Protein AF-A0A1W1CJY7-F1 (afdb_monomer)

Nearest PDB structures (foldseek):
  1q9u-assembly1_B  TM=8.488E-01  e=9.606E-05  Geobacillus stearothermophilus
  1j3m-assembly1_B  TM=7.196E-01  e=2.671E-03  Thermus thermophilus
  5ens-assembly1_A  TM=1.992E-01  e=1.619E-01  Escherichia coli K-12
  7xof-assembly1_B  TM=3.114E-01  e=5.835E+00  Oryza sativa Japonica Group
  3vgv-assembly8_O  TM=2.896E-01  e=3.850E+00  Halomonas sp. #593

Sequence (637 aa):
MKLYRFVLSFLLIVGYLQADVHSNEAKTELTGELYGSKGNQEARIDALIQKIGSIGFSTVAANKHIEVHYLNKFKEKNVEMISFFDIVNKKKMRPLLLKNPDFGAYAPFNFLVYKTLDTKEDNNTWYGHLAPDTMLNIIGEKDPATRDQFKAMVQGFDDLVVKEMKPTMTKKFVHSKPLPEHGLTKMVMKFDAPDDMEEFIEDFVMKHDGAFSKHDFIIAGFVDYKFEYSDMDLDFDKYDAYWVSLLCHFKFSNSIFNRGIPEAGMFAPCSIYFYIPKGKNELHVGYASVDNWINALNFKDQKTIDYMRAIDAEVIETFRELGFELEAQGAKVPEVMSLDEENKQLKAKVKALEAQIEAMKKGETTVETRPQAATVKAVPQKVFRGAKLQIGAKAPKKLSTYYAAKYQTVDALKAKLEANGFTVLAVTPILAGKTVVTITNEELQKTNTFLATLHVLVNEGNEIRVQNPSYFGAAYLQDKYKYGQFAKTLEALQAALGDMYEVKEQYELADLPKYQFMFGMPYLNDTITVAKGDNLAAKVTGEDAVKYVAYTLKLPNGDMIVGHKLRNRTNKFLLKVNAARDADILPYESMIKGKKAVMLDPKYYLALSLPLLSMSDFMKIASAPGEIEKDVKRAYK

InterPro domains:
  IPR035923 TT1751-like domain superfamily [G3DSA:3.30.310.70] (36-163)
  IPR035923 TT1751-like domain superfamily [G3DSA:3.30.310.70] (188-321)
  IPR035923 TT1751-like domain superfamily [SSF103247] (37-154)
  IPR035923 TT1751-like domain superfamily [SSF103247] (205-316)

Mean predicted aligned error: 16.8 Å

Organism: NCBI:txid652676

pLDDT: mean 87.5, std 17.43, range [24.98, 98.81]

Radius of gyration: 31.76 Å; Cα contacts (8 Å, |Δi|>4): 1090; chains: 1; bounding box: 59×73×132 Å

Structure (mmCIF, N/CA/C/O backbone):
data_AF-A0A1W1CJY7-F1
#
_entry.id   AF-A0A1W1CJY7-F1
#
loop_
_atom_site.group_PDB
_atom_site.id
_atom_site.type_symbol
_atom_site.label_atom_id
_atom_site.label_alt_id
_atom_site.label_comp_id
_atom_site.label_asym_id
_atom_site.label_entity_id
_atom_site.label_seq_id
_atom_site.pdbx_PDB_ins_code
_atom_site.Cartn_x
_atom_site.Cartn_y
_atom_site.Cartn_z
_atom_site.occupancy
_atom_site.B_iso_or_equiv
_atom_site.auth_seq_id
_atom_site.auth_comp_id
_atom_site.auth_asym_id
_atom_site.auth_atom_id
_atom_site.pdbx_PDB_model_num
ATOM 1 N N . MET A 1 1 ? 18.794 14.206 -91.520 1.00 49.38 1 MET A N 1
ATOM 2 C CA . MET A 1 1 ? 19.386 14.425 -90.176 1.00 49.38 1 MET A CA 1
ATOM 3 C C . MET A 1 1 ? 19.063 15.832 -89.671 1.00 49.38 1 MET A C 1
ATOM 5 O O . MET A 1 1 ? 19.863 16.722 -89.905 1.00 49.38 1 MET A O 1
ATOM 9 N N . LYS A 1 2 ? 17.899 16.066 -89.044 1.00 47.34 2 LYS A N 1
ATOM 10 C CA . LYS A 1 2 ? 17.624 17.285 -88.235 1.00 47.34 2 LYS A CA 1
ATOM 11 C C . LYS A 1 2 ? 16.275 17.288 -87.485 1.00 47.34 2 LYS A C 1
ATOM 13 O O . LYS A 1 2 ? 15.939 18.303 -86.900 1.00 47.34 2 LYS A O 1
ATOM 18 N N . LEU A 1 3 ? 15.541 16.167 -87.433 1.00 40.91 3 LEU A N 1
ATOM 19 C CA . LEU A 1 3 ? 14.279 16.074 -86.675 1.00 40.91 3 LEU A CA 1
ATOM 20 C C . LEU A 1 3 ? 14.327 15.113 -85.471 1.00 40.91 3 LEU A C 1
ATOM 22 O O . LEU A 1 3 ? 13.477 15.186 -84.596 1.00 40.91 3 LEU A O 1
ATOM 26 N N . TYR A 1 4 ? 15.360 14.268 -85.364 1.00 38.28 4 TYR A N 1
ATOM 27 C CA . TYR A 1 4 ? 15.495 13.299 -84.261 1.00 38.28 4 TYR A CA 1
ATOM 28 C C . TYR A 1 4 ? 16.186 13.863 -83.006 1.00 38.28 4 TYR A C 1
ATOM 30 O O . TYR A 1 4 ? 16.218 13.211 -81.969 1.00 38.28 4 TYR A O 1
ATOM 38 N N . ARG A 1 5 ? 16.749 15.079 -83.084 1.00 42.28 5 ARG A N 1
ATOM 39 C CA . ARG A 1 5 ? 17.489 15.709 -81.973 1.00 42.28 5 ARG A CA 1
ATOM 40 C C . ARG A 1 5 ? 16.665 16.678 -81.121 1.00 42.28 5 ARG A C 1
ATOM 42 O O . ARG A 1 5 ? 17.106 16.995 -80.030 1.00 42.28 5 ARG A O 1
ATOM 49 N N . PHE A 1 6 ? 15.480 17.098 -81.568 1.00 40.97 6 PHE A N 1
ATOM 50 C CA . PHE A 1 6 ? 14.599 17.961 -80.763 1.00 40.97 6 PHE A CA 1
ATOM 51 C C . PHE A 1 6 ? 13.574 17.174 -79.933 1.00 40.97 6 PHE A C 1
ATOM 53 O O . PHE A 1 6 ? 13.155 17.639 -78.880 1.00 40.97 6 PHE A O 1
ATOM 60 N N . VAL A 1 7 ? 13.233 15.948 -80.347 1.00 43.09 7 VAL A N 1
ATOM 61 C CA . VAL A 1 7 ? 12.276 15.100 -79.614 1.00 43.09 7 VAL A CA 1
ATOM 62 C C . VAL A 1 7 ? 12.914 14.460 -78.370 1.00 43.09 7 VAL A C 1
ATOM 64 O O . VAL A 1 7 ? 12.235 14.282 -77.364 1.00 43.09 7 VAL A O 1
ATOM 67 N N . LEU A 1 8 ? 14.232 14.213 -78.367 1.00 38.47 8 LEU A N 1
ATOM 68 C CA . LEU A 1 8 ? 14.922 13.672 -77.185 1.00 38.47 8 LEU A CA 1
ATOM 69 C C . LEU A 1 8 ? 15.176 14.706 -76.073 1.00 38.47 8 LEU A C 1
ATOM 71 O O . LEU A 1 8 ? 15.286 14.318 -74.916 1.00 38.47 8 LEU A O 1
ATOM 75 N N . SER A 1 9 ? 15.242 16.005 -76.383 1.00 40.50 9 SER A N 1
ATOM 76 C CA . SER A 1 9 ? 15.480 17.040 -75.362 1.00 40.50 9 SER A CA 1
ATOM 77 C C . SER A 1 9 ? 14.200 17.528 -74.677 1.00 40.50 9 SER A C 1
ATOM 79 O O . SER A 1 9 ? 14.280 18.037 -73.564 1.00 40.50 9 SER A O 1
ATOM 81 N N . PHE A 1 10 ? 13.021 17.325 -75.278 1.00 37.78 10 PHE A N 1
ATOM 82 C CA . PHE A 1 10 ? 11.742 17.657 -74.632 1.00 37.78 10 PHE A CA 1
ATOM 83 C C . PHE A 1 10 ? 11.215 16.524 -73.733 1.00 37.78 10 PHE A C 1
ATOM 85 O O . PHE A 1 10 ? 10.593 16.791 -72.708 1.00 37.78 10 PHE A O 1
ATOM 92 N N . LEU A 1 11 ? 11.551 15.263 -74.036 1.00 36.09 11 LEU A N 1
ATOM 93 C CA . LEU A 1 11 ? 11.242 14.111 -73.172 1.00 36.09 11 LEU A CA 1
ATOM 94 C C . LEU A 1 11 ? 12.128 14.019 -71.915 1.00 36.09 11 LEU A C 1
ATOM 96 O O . LEU A 1 11 ? 11.765 13.328 -70.970 1.00 36.09 11 LEU A O 1
ATOM 100 N N . LEU A 1 12 ? 13.249 14.747 -71.868 1.00 38.28 12 LEU A N 1
ATOM 101 C CA . LEU A 1 12 ? 14.152 14.794 -70.709 1.00 38.28 12 LEU A CA 1
ATOM 102 C C . LEU A 1 12 ? 13.872 15.951 -69.733 1.00 38.28 12 LEU A C 1
ATOM 104 O O . LEU A 1 12 ? 14.400 15.933 -68.627 1.00 38.28 12 LEU A O 1
ATOM 108 N N . ILE A 1 13 ? 13.027 16.924 -70.096 1.00 39.22 13 ILE A N 1
ATOM 109 C CA . ILE A 1 13 ? 12.671 18.055 -69.212 1.00 39.22 13 ILE A CA 1
ATOM 110 C C . ILE A 1 13 ? 11.242 17.924 -68.656 1.00 39.22 13 ILE A C 1
ATOM 112 O O . ILE A 1 13 ? 10.967 18.403 -67.560 1.00 39.22 13 ILE A O 1
ATOM 116 N N . VAL A 1 14 ? 10.347 17.186 -69.323 1.00 37.12 14 VAL A N 1
ATOM 117 C CA . VAL A 1 14 ? 9.000 16.889 -68.785 1.00 37.12 14 VAL A CA 1
ATOM 118 C C . VAL A 1 14 ? 8.995 15.650 -67.867 1.00 37.12 14 VAL A C 1
ATOM 120 O O . VAL A 1 14 ? 8.057 15.444 -67.104 1.00 37.12 14 VAL A O 1
ATOM 123 N N . GLY A 1 15 ? 10.082 14.871 -67.841 1.00 34.88 15 GLY A N 1
ATOM 124 C CA . GLY A 1 15 ? 10.270 13.748 -66.909 1.00 34.88 15 GLY A CA 1
ATOM 125 C C . GLY A 1 15 ? 10.630 14.137 -65.466 1.00 34.88 15 GLY A C 1
ATOM 126 O O . GLY A 1 15 ? 10.796 13.251 -64.638 1.00 34.88 15 GLY A O 1
ATOM 127 N N . TYR A 1 16 ? 10.748 15.434 -65.153 1.00 36.94 16 TYR A N 1
ATOM 128 C CA . TYR A 1 16 ? 11.107 15.931 -63.814 1.00 36.94 16 TYR A CA 1
ATOM 129 C C . TYR A 1 16 ? 9.943 16.559 -63.026 1.00 36.94 16 TYR A C 1
ATOM 131 O O . TYR A 1 16 ? 10.172 17.088 -61.943 1.00 36.94 16 TYR A O 1
ATOM 139 N N . LEU A 1 17 ? 8.699 16.499 -63.526 1.00 38.25 17 LEU A N 1
ATOM 140 C CA . LEU A 1 17 ? 7.540 17.120 -62.855 1.00 38.25 17 LEU A CA 1
ATOM 141 C C . LEU A 1 17 ? 6.356 16.190 -62.554 1.00 38.25 17 LEU A C 1
ATOM 143 O O . LEU A 1 17 ? 5.397 16.632 -61.935 1.00 38.25 17 LEU A O 1
ATOM 147 N N . GLN A 1 18 ? 6.426 14.905 -62.904 1.00 40.53 18 GLN A N 1
ATOM 148 C CA . GLN A 1 18 ? 5.483 13.888 -62.421 1.00 40.53 18 GLN A CA 1
ATOM 149 C C . GLN A 1 18 ? 6.217 12.577 -62.160 1.00 40.53 18 GLN A C 1
ATOM 151 O O . GLN A 1 18 ? 6.036 11.566 -62.830 1.00 40.53 18 GLN A O 1
ATOM 156 N N . ALA A 1 19 ? 7.081 12.630 -61.159 1.00 33.88 19 ALA A N 1
ATOM 157 C CA . ALA A 1 19 ? 7.512 11.462 -60.426 1.00 33.88 19 ALA A CA 1
ATOM 158 C C . ALA A 1 19 ? 7.195 11.745 -58.954 1.00 33.88 19 ALA A C 1
ATOM 160 O O . ALA A 1 19 ? 8.095 11.855 -58.128 1.00 33.88 19 ALA A O 1
ATOM 161 N N . ASP A 1 20 ? 5.898 11.845 -58.634 1.00 39.03 20 ASP A N 1
ATOM 162 C CA . ASP A 1 20 ? 5.406 11.328 -57.355 1.00 39.03 20 ASP A CA 1
ATOM 163 C C . ASP A 1 20 ? 5.663 9.818 -57.386 1.00 39.03 20 ASP A C 1
ATOM 165 O O . ASP A 1 20 ? 4.789 8.979 -57.606 1.00 39.03 20 ASP A O 1
ATOM 169 N N . VAL A 1 21 ? 6.936 9.464 -57.230 1.00 35.25 21 VAL A N 1
ATOM 170 C CA . VAL A 1 21 ? 7.300 8.193 -56.648 1.00 35.25 21 VAL A CA 1
ATOM 171 C C . VAL A 1 21 ? 6.758 8.316 -55.236 1.00 35.25 21 VAL A C 1
ATOM 173 O O . VAL A 1 21 ? 7.386 8.917 -54.369 1.00 35.25 21 VAL A O 1
ATOM 176 N N . HIS A 1 22 ? 5.558 7.779 -55.018 1.00 37.03 22 HIS A N 1
ATOM 177 C CA . HIS A 1 22 ? 5.217 7.205 -53.731 1.00 37.03 22 HIS A CA 1
ATOM 178 C C . HIS A 1 22 ? 6.316 6.190 -53.420 1.00 37.03 22 HIS A C 1
ATOM 180 O O . HIS A 1 22 ? 6.218 5.004 -53.742 1.00 37.03 22 HIS A O 1
ATOM 186 N N . SER A 1 23 ? 7.409 6.675 -52.836 1.00 36.41 23 SER A N 1
ATOM 187 C CA . SER A 1 23 ? 8.291 5.844 -52.062 1.00 36.41 23 SER A CA 1
ATOM 188 C C . SER A 1 23 ? 7.419 5.344 -50.920 1.00 36.41 23 SER A C 1
ATOM 190 O O . SER A 1 23 ? 7.185 6.025 -49.927 1.00 36.41 23 SER A O 1
ATOM 192 N N . ASN A 1 24 ? 6.916 4.122 -51.072 1.00 40.31 24 ASN A N 1
ATOM 193 C CA . ASN A 1 24 ? 6.509 3.267 -49.961 1.00 40.31 24 ASN A CA 1
ATOM 194 C C . ASN A 1 24 ? 7.753 2.905 -49.115 1.00 40.31 24 ASN A C 1
ATOM 196 O O . ASN A 1 24 ? 7.971 1.749 -48.760 1.00 40.31 24 ASN A O 1
ATOM 200 N N . GLU A 1 25 ? 8.610 3.883 -48.810 1.00 43.66 25 GLU A N 1
ATOM 201 C CA . GLU A 1 25 ? 9.538 3.767 -47.703 1.00 43.66 25 GLU A CA 1
ATOM 202 C C . GLU A 1 25 ? 8.669 3.818 -46.455 1.00 43.66 25 GLU A C 1
ATOM 204 O O . GLU A 1 25 ? 8.037 4.832 -46.158 1.00 43.66 25 GLU A O 1
ATOM 209 N N . ALA A 1 26 ? 8.560 2.679 -45.771 1.00 56.50 26 ALA A N 1
ATOM 210 C CA . ALA A 1 26 ? 7.853 2.593 -44.507 1.00 56.50 26 ALA A CA 1
ATOM 211 C C . ALA A 1 26 ? 8.380 3.701 -43.582 1.00 56.50 26 ALA A C 1
ATOM 213 O O . ALA A 1 26 ? 9.549 3.680 -43.180 1.00 56.50 26 ALA A O 1
ATOM 214 N N . LYS A 1 27 ? 7.532 4.699 -43.306 1.00 75.75 27 LYS A N 1
ATOM 215 C CA . LYS A 1 27 ? 7.882 5.850 -42.476 1.00 75.75 27 LYS A CA 1
ATOM 216 C C . LYS A 1 27 ? 8.377 5.319 -41.134 1.00 75.75 27 LYS A C 1
ATOM 218 O O . LYS A 1 27 ? 7.643 4.660 -40.408 1.00 75.75 27 LYS A O 1
ATOM 223 N N . THR A 1 28 ? 9.654 5.547 -40.862 1.00 86.88 28 THR A N 1
ATOM 224 C CA . THR A 1 28 ? 10.318 5.045 -39.662 1.00 86.88 28 THR A CA 1
ATOM 225 C C . THR A 1 28 ? 10.057 6.024 -38.518 1.00 86.88 28 THR A C 1
ATOM 227 O O . THR A 1 28 ? 10.376 7.207 -38.640 1.00 86.88 28 THR A O 1
ATOM 230 N N . GLU A 1 29 ? 9.461 5.551 -37.424 1.00 92.50 29 GLU A N 1
ATOM 231 C CA . GLU A 1 29 ? 9.066 6.358 -36.263 1.00 92.50 29 GLU A CA 1
ATOM 232 C C . GLU A 1 29 ? 9.941 6.055 -35.037 1.00 92.50 29 GLU A C 1
ATOM 234 O O . GLU A 1 29 ? 10.458 4.948 -34.881 1.00 92.50 29 GLU A O 1
ATOM 239 N N . LEU A 1 30 ? 10.148 7.051 -34.166 1.00 96.00 30 LEU A N 1
ATOM 240 C CA . LEU A 1 30 ? 11.000 6.925 -32.978 1.00 96.00 30 LEU A CA 1
ATOM 241 C C . LEU A 1 30 ? 10.243 6.245 -31.833 1.00 96.00 30 LEU A C 1
ATOM 243 O O . LEU A 1 30 ? 9.326 6.830 -31.263 1.00 96.00 30 LEU A O 1
ATOM 247 N N . THR A 1 31 ? 10.696 5.058 -31.437 1.00 96.94 31 THR A N 1
ATOM 248 C CA . THR A 1 31 ? 10.210 4.321 -30.261 1.00 96.94 31 THR A CA 1
ATOM 249 C C . THR A 1 31 ? 10.712 4.940 -28.963 1.00 96.94 31 THR A C 1
ATOM 251 O O . THR A 1 31 ? 9.945 5.155 -28.027 1.00 96.94 31 THR A O 1
ATOM 254 N N . GLY A 1 32 ? 12.008 5.234 -28.895 1.00 97.06 32 GLY A N 1
ATOM 255 C CA . GLY A 1 32 ? 12.659 5.739 -27.692 1.00 97.06 32 GLY A CA 1
ATOM 256 C C . GLY A 1 32 ? 14.116 6.092 -27.934 1.00 97.06 32 GLY A C 1
ATOM 257 O O . GLY A 1 32 ? 14.717 5.692 -28.936 1.00 97.06 32 GLY A O 1
ATOM 258 N N . GLU A 1 33 ? 14.675 6.861 -27.010 1.00 95.88 33 GLU A N 1
ATOM 259 C CA . GLU A 1 33 ? 16.055 7.322 -27.061 1.00 95.88 33 GLU A CA 1
ATOM 260 C C . GLU A 1 33 ? 16.714 7.075 -25.706 1.00 95.88 33 GLU A C 1
ATOM 262 O O . GLU A 1 33 ? 16.201 7.473 -24.662 1.00 95.88 33 GLU A O 1
ATOM 267 N N . LEU A 1 34 ? 17.853 6.386 -25.734 1.00 98.00 34 LEU A N 1
ATOM 268 C CA . LEU A 1 34 ? 18.670 6.139 -24.557 1.00 98.00 34 LEU A CA 1
ATOM 269 C C . LEU A 1 34 ? 19.979 6.900 -24.677 1.00 98.00 34 LEU A C 1
ATOM 271 O O . LEU A 1 34 ? 20.710 6.770 -25.660 1.00 98.00 34 LEU A O 1
ATOM 275 N N . TYR A 1 35 ? 20.309 7.638 -23.635 1.00 98.38 35 TYR A N 1
ATOM 276 C CA . TYR A 1 35 ? 21.607 8.249 -23.453 1.00 98.38 35 TYR A CA 1
ATOM 277 C C . TYR A 1 35 ? 22.609 7.239 -22.898 1.00 98.38 35 TYR A C 1
ATOM 279 O O . TYR A 1 35 ? 22.256 6.320 -22.161 1.00 98.38 35 TYR A O 1
ATOM 287 N N . GLY A 1 36 ? 23.876 7.412 -23.261 1.00 97.62 36 GLY A N 1
ATOM 288 C CA . GLY A 1 36 ? 24.968 6.530 -22.873 1.00 97.62 36 GLY A CA 1
ATOM 289 C C . GLY A 1 36 ? 26.106 7.283 -22.202 1.00 97.62 36 GLY A C 1
ATOM 290 O O . GLY A 1 36 ? 26.476 8.403 -22.573 1.00 97.62 36 GLY A O 1
ATOM 291 N N . SER A 1 37 ? 26.691 6.659 -21.186 1.00 97.69 37 SER A N 1
ATOM 292 C CA . SER A 1 37 ? 27.884 7.161 -20.506 1.00 97.69 37 SER A CA 1
ATOM 293 C C . SER A 1 37 ? 28.807 6.011 -20.126 1.00 97.69 37 SER A C 1
ATOM 295 O O . SER A 1 37 ? 28.357 4.981 -19.627 1.00 97.69 37 SER A O 1
ATOM 297 N N . LYS A 1 38 ? 30.108 6.195 -20.362 1.00 96.19 38 LYS A N 1
ATOM 298 C CA . LYS A 1 38 ? 31.121 5.151 -20.178 1.00 96.19 38 LYS A CA 1
ATOM 299 C C . LYS A 1 38 ? 31.218 4.681 -18.725 1.00 96.19 38 LYS A C 1
ATOM 301 O O . LYS A 1 38 ? 31.223 5.487 -17.801 1.00 96.19 38 LYS A O 1
ATOM 306 N N . GLY A 1 39 ? 31.394 3.380 -18.534 1.00 95.31 39 GLY A N 1
ATOM 307 C CA . GLY A 1 39 ? 31.518 2.717 -17.241 1.00 95.31 39 GLY A CA 1
ATOM 308 C C . GLY A 1 39 ? 30.185 2.563 -16.512 1.00 95.31 39 GLY A C 1
ATOM 309 O O . GLY A 1 39 ? 29.114 2.767 -17.084 1.00 95.31 39 GLY A O 1
ATOM 310 N N . ASN A 1 40 ? 30.267 2.187 -15.237 1.00 95.19 40 ASN A N 1
ATOM 311 C CA . ASN A 1 40 ? 29.124 2.180 -14.330 1.00 95.19 40 ASN A CA 1
ATOM 312 C C . ASN A 1 40 ? 28.853 3.618 -13.843 1.00 95.19 40 ASN A C 1
ATOM 314 O O . ASN A 1 40 ? 29.747 4.277 -13.310 1.00 95.19 40 ASN A O 1
ATOM 318 N N . GLN A 1 41 ? 27.631 4.106 -14.062 1.00 97.12 41 GLN A N 1
ATOM 319 C CA . GLN A 1 41 ? 27.199 5.468 -13.731 1.00 97.12 41 GLN A CA 1
ATOM 320 C C . GLN A 1 41 ? 26.117 5.511 -12.643 1.00 97.12 41 GLN A C 1
ATOM 322 O O . GLN A 1 41 ? 25.496 6.553 -12.441 1.00 97.12 41 GLN A O 1
ATOM 327 N N . GLU A 1 42 ? 25.900 4.410 -11.924 1.00 94.56 42 GLU A N 1
ATOM 328 C CA . GLU A 1 42 ? 24.838 4.255 -10.925 1.00 94.56 42 GLU A CA 1
ATOM 329 C C . GLU A 1 42 ? 24.836 5.380 -9.881 1.00 94.56 42 GLU A C 1
ATOM 331 O O . GLU A 1 42 ? 23.818 6.030 -9.677 1.00 94.56 42 GLU A O 1
ATOM 336 N N . ALA A 1 43 ? 25.992 5.712 -9.298 1.00 95.56 43 ALA A N 1
ATOM 337 C CA . ALA A 1 43 ? 26.083 6.783 -8.302 1.00 95.56 43 ALA A CA 1
ATOM 338 C C . ALA A 1 43 ? 25.639 8.158 -8.846 1.00 95.56 43 ALA A C 1
ATOM 340 O O . ALA A 1 43 ? 25.091 8.980 -8.111 1.00 95.56 43 ALA A O 1
ATOM 341 N N . ARG A 1 44 ? 25.861 8.423 -10.141 1.00 97.19 44 ARG A N 1
ATOM 342 C CA . ARG A 1 44 ? 25.418 9.667 -10.789 1.00 97.19 44 ARG A CA 1
ATOM 343 C C . ARG A 1 44 ? 23.934 9.634 -11.128 1.00 97.19 44 ARG A C 1
ATOM 345 O O . ARG A 1 44 ? 23.273 10.653 -10.958 1.00 97.19 44 ARG A O 1
ATOM 352 N N . ILE A 1 45 ? 23.415 8.477 -11.537 1.00 98.00 45 ILE A N 1
ATOM 353 C CA . ILE A 1 45 ? 21.974 8.252 -11.697 1.00 98.00 45 ILE A CA 1
ATOM 354 C C . ILE A 1 45 ? 21.257 8.482 -10.365 1.00 98.00 45 ILE A C 1
ATOM 356 O O . ILE A 1 45 ? 20.282 9.220 -10.319 1.00 98.00 45 ILE A O 1
ATOM 360 N N . ASP A 1 46 ? 21.773 7.944 -9.264 1.00 93.06 46 ASP A N 1
ATOM 361 C CA . ASP A 1 46 ? 21.194 8.139 -7.936 1.00 93.06 46 ASP A CA 1
ATOM 362 C C . ASP A 1 46 ? 21.157 9.615 -7.532 1.00 93.06 46 ASP A C 1
ATOM 364 O O . ASP A 1 46 ? 20.134 10.106 -7.048 1.00 93.06 46 ASP A O 1
ATOM 368 N N . ALA A 1 47 ? 22.241 10.348 -7.798 1.00 95.12 47 ALA A N 1
ATOM 369 C CA . ALA A 1 47 ? 22.289 11.788 -7.578 1.00 95.12 47 ALA A CA 1
ATOM 370 C C . ALA A 1 47 ? 21.303 12.558 -8.479 1.00 95.12 47 ALA A C 1
ATOM 372 O O . ALA A 1 47 ? 20.690 13.522 -8.022 1.00 95.12 47 ALA A O 1
ATOM 373 N N . LEU A 1 48 ? 21.123 12.146 -9.739 1.00 97.81 48 LEU A N 1
ATOM 374 C CA . LEU A 1 48 ? 20.114 12.704 -10.644 1.00 97.81 48 LEU A CA 1
ATOM 375 C C . LEU A 1 48 ? 18.700 12.473 -10.090 1.00 97.81 48 LEU A C 1
ATOM 377 O O . LEU A 1 48 ? 17.936 13.430 -9.978 1.00 97.81 48 LEU A O 1
ATOM 381 N N . ILE A 1 49 ? 18.365 11.238 -9.702 1.00 95.75 49 ILE A N 1
ATOM 382 C CA . ILE A 1 49 ? 17.039 10.879 -9.178 1.00 95.75 49 ILE A CA 1
ATOM 383 C C . ILE A 1 49 ? 16.718 11.669 -7.904 1.00 95.75 49 ILE A C 1
ATOM 385 O O . ILE A 1 49 ? 15.604 12.160 -7.752 1.00 95.75 49 ILE A O 1
ATOM 389 N N . GLN A 1 50 ? 17.698 11.909 -7.030 1.00 91.94 50 GLN A N 1
ATOM 390 C CA . GLN A 1 50 ? 17.518 12.777 -5.858 1.00 91.94 50 GLN A CA 1
ATOM 391 C C . GLN A 1 50 ? 17.217 14.246 -6.215 1.00 91.94 50 GLN A C 1
ATOM 393 O O . GLN A 1 50 ? 16.607 14.960 -5.418 1.00 91.94 50 GLN A O 1
ATOM 398 N N . LYS A 1 51 ? 17.617 14.719 -7.403 1.00 96.00 51 LYS A N 1
ATOM 399 C CA . LYS A 1 51 ? 17.429 16.110 -7.849 1.00 96.00 51 LYS A CA 1
ATOM 400 C C . LYS A 1 51 ? 16.122 16.362 -8.593 1.00 96.00 51 LYS A C 1
ATOM 402 O O . LYS A 1 51 ? 15.764 17.530 -8.749 1.00 96.00 51 LYS A O 1
ATOM 407 N N . ILE A 1 52 ? 15.390 15.336 -9.033 1.00 96.38 52 ILE A N 1
ATOM 408 C CA . ILE A 1 52 ? 14.189 15.523 -9.874 1.00 96.38 52 ILE A CA 1
ATOM 409 C C . ILE A 1 52 ? 13.091 16.338 -9.165 1.00 96.38 52 ILE A C 1
ATOM 411 O O . ILE A 1 52 ? 12.328 17.055 -9.813 1.00 96.38 52 ILE A O 1
ATOM 415 N N . GLY A 1 53 ? 13.076 16.327 -7.826 1.00 93.56 53 GLY A N 1
ATOM 416 C CA . GLY A 1 53 ? 12.200 17.175 -7.011 1.00 93.56 53 GLY A CA 1
ATOM 417 C C . GLY A 1 53 ? 12.356 18.672 -7.293 1.00 93.56 53 GLY A C 1
ATOM 418 O O . GLY A 1 53 ? 11.375 19.411 -7.250 1.00 93.56 53 GLY A O 1
ATOM 419 N N . SER A 1 54 ? 13.560 19.120 -7.671 1.00 94.44 54 SER A N 1
ATOM 420 C CA . SER A 1 54 ? 13.837 20.528 -8.001 1.00 94.44 54 SER A CA 1
ATOM 421 C C . SER A 1 54 ? 13.091 21.031 -9.242 1.00 94.44 54 SER A C 1
ATOM 423 O O . SER A 1 54 ? 12.857 22.230 -9.369 1.00 94.44 54 SER A O 1
ATOM 425 N N . ILE A 1 55 ? 12.672 20.121 -10.126 1.00 97.19 55 ILE A N 1
ATOM 426 C CA . ILE A 1 55 ? 11.875 20.419 -11.325 1.00 97.19 55 ILE A CA 1
ATOM 427 C C . ILE A 1 55 ? 10.416 19.946 -11.184 1.00 97.19 55 ILE A C 1
ATOM 429 O O . ILE A 1 55 ? 9.667 19.888 -12.161 1.00 97.19 55 ILE A O 1
ATOM 433 N N . GLY A 1 56 ? 9.994 19.610 -9.959 1.00 92.88 56 GLY A N 1
ATOM 434 C CA . GLY A 1 56 ? 8.626 19.207 -9.629 1.00 92.88 56 GLY A CA 1
ATOM 435 C C . GLY A 1 56 ? 8.271 17.760 -9.979 1.00 92.88 56 GLY A C 1
ATOM 436 O O . GLY A 1 56 ? 7.094 17.404 -9.928 1.00 92.88 56 GLY A O 1
ATOM 437 N N . PHE A 1 57 ? 9.254 16.936 -10.345 1.00 97.50 57 PHE A N 1
ATOM 438 C CA . PHE A 1 57 ? 9.071 15.496 -10.499 1.00 97.50 57 PHE A CA 1
ATOM 439 C C . PHE A 1 57 ? 9.204 14.780 -9.152 1.00 97.50 57 PHE A C 1
ATOM 441 O O . PHE A 1 57 ? 9.901 15.232 -8.248 1.00 97.50 57 PHE A O 1
ATOM 448 N N . SER A 1 58 ? 8.556 13.630 -9.033 1.00 90.25 58 SER A N 1
ATOM 449 C CA . SER A 1 58 ? 8.657 12.726 -7.890 1.00 90.25 58 SER A CA 1
ATOM 450 C C . SER A 1 58 ? 8.772 11.289 -8.375 1.00 90.25 58 SER A C 1
ATOM 452 O O . SER A 1 58 ? 8.201 10.945 -9.411 1.00 90.25 58 SER A O 1
ATOM 454 N N . THR A 1 59 ? 9.472 10.459 -7.610 1.00 90.44 59 THR A N 1
ATOM 455 C CA . THR A 1 59 ? 9.563 9.019 -7.852 1.00 90.44 59 THR A CA 1
ATOM 456 C C . THR A 1 59 ? 8.391 8.309 -7.181 1.00 90.44 59 THR A C 1
ATOM 458 O O . THR A 1 59 ? 8.214 8.431 -5.971 1.00 90.44 59 THR A O 1
ATOM 461 N N . VAL A 1 60 ? 7.603 7.570 -7.961 1.00 85.12 60 VAL A N 1
ATOM 462 C CA . VAL A 1 60 ? 6.542 6.675 -7.473 1.00 85.12 60 VAL A CA 1
ATOM 463 C C . VAL A 1 60 ? 7.150 5.365 -6.980 1.00 85.12 60 VAL A C 1
ATOM 465 O O . VAL A 1 60 ? 6.813 4.899 -5.894 1.00 85.12 60 VAL A O 1
ATOM 468 N N . ALA A 1 61 ? 8.090 4.799 -7.740 1.00 84.88 61 ALA A N 1
ATOM 469 C CA . ALA A 1 61 ? 8.855 3.628 -7.337 1.00 84.88 61 ALA A CA 1
ATOM 470 C C . ALA A 1 61 ? 10.276 3.654 -7.920 1.00 84.88 61 ALA A C 1
ATOM 472 O O . ALA A 1 61 ? 10.524 4.194 -8.996 1.00 84.88 61 ALA A O 1
ATOM 473 N N . ALA A 1 62 ? 11.225 3.097 -7.165 1.00 90.31 62 ALA A N 1
ATOM 474 C CA . ALA A 1 62 ? 12.624 2.956 -7.559 1.00 90.31 62 ALA A CA 1
ATOM 475 C C . ALA A 1 62 ? 13.034 1.490 -7.399 1.00 90.31 62 ALA A C 1
ATOM 477 O O . ALA A 1 62 ? 13.431 1.048 -6.320 1.00 90.31 62 ALA A O 1
ATOM 478 N N . ASN A 1 63 ? 12.916 0.740 -8.486 1.00 89.50 63 ASN A N 1
ATOM 479 C CA . ASN A 1 63 ? 13.137 -0.696 -8.545 1.00 89.50 63 ASN A CA 1
ATOM 480 C C . ASN A 1 63 ? 14.544 -0.954 -9.099 1.00 89.50 63 ASN A C 1
ATOM 482 O O . ASN A 1 63 ? 14.737 -1.076 -10.308 1.00 89.50 63 ASN A O 1
ATOM 486 N N . LYS A 1 64 ? 15.545 -0.973 -8.212 1.00 93.19 64 LYS A N 1
ATOM 487 C CA . LYS A 1 64 ? 16.964 -1.104 -8.580 1.00 93.19 64 LYS A CA 1
ATOM 488 C C . LYS A 1 64 ? 17.448 -2.550 -8.565 1.00 93.19 64 LYS A C 1
ATOM 490 O O . LYS A 1 64 ? 16.955 -3.358 -7.781 1.00 93.19 64 LYS A O 1
ATOM 495 N N . HIS A 1 65 ? 18.477 -2.832 -9.360 1.00 92.94 65 HIS A N 1
ATOM 496 C CA . HIS A 1 65 ? 19.192 -4.110 -9.365 1.00 92.94 65 HIS A CA 1
ATOM 497 C C . HIS A 1 65 ? 18.296 -5.334 -9.603 1.00 92.94 65 HIS A C 1
ATOM 499 O O . HIS A 1 65 ? 18.391 -6.354 -8.911 1.00 92.94 65 HIS A O 1
ATOM 505 N N . ILE A 1 66 ? 17.401 -5.261 -10.590 1.00 93.19 66 ILE A N 1
ATOM 506 C CA . ILE A 1 66 ? 16.467 -6.363 -10.864 1.00 93.19 66 ILE A CA 1
ATOM 507 C C . ILE A 1 66 ? 17.206 -7.620 -11.345 1.00 93.19 66 ILE A C 1
ATOM 509 O O . ILE A 1 66 ? 16.754 -8.740 -11.106 1.00 93.19 66 ILE A O 1
ATOM 513 N N . GLU A 1 67 ? 18.415 -7.478 -11.886 1.00 93.88 67 GLU A N 1
ATOM 514 C CA . GLU A 1 67 ? 19.299 -8.604 -12.184 1.00 93.88 67 GLU A CA 1
ATOM 515 C C . GLU A 1 67 ? 19.663 -9.446 -10.959 1.00 93.88 67 GLU A C 1
ATOM 517 O O . GLU A 1 67 ? 19.860 -10.656 -11.081 1.00 93.88 67 GLU A O 1
ATOM 522 N N . VAL A 1 68 ? 19.705 -8.851 -9.763 1.00 92.38 68 VAL A N 1
ATOM 523 C CA . VAL A 1 68 ? 19.924 -9.597 -8.517 1.00 92.38 68 VAL A CA 1
ATOM 524 C C . VAL A 1 68 ? 18.726 -10.500 -8.233 1.00 92.38 68 VAL A C 1
ATOM 526 O O . VAL A 1 68 ? 18.898 -11.646 -7.811 1.00 92.38 68 VAL A O 1
ATOM 529 N N . HIS A 1 69 ? 17.507 -10.038 -8.521 1.00 88.94 69 HIS A N 1
ATOM 530 C CA . HIS A 1 69 ? 16.314 -10.877 -8.426 1.00 88.94 69 HIS A CA 1
ATOM 531 C C . HIS A 1 69 ? 16.334 -12.012 -9.453 1.00 88.94 69 HIS A C 1
ATOM 533 O O . HIS A 1 69 ? 16.008 -13.147 -9.091 1.00 88.94 69 HIS A O 1
ATOM 539 N N . TYR A 1 70 ? 16.774 -11.754 -10.689 1.00 93.94 70 TYR A N 1
ATOM 540 C CA . TYR A 1 70 ? 16.928 -12.807 -11.698 1.00 93.94 70 TYR A CA 1
ATOM 541 C C . TYR A 1 70 ? 17.931 -13.874 -11.260 1.00 93.94 70 TYR A C 1
ATOM 543 O O . TYR A 1 70 ? 17.626 -15.069 -11.302 1.00 93.94 70 TYR A O 1
ATOM 551 N N . LEU A 1 71 ? 19.084 -13.452 -10.736 1.00 92.94 71 LEU A N 1
ATOM 552 C CA . LEU A 1 71 ? 20.102 -14.362 -10.226 1.00 92.94 71 LEU A CA 1
ATOM 553 C C . LEU A 1 71 ? 19.576 -15.180 -9.044 1.00 92.94 71 LEU A C 1
ATOM 555 O O . LEU A 1 71 ? 19.789 -16.389 -8.974 1.00 92.94 71 LEU A O 1
ATOM 559 N N . ASN A 1 72 ? 18.857 -14.552 -8.118 1.00 91.81 72 ASN A N 1
ATOM 560 C CA . ASN A 1 72 ? 18.357 -15.239 -6.934 1.00 91.81 72 ASN A CA 1
ATOM 561 C C . ASN A 1 72 ? 17.249 -16.248 -7.269 1.00 91.81 72 ASN A C 1
ATOM 563 O O . ASN A 1 72 ? 17.309 -17.379 -6.773 1.00 91.81 72 ASN A O 1
ATOM 567 N N . LYS A 1 73 ? 16.282 -15.870 -8.119 1.00 90.94 73 LYS A N 1
ATOM 568 C CA . LYS A 1 73 ? 15.093 -16.679 -8.440 1.00 90.94 73 LYS A CA 1
ATOM 569 C C . LYS A 1 73 ? 15.333 -17.679 -9.575 1.00 90.94 73 LYS A C 1
ATOM 571 O O . LYS A 1 73 ? 14.950 -18.836 -9.437 1.00 90.94 73 LYS A O 1
ATOM 576 N N . PHE A 1 74 ? 15.981 -17.260 -10.662 1.00 94.00 74 PHE A N 1
ATOM 577 C CA . PHE A 1 74 ? 16.149 -18.061 -11.886 1.00 94.00 74 PHE A CA 1
ATOM 578 C C . PHE A 1 74 ? 17.574 -18.576 -12.100 1.00 94.00 74 PHE A C 1
ATOM 580 O O . PHE A 1 74 ? 17.791 -19.376 -13.001 1.00 94.00 74 PHE A O 1
ATOM 587 N N . LYS A 1 75 ? 18.535 -18.159 -11.262 1.00 95.75 75 LYS A N 1
ATOM 588 C CA . LYS A 1 75 ? 19.968 -18.490 -11.404 1.00 95.75 75 LYS A CA 1
ATOM 589 C C . LYS A 1 75 ? 20.576 -17.971 -12.708 1.00 95.75 75 LYS A C 1
ATOM 591 O O . LYS A 1 75 ? 21.539 -18.532 -13.217 1.00 95.75 75 LYS A O 1
ATOM 596 N N . GLU A 1 76 ? 20.038 -16.862 -13.206 1.00 93.44 76 GLU A N 1
ATOM 597 C CA . GLU A 1 76 ? 20.459 -16.231 -14.451 1.00 93.44 76 GLU A CA 1
ATOM 598 C C . GLU A 1 76 ? 20.913 -14.800 -14.200 1.00 93.44 76 GLU A C 1
ATOM 600 O O . GLU A 1 76 ? 20.203 -14.010 -13.581 1.00 93.44 76 GLU A O 1
ATOM 605 N N . LYS A 1 77 ? 22.074 -14.446 -14.745 1.00 90.19 77 LYS A N 1
ATOM 606 C CA . LYS A 1 77 ? 22.576 -13.077 -14.779 1.00 90.19 77 LYS A CA 1
ATOM 607 C C . LYS A 1 77 ? 23.168 -12.855 -16.161 1.00 90.19 77 LYS A C 1
ATOM 609 O O . LYS A 1 77 ? 24.274 -13.316 -16.412 1.00 90.19 77 LYS A O 1
ATOM 614 N N . ASN A 1 78 ? 22.407 -12.194 -17.028 1.00 92.25 78 ASN A N 1
ATOM 615 C CA . ASN A 1 78 ? 22.767 -11.891 -18.415 1.00 92.25 78 ASN A CA 1
ATOM 616 C C . ASN A 1 78 ? 22.851 -10.369 -18.679 1.00 92.25 78 ASN A C 1
ATOM 618 O O . ASN A 1 78 ? 23.376 -9.940 -19.704 1.00 92.25 78 ASN A O 1
ATOM 622 N N . VAL A 1 79 ? 22.430 -9.548 -17.712 1.00 93.06 79 VAL A N 1
ATOM 623 C CA . VAL A 1 79 ? 22.700 -8.104 -17.642 1.00 93.06 79 VAL A CA 1
ATOM 624 C C . VAL A 1 79 ? 23.509 -7.778 -16.381 1.00 93.06 79 VAL A C 1
ATOM 626 O O . VAL A 1 79 ? 23.407 -8.468 -15.363 1.00 93.06 79 VAL A O 1
ATOM 629 N N . GLU A 1 80 ? 24.378 -6.768 -16.460 1.00 94.19 80 GLU A N 1
ATOM 630 C CA . GLU A 1 80 ? 25.232 -6.359 -15.336 1.00 94.19 80 GLU A CA 1
ATOM 631 C C . GLU A 1 80 ? 24.422 -5.615 -14.282 1.00 94.19 80 GLU A C 1
ATOM 633 O O . GLU A 1 80 ? 24.601 -5.861 -13.090 1.00 94.19 80 GLU A O 1
ATOM 638 N N . MET A 1 81 ? 23.539 -4.734 -14.752 1.00 95.31 81 MET A N 1
ATOM 639 C CA . MET A 1 81 ? 22.657 -3.897 -13.955 1.00 95.31 81 MET A CA 1
ATOM 640 C C . MET A 1 81 ? 21.407 -3.581 -14.772 1.00 95.31 81 MET A C 1
ATOM 642 O O . MET A 1 81 ? 21.519 -3.252 -15.954 1.00 95.31 81 MET A O 1
ATOM 646 N N . ILE A 1 82 ? 20.235 -3.632 -14.150 1.00 96.56 82 ILE A N 1
ATOM 647 C CA . ILE A 1 82 ? 19.000 -3.078 -14.698 1.00 96.56 82 ILE A CA 1
ATOM 648 C C . ILE A 1 82 ? 18.121 -2.526 -13.571 1.00 96.56 82 ILE A C 1
ATOM 650 O O . ILE A 1 82 ? 17.842 -3.201 -12.578 1.00 96.56 82 ILE A O 1
ATOM 654 N N . SER A 1 83 ? 17.695 -1.280 -13.734 1.00 95.94 83 SER A N 1
ATOM 655 C CA . SER A 1 83 ? 16.941 -0.513 -12.748 1.00 95.94 83 SER A CA 1
ATOM 656 C C . SER A 1 83 ? 15.835 0.282 -13.436 1.00 95.94 83 SER A C 1
ATOM 658 O O . SER A 1 83 ? 16.012 0.780 -14.549 1.00 95.94 83 SER A O 1
ATOM 660 N N . PHE A 1 84 ? 14.706 0.412 -12.749 1.00 96.06 84 PHE A N 1
ATOM 661 C CA . PHE A 1 84 ? 13.516 1.120 -13.209 1.00 96.06 84 PHE A CA 1
ATOM 662 C C . PHE A 1 84 ? 13.196 2.241 -12.224 1.00 96.06 84 PHE A C 1
ATOM 664 O O . PHE A 1 84 ? 13.163 2.020 -11.008 1.00 96.06 84 PHE A O 1
ATOM 671 N N . PHE A 1 85 ? 12.994 3.445 -12.746 1.00 96.12 85 PHE A N 1
ATOM 672 C CA . PHE A 1 85 ? 12.654 4.622 -11.959 1.00 96.12 85 PHE A CA 1
ATOM 673 C C . PHE A 1 85 ? 11.355 5.204 -12.492 1.00 96.12 85 PHE A C 1
ATOM 675 O O . PHE A 1 85 ? 11.338 5.913 -13.496 1.00 96.12 85 PHE A O 1
ATOM 682 N N . ASP A 1 86 ? 10.268 4.916 -11.791 1.00 95.75 86 ASP A N 1
ATOM 683 C CA . ASP A 1 86 ? 8.929 5.313 -12.193 1.00 95.75 86 ASP A CA 1
ATOM 684 C C . ASP A 1 86 ? 8.680 6.732 -11.685 1.00 95.75 86 ASP A C 1
ATOM 686 O O . ASP A 1 86 ? 8.583 6.965 -10.476 1.00 95.75 86 ASP A O 1
ATOM 690 N N . ILE A 1 87 ? 8.641 7.703 -12.596 1.00 96.75 87 ILE A N 1
ATOM 691 C CA . ILE A 1 87 ? 8.646 9.130 -12.260 1.00 96.75 87 ILE A CA 1
ATOM 692 C C . ILE A 1 87 ? 7.447 9.868 -12.852 1.00 96.75 87 ILE A C 1
ATOM 694 O O . ILE A 1 87 ? 6.918 9.529 -13.909 1.00 96.75 87 ILE A O 1
ATOM 698 N N . VAL A 1 88 ? 7.015 10.921 -12.159 1.00 97.62 88 VAL A N 1
ATOM 699 C CA . VAL A 1 88 ? 5.930 11.790 -12.626 1.00 97.62 88 VAL A CA 1
ATOM 700 C C . VAL A 1 88 ? 6.052 13.199 -12.058 1.00 97.62 88 VAL A C 1
ATOM 702 O O . VAL A 1 88 ? 6.461 13.386 -10.912 1.00 97.62 88 VAL A O 1
ATOM 705 N N . ASN A 1 89 ? 5.640 14.203 -12.834 1.00 98.38 89 ASN A N 1
ATOM 706 C CA . ASN A 1 89 ? 5.361 15.544 -12.327 1.00 98.38 89 ASN A CA 1
ATOM 707 C C . ASN A 1 89 ? 3.860 15.683 -12.053 1.00 98.38 89 ASN A C 1
ATOM 709 O O . ASN A 1 89 ? 3.081 16.002 -12.952 1.00 98.38 89 ASN A O 1
ATOM 713 N N . LYS A 1 90 ? 3.448 15.445 -10.802 1.00 96.56 90 LYS A N 1
ATOM 714 C CA . LYS A 1 90 ? 2.029 15.392 -10.410 1.00 96.56 90 LYS A CA 1
ATOM 715 C C . LYS A 1 90 ? 1.269 16.661 -10.821 1.00 96.56 90 LYS A C 1
ATOM 717 O O . LYS A 1 90 ? 0.195 16.559 -11.412 1.00 96.56 90 LYS A O 1
ATOM 722 N N . LYS A 1 91 ? 1.841 17.855 -10.597 1.00 96.81 91 LYS A N 1
ATOM 723 C CA . LYS A 1 91 ? 1.199 19.147 -10.930 1.00 96.81 91 LYS A CA 1
ATOM 724 C C . LYS A 1 91 ? 0.954 19.309 -12.429 1.00 96.81 91 LYS A C 1
ATOM 726 O O . LYS A 1 91 ? -0.149 19.678 -12.821 1.00 96.81 91 LYS A O 1
ATOM 731 N N . LYS A 1 92 ? 1.969 19.037 -13.258 1.00 98.31 92 LYS A N 1
ATOM 732 C CA . LYS A 1 92 ? 1.857 19.142 -14.723 1.00 98.31 92 LYS A CA 1
ATOM 733 C C . LYS A 1 92 ? 0.978 18.041 -15.321 1.00 98.31 92 LYS A C 1
ATOM 735 O O . LYS A 1 92 ? 0.334 18.278 -16.336 1.00 98.31 92 LYS A O 1
ATOM 740 N N . MET A 1 93 ? 0.907 16.882 -14.668 1.00 98.31 93 MET A N 1
ATOM 741 C CA . MET A 1 93 ? 0.075 15.758 -15.094 1.00 98.31 93 MET A CA 1
ATOM 742 C C . MET A 1 93 ? -1.422 15.981 -14.830 1.00 98.31 93 MET A C 1
ATOM 744 O O . MET A 1 93 ? -2.262 15.550 -15.614 1.00 98.31 93 MET A O 1
ATOM 748 N N . ARG A 1 94 ? -1.779 16.715 -13.769 1.00 98.31 94 ARG A N 1
ATOM 749 C CA . ARG A 1 94 ? -3.177 16.953 -13.368 1.00 98.31 94 ARG A CA 1
ATOM 750 C C . ARG A 1 94 ? -4.096 17.425 -14.507 1.00 98.31 94 ARG A C 1
ATOM 752 O O . ARG A 1 94 ? -5.135 16.797 -14.709 1.00 98.31 94 ARG A O 1
ATOM 759 N N . PRO A 1 95 ? -3.783 18.511 -15.248 1.00 98.00 95 PRO A N 1
ATOM 760 C CA . PRO A 1 95 ? -4.651 18.971 -16.333 1.00 98.00 95 PRO A CA 1
ATOM 761 C C . PRO A 1 95 ? -4.771 17.960 -17.482 1.00 98.00 95 PRO A C 1
ATOM 763 O O . PRO A 1 95 ? -5.802 17.944 -18.153 1.00 98.00 95 PRO A O 1
ATOM 766 N N . LEU A 1 96 ? -3.760 17.110 -17.691 1.00 98.50 96 LEU A N 1
ATOM 767 C CA . LEU A 1 96 ? -3.788 16.053 -18.702 1.00 98.50 96 LEU A CA 1
ATOM 768 C C . LEU A 1 96 ? -4.766 14.949 -18.298 1.00 98.50 96 LEU A C 1
ATOM 770 O O . LEU A 1 96 ? -5.684 14.658 -19.058 1.00 98.50 96 LEU A O 1
ATOM 774 N N . LEU A 1 97 ? -4.661 14.442 -17.064 1.00 98.31 97 LEU A N 1
ATOM 775 C CA . LEU A 1 97 ? -5.571 13.421 -16.528 1.00 98.31 97 LEU A CA 1
ATOM 776 C C . LEU A 1 97 ? -7.028 13.903 -16.464 1.00 98.31 97 LEU A C 1
ATOM 778 O O . LEU A 1 97 ? -7.957 13.133 -16.699 1.00 98.31 97 LEU A O 1
ATOM 782 N N . LEU A 1 98 ? -7.262 15.189 -16.175 1.00 97.75 98 LEU A N 1
ATOM 783 C CA . LEU A 1 98 ? -8.610 15.771 -16.209 1.00 97.75 98 LEU A CA 1
ATOM 784 C C . LEU A 1 98 ? -9.194 15.827 -17.627 1.00 97.75 98 LEU A C 1
ATOM 786 O O . LEU A 1 98 ? -10.411 15.730 -17.787 1.00 97.75 98 LEU A O 1
ATOM 790 N N . LYS A 1 99 ? -8.365 15.971 -18.663 1.00 97.12 99 LYS A N 1
ATOM 791 C CA . LYS A 1 99 ? -8.829 15.945 -20.056 1.00 97.12 99 LYS A CA 1
ATOM 792 C C . LYS A 1 99 ? -9.027 14.514 -20.543 1.00 97.12 99 LYS A C 1
ATOM 794 O O . LYS A 1 99 ? -10.121 14.187 -21.000 1.00 97.12 99 LYS A O 1
ATOM 799 N N . ASN A 1 100 ? -8.021 13.671 -20.360 1.00 97.44 100 ASN A N 1
ATOM 800 C CA . ASN A 1 100 ? -7.989 12.303 -20.842 1.00 97.44 100 ASN A CA 1
ATOM 801 C C . ASN A 1 100 ? -7.442 11.371 -19.736 1.00 97.44 100 ASN A C 1
ATOM 803 O O . ASN A 1 100 ? -6.279 11.517 -19.355 1.00 97.44 100 ASN A O 1
ATOM 807 N N . PRO A 1 101 ? -8.247 10.434 -19.194 1.00 97.75 101 PRO A N 1
ATOM 808 C CA . PRO A 1 101 ? -7.768 9.498 -18.177 1.00 97.75 101 PRO A CA 1
ATOM 809 C C . PRO A 1 101 ? -6.672 8.573 -18.718 1.00 97.75 101 PRO A C 1
ATOM 811 O O . PRO A 1 101 ? -5.831 8.109 -17.967 1.00 97.75 101 PRO A O 1
ATOM 814 N N . ASP A 1 102 ? -6.591 8.354 -20.027 1.00 97.69 102 ASP A N 1
ATOM 815 C CA . ASP A 1 102 ? -5.662 7.377 -20.591 1.00 97.69 102 ASP A CA 1
ATOM 816 C C . ASP A 1 102 ? -4.179 7.810 -20.450 1.00 97.69 102 ASP A C 1
ATOM 818 O O . ASP A 1 102 ? -3.275 6.979 -20.537 1.00 97.69 102 ASP A O 1
ATOM 822 N N . PHE A 1 103 ? -3.904 9.074 -20.079 1.00 98.38 103 PHE A N 1
ATOM 823 C CA . PHE A 1 103 ? -2.578 9.510 -19.604 1.00 98.38 103 PHE A CA 1
ATOM 824 C C . PHE A 1 103 ? -2.055 8.701 -18.404 1.00 98.38 103 PHE A C 1
ATOM 826 O O . PHE A 1 103 ? -0.842 8.646 -18.196 1.00 98.38 103 PHE A O 1
ATOM 833 N N . GLY A 1 104 ? -2.934 8.029 -17.652 1.00 97.81 104 GLY A N 1
ATOM 834 C CA . GLY A 1 104 ? -2.569 7.083 -16.598 1.00 97.81 104 GLY A CA 1
ATOM 835 C C . GLY A 1 104 ? -1.626 5.966 -17.047 1.00 97.81 104 GLY A C 1
ATOM 836 O O . GLY A 1 104 ? -0.804 5.525 -16.248 1.00 97.81 104 GLY A O 1
ATOM 837 N N . ALA A 1 105 ? -1.669 5.568 -18.324 1.00 97.44 105 ALA A N 1
ATOM 838 C CA . ALA A 1 105 ? -0.771 4.555 -18.883 1.00 97.44 105 ALA A CA 1
ATOM 839 C C . ALA A 1 105 ? 0.717 4.963 -18.834 1.00 97.44 105 ALA A C 1
ATOM 841 O O . ALA A 1 105 ? 1.588 4.100 -18.876 1.00 97.44 105 ALA A O 1
ATOM 842 N N . TYR A 1 106 ? 1.016 6.263 -18.706 1.00 97.38 106 TYR A N 1
ATOM 843 C CA . TYR A 1 106 ? 2.378 6.805 -18.595 1.00 97.38 106 TYR A CA 1
ATOM 844 C C . TYR A 1 106 ? 2.508 7.832 -17.460 1.00 97.38 106 TYR A C 1
ATOM 846 O O . TYR A 1 106 ? 3.337 8.745 -17.505 1.00 97.38 106 TYR A O 1
ATOM 854 N N . ALA A 1 107 ? 1.685 7.685 -16.420 1.00 95.31 107 ALA A N 1
ATOM 855 C CA . ALA A 1 107 ? 1.719 8.509 -15.222 1.00 95.31 107 ALA A CA 1
ATOM 856 C C . ALA A 1 107 ? 1.727 7.606 -13.972 1.00 95.31 107 ALA A C 1
ATOM 858 O O . ALA A 1 107 ? 0.684 7.424 -13.348 1.00 95.31 107 ALA A O 1
ATOM 859 N N . PRO A 1 108 ? 2.884 7.082 -13.533 1.00 96.88 108 PRO A N 1
ATOM 860 C CA . PRO A 1 108 ? 4.235 7.445 -13.963 1.00 96.88 108 PRO A CA 1
ATOM 861 C C . PRO A 1 108 ? 4.677 6.776 -15.270 1.00 96.88 108 PRO A C 1
ATOM 863 O O . PRO A 1 108 ? 4.123 5.757 -15.683 1.00 96.88 108 PRO A O 1
ATOM 866 N N . PHE A 1 109 ? 5.713 7.343 -15.890 1.00 96.69 109 PHE A N 1
ATOM 867 C CA . PHE A 1 109 ? 6.492 6.681 -16.938 1.00 96.69 109 PHE A CA 1
ATOM 868 C C . PHE A 1 109 ? 7.841 6.229 -16.367 1.00 96.69 109 PHE A C 1
ATOM 870 O O . PHE A 1 109 ? 8.321 6.795 -15.380 1.00 96.69 109 PHE A O 1
ATOM 877 N N . ASN A 1 110 ? 8.465 5.221 -16.977 1.00 96.56 110 ASN A N 1
ATOM 878 C CA . ASN A 1 110 ? 9.774 4.744 -16.536 1.00 96.56 110 ASN A CA 1
ATOM 879 C C . ASN A 1 110 ? 10.911 5.563 -17.117 1.00 96.56 110 ASN A C 1
ATOM 881 O O . ASN A 1 110 ? 10.952 5.835 -18.315 1.00 96.56 110 ASN A O 1
ATOM 885 N N . PHE A 1 111 ? 11.908 5.794 -16.280 1.00 97.94 111 PHE A N 1
ATOM 886 C CA . PHE A 1 111 ? 13.274 6.044 -16.687 1.00 97.94 111 PHE A CA 1
ATOM 887 C C . PHE A 1 111 ? 14.101 4.765 -16.481 1.00 97.94 111 PHE A C 1
ATOM 889 O O . PHE A 1 111 ? 14.479 4.412 -15.362 1.00 97.94 111 PHE A O 1
ATOM 896 N N . LEU A 1 112 ? 14.354 4.052 -17.580 1.00 98.38 112 LEU A N 1
ATOM 897 C CA . LEU A 1 112 ? 15.144 2.824 -17.609 1.00 98.38 112 LEU A CA 1
ATOM 898 C C . LEU A 1 112 ? 16.617 3.157 -17.402 1.00 98.38 112 LEU A C 1
ATOM 900 O O . LEU A 1 112 ? 17.125 4.097 -18.007 1.00 98.38 112 LEU A O 1
ATOM 904 N N . VAL A 1 113 ? 17.321 2.326 -16.637 1.00 98.38 113 VAL A N 1
ATOM 905 C CA . VAL A 1 113 ? 18.782 2.333 -16.556 1.00 98.38 113 VAL A CA 1
ATOM 906 C C . VAL A 1 113 ? 19.287 0.904 -16.676 1.00 98.38 113 VAL A C 1
ATOM 908 O O . VAL A 1 113 ? 18.867 0.045 -15.906 1.00 98.38 113 VAL A O 1
ATOM 911 N N . TYR A 1 114 ? 20.203 0.628 -17.602 1.00 97.44 114 TYR A N 1
ATOM 912 C CA . TYR A 1 114 ? 20.818 -0.693 -17.707 1.00 97.44 114 TYR A CA 1
ATOM 913 C C . TYR A 1 114 ? 22.283 -0.659 -18.134 1.00 97.44 114 TYR A C 1
ATOM 915 O O . TYR A 1 114 ? 22.791 0.314 -18.694 1.00 97.44 114 TYR A O 1
ATOM 923 N N . LYS A 1 115 ? 22.962 -1.774 -17.880 1.00 95.75 115 LYS A N 1
ATOM 924 C CA . LYS A 1 115 ? 24.312 -2.068 -18.346 1.00 95.75 115 LYS A CA 1
ATOM 925 C C . LYS A 1 115 ? 24.407 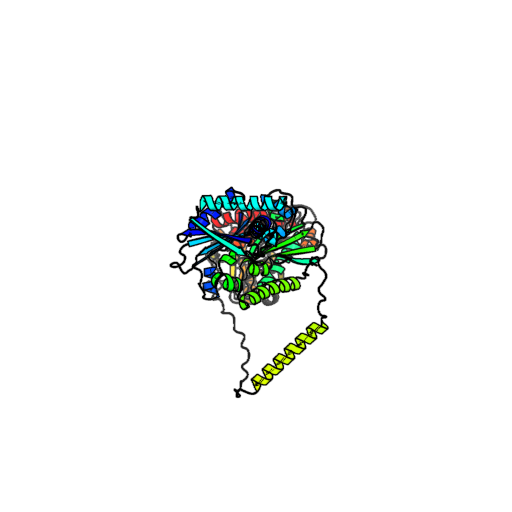-3.537 -18.748 1.00 95.75 115 LYS A C 1
ATOM 927 O O . LYS A 1 115 ? 23.955 -4.422 -18.021 1.00 95.75 115 LYS A O 1
ATOM 932 N N . THR A 1 116 ? 24.970 -3.798 -19.921 1.00 93.00 116 THR A N 1
ATOM 933 C CA . THR A 1 116 ? 25.197 -5.151 -20.449 1.00 93.00 116 THR A CA 1
ATOM 934 C C . THR A 1 116 ? 26.387 -5.816 -19.761 1.00 93.00 116 THR A C 1
ATOM 936 O O . THR A 1 116 ? 27.315 -5.128 -19.346 1.00 93.00 116 THR A O 1
ATOM 939 N N . LEU A 1 117 ? 26.392 -7.152 -19.667 1.00 89.19 117 LEU A N 1
ATOM 940 C CA . LEU A 1 117 ? 27.524 -7.892 -19.085 1.00 89.19 117 LEU A CA 1
ATOM 941 C C . LEU A 1 117 ? 28.783 -7.882 -19.945 1.00 89.19 117 LEU A C 1
ATOM 943 O O . LEU A 1 117 ? 29.888 -7.961 -19.405 1.00 89.19 117 LEU A O 1
ATOM 947 N N . ASP A 1 118 ? 28.630 -7.834 -21.269 1.00 86.44 118 ASP A N 1
ATOM 948 C CA . ASP A 1 118 ? 29.775 -7.803 -22.169 1.00 86.44 118 ASP A CA 1
ATOM 949 C C . ASP A 1 118 ? 30.400 -6.407 -22.181 1.00 86.44 118 ASP A C 1
ATOM 951 O O . ASP A 1 118 ? 30.121 -5.561 -23.027 1.00 86.44 118 ASP A O 1
ATOM 955 N N . THR A 1 119 ? 31.256 -6.166 -21.195 1.00 81.88 119 THR A N 1
ATOM 956 C CA . THR A 1 119 ? 31.993 -4.908 -21.050 1.00 81.88 119 THR A CA 1
ATOM 957 C C . THR A 1 119 ? 33.107 -4.740 -22.084 1.00 81.88 119 THR A C 1
ATOM 959 O O . THR A 1 119 ? 33.709 -3.668 -22.137 1.00 81.88 119 THR A O 1
ATOM 962 N N . LYS A 1 120 ? 33.408 -5.757 -22.905 1.00 85.06 120 LYS A N 1
ATOM 963 C CA . LYS A 1 120 ? 34.334 -5.601 -24.035 1.00 85.06 120 LYS A CA 1
ATOM 964 C C . LYS A 1 120 ? 33.612 -5.003 -25.238 1.00 85.06 120 LYS A C 1
ATOM 966 O O . LYS A 1 120 ? 34.159 -4.093 -25.852 1.00 85.06 120 LYS A O 1
ATOM 971 N N . GLU A 1 121 ? 32.396 -5.471 -25.513 1.00 88.69 121 GLU A N 1
ATOM 972 C CA . GLU A 1 121 ? 31.539 -4.953 -26.587 1.00 88.69 121 GLU A CA 1
ATOM 973 C C . GLU A 1 121 ? 30.889 -3.610 -26.214 1.00 88.69 121 GLU A C 1
ATOM 975 O O . GLU A 1 121 ? 30.920 -2.655 -26.990 1.00 88.69 121 GLU A O 1
ATOM 980 N N . ASP A 1 122 ? 30.337 -3.495 -25.002 1.00 91.94 122 ASP A N 1
ATOM 981 C CA . ASP A 1 122 ? 29.645 -2.289 -24.546 1.00 91.94 122 ASP A CA 1
ATOM 982 C C . ASP A 1 122 ? 29.896 -2.019 -23.055 1.00 91.94 122 ASP A C 1
ATOM 984 O O . ASP A 1 122 ? 29.220 -2.516 -22.151 1.00 91.94 122 ASP A O 1
ATOM 988 N N . ASN A 1 123 ? 30.886 -1.165 -22.778 1.00 94.62 123 ASN A N 1
ATOM 989 C CA . ASN A 1 123 ? 31.168 -0.697 -21.425 1.00 94.62 123 ASN A CA 1
ATOM 990 C C . ASN A 1 123 ? 30.428 0.601 -21.073 1.00 94.62 123 ASN A C 1
ATOM 992 O O . ASN A 1 123 ? 31.023 1.479 -20.453 1.00 94.62 123 ASN A O 1
ATOM 996 N N . ASN A 1 124 ? 29.161 0.764 -21.441 1.00 96.19 124 ASN A N 1
ATOM 997 C CA . ASN A 1 124 ? 28.391 1.962 -21.096 1.00 96.19 124 ASN A CA 1
ATOM 998 C C . ASN A 1 124 ? 27.217 1.633 -20.170 1.00 96.19 124 ASN A C 1
ATOM 1000 O O . ASN A 1 124 ? 26.689 0.525 -20.181 1.00 96.19 124 ASN A O 1
ATOM 1004 N N . THR A 1 125 ? 26.829 2.601 -19.344 1.00 97.94 125 THR A N 1
ATOM 1005 C CA . THR A 1 125 ? 25.506 2.636 -18.713 1.00 97.94 125 THR A CA 1
ATOM 1006 C C . THR A 1 125 ? 24.569 3.367 -19.668 1.00 97.94 125 THR A C 1
ATOM 1008 O O . THR A 1 125 ? 24.865 4.500 -20.058 1.00 97.94 125 THR A O 1
ATOM 1011 N N . TRP A 1 126 ? 23.461 2.724 -20.024 1.00 98.19 126 TRP A N 1
ATOM 1012 C CA . TRP A 1 126 ? 22.400 3.264 -20.871 1.00 98.19 126 TRP A CA 1
ATOM 1013 C C . TRP A 1 126 ? 21.211 3.681 -20.022 1.00 98.19 126 TRP A C 1
ATOM 1015 O O . TRP A 1 126 ? 20.843 2.962 -19.095 1.00 98.19 126 TRP A O 1
ATOM 1025 N N . TYR A 1 127 ? 20.624 4.837 -20.318 1.00 98.50 127 TYR A N 1
ATOM 1026 C CA . TYR A 1 127 ? 19.499 5.362 -19.556 1.00 98.50 127 TYR A CA 1
ATOM 1027 C C . TYR A 1 127 ? 18.591 6.272 -20.381 1.00 98.50 127 TYR A C 1
ATOM 1029 O O . TYR A 1 127 ? 19.067 7.016 -21.235 1.00 98.50 127 TYR A O 1
ATOM 1037 N N . GLY A 1 128 ? 17.286 6.224 -20.134 1.00 98.12 128 GLY A N 1
ATOM 1038 C CA . GLY A 1 128 ? 16.297 6.984 -20.902 1.00 98.12 128 GLY A CA 1
ATOM 1039 C C . GLY A 1 128 ? 14.901 6.379 -20.814 1.00 98.12 128 GLY A C 1
ATOM 1040 O O . GLY A 1 128 ? 14.619 5.573 -19.929 1.00 98.12 128 GLY A O 1
ATOM 1041 N N . HIS A 1 129 ? 14.019 6.779 -21.722 1.00 97.88 129 HIS A N 1
ATOM 1042 C CA . HIS A 1 129 ? 12.612 6.380 -21.719 1.00 97.88 129 HIS A CA 1
ATOM 1043 C C . HIS A 1 129 ? 12.037 6.318 -23.140 1.00 97.88 129 HIS A C 1
ATOM 1045 O O . HIS A 1 129 ? 12.701 6.677 -24.117 1.00 97.88 129 HIS A O 1
ATOM 1051 N N . LEU A 1 130 ? 10.782 5.867 -23.267 1.00 97.75 130 LEU A N 1
ATOM 1052 C CA . LEU A 1 130 ? 10.060 5.924 -24.543 1.00 97.75 130 LEU A CA 1
ATOM 1053 C C . LEU A 1 130 ? 9.968 7.355 -25.065 1.00 97.75 130 LEU A C 1
ATOM 1055 O O . LEU A 1 130 ? 9.871 8.310 -24.299 1.00 97.75 130 LEU A O 1
ATOM 1059 N N . ALA A 1 131 ? 9.933 7.515 -26.381 1.00 98.00 131 ALA A N 1
ATOM 1060 C CA . ALA A 1 131 ? 9.704 8.823 -26.966 1.00 98.00 131 ALA A CA 1
ATOM 1061 C C . ALA A 1 131 ? 8.317 9.345 -26.536 1.00 98.00 131 ALA A C 1
ATOM 1063 O O . ALA A 1 131 ? 7.343 8.587 -26.617 1.00 98.00 131 ALA A O 1
ATOM 1064 N N . PRO A 1 132 ? 8.178 10.629 -26.147 1.00 97.94 132 PRO A N 1
ATOM 1065 C CA . PRO A 1 132 ? 6.883 11.198 -25.773 1.00 97.94 132 PRO A CA 1
ATOM 1066 C C . PRO A 1 132 ? 5.819 11.033 -26.862 1.00 97.94 132 PRO A C 1
ATOM 1068 O O . PRO A 1 132 ? 4.659 10.776 -26.559 1.00 97.94 132 PRO A O 1
ATOM 1071 N N . ASP A 1 133 ? 6.208 11.128 -28.138 1.00 97.38 133 ASP A N 1
ATOM 1072 C CA . ASP A 1 133 ? 5.302 10.866 -29.259 1.00 97.38 133 ASP A CA 1
ATOM 1073 C C . ASP A 1 133 ? 4.825 9.411 -29.308 1.00 97.38 133 ASP A C 1
ATOM 1075 O O . ASP A 1 133 ? 3.644 9.186 -29.555 1.00 97.38 133 ASP A O 1
ATOM 1079 N N . THR A 1 134 ? 5.688 8.435 -29.008 1.00 97.38 134 THR A N 1
ATOM 1080 C CA . THR A 1 134 ? 5.280 7.024 -28.912 1.00 97.38 134 THR A CA 1
ATOM 1081 C C . THR A 1 134 ? 4.279 6.829 -27.774 1.00 97.38 134 THR A C 1
ATOM 1083 O O . THR A 1 134 ? 3.225 6.245 -28.001 1.00 97.38 134 THR A O 1
ATOM 1086 N N . MET A 1 135 ? 4.537 7.386 -26.584 1.00 97.75 135 MET A N 1
ATOM 1087 C CA . MET A 1 135 ? 3.593 7.325 -25.455 1.00 97.75 135 MET A CA 1
ATOM 1088 C C . MET A 1 135 ? 2.217 7.914 -25.823 1.00 97.75 135 MET A C 1
ATOM 1090 O O . MET A 1 135 ? 1.181 7.290 -25.600 1.00 97.75 135 MET A O 1
ATOM 1094 N N . LEU A 1 136 ? 2.204 9.100 -26.441 1.00 97.81 136 LEU A N 1
ATOM 1095 C CA . LEU A 1 136 ? 0.977 9.783 -26.866 1.00 97.81 136 LEU A CA 1
ATOM 1096 C C . LEU A 1 136 ? 0.228 9.023 -27.968 1.00 97.81 136 LEU A C 1
ATOM 1098 O O . LEU A 1 136 ? -1.001 9.021 -27.983 1.00 97.81 136 LEU A O 1
ATOM 1102 N N . ASN A 1 137 ? 0.953 8.385 -28.889 1.00 96.38 137 ASN A N 1
ATOM 1103 C CA . ASN A 1 137 ? 0.359 7.585 -29.957 1.00 96.38 137 ASN A CA 1
ATOM 1104 C C . ASN A 1 137 ? -0.255 6.287 -29.412 1.00 96.38 137 ASN A C 1
ATOM 1106 O O . ASN A 1 137 ? -1.335 5.916 -29.859 1.00 96.38 137 ASN A O 1
ATOM 1110 N N . ILE A 1 138 ? 0.368 5.652 -28.412 1.00 96.38 138 ILE A N 1
ATOM 1111 C CA . ILE A 1 138 ? -0.182 4.470 -27.726 1.00 96.38 138 ILE A CA 1
ATOM 1112 C C . ILE A 1 138 ? -1.470 4.822 -26.971 1.00 96.38 138 ILE A C 1
ATOM 1114 O O . ILE A 1 138 ? -2.451 4.088 -27.063 1.00 96.38 138 ILE A O 1
ATOM 1118 N N . ILE A 1 139 ? -1.496 5.970 -26.283 1.00 95.75 139 ILE A N 1
ATOM 1119 C CA . ILE A 1 139 ? -2.712 6.501 -25.641 1.00 95.75 139 ILE A CA 1
ATOM 1120 C C . ILE A 1 139 ? -3.790 6.879 -26.677 1.00 95.75 139 ILE A C 1
ATOM 1122 O O . ILE A 1 139 ? -4.975 6.937 -26.358 1.00 95.75 139 ILE A O 1
ATOM 1126 N N . GLY A 1 140 ? -3.400 7.154 -27.924 1.00 95.44 140 GLY A N 1
ATOM 1127 C CA . GLY A 1 140 ? -4.303 7.656 -28.956 1.00 95.44 140 GLY A CA 1
ATOM 1128 C C . GLY A 1 140 ? -4.687 9.128 -28.765 1.00 95.44 140 GLY A C 1
ATOM 1129 O O . GLY A 1 140 ? -5.742 9.550 -29.238 1.00 95.44 140 GLY A O 1
ATOM 1130 N N . GLU A 1 141 ? -3.849 9.919 -28.086 1.00 96.56 141 GLU A N 1
ATOM 1131 C CA . GLU A 1 141 ? -4.106 11.340 -27.835 1.00 96.56 141 GLU A CA 1
ATOM 1132 C C . GLU A 1 141 ? -3.949 12.169 -29.118 1.00 96.56 141 GLU A C 1
ATOM 1134 O O . GLU A 1 141 ? -2.892 12.169 -29.759 1.00 96.56 141 GLU A O 1
ATOM 1139 N N . LYS A 1 142 ? -4.998 12.915 -29.474 1.00 94.94 142 LYS A N 1
ATOM 1140 C CA . LYS A 1 142 ? -5.079 13.697 -30.716 1.00 94.94 142 LYS A CA 1
ATOM 1141 C C . LYS A 1 142 ? -5.098 15.204 -30.477 1.00 94.94 142 LYS A C 1
ATOM 1143 O O . LYS A 1 142 ? -4.791 15.936 -31.414 1.00 94.94 142 LYS A O 1
ATOM 1148 N N . ASP A 1 143 ? -5.444 15.672 -29.274 1.00 97.19 143 ASP A N 1
ATOM 1149 C CA . ASP A 1 143 ? -5.501 17.103 -28.960 1.00 97.19 143 ASP A CA 1
ATOM 1150 C C . ASP A 1 143 ? -4.085 17.707 -28.969 1.00 97.19 143 ASP A C 1
ATOM 1152 O O . ASP A 1 143 ? -3.251 17.339 -28.138 1.00 97.19 143 ASP A O 1
ATOM 1156 N N . PRO A 1 144 ? -3.766 18.650 -29.879 1.00 97.50 144 PRO A N 1
ATOM 1157 C CA . PRO A 1 144 ? -2.414 19.198 -29.973 1.00 97.50 144 PRO A CA 1
ATOM 1158 C C . PRO A 1 144 ? -1.947 19.854 -28.669 1.00 97.50 144 PRO A C 1
ATOM 1160 O O . PRO A 1 144 ? -0.786 19.722 -28.291 1.00 97.50 144 PRO A O 1
ATOM 1163 N N . ALA A 1 145 ? -2.860 20.500 -27.934 1.00 97.75 145 ALA A N 1
ATOM 1164 C CA . ALA A 1 145 ? -2.515 21.195 -26.702 1.00 97.75 145 ALA A CA 1
ATOM 1165 C C . ALA A 1 145 ? -2.107 20.231 -25.573 1.00 97.75 145 ALA A C 1
ATOM 1167 O O . ALA A 1 145 ? -1.138 20.513 -24.866 1.00 97.75 145 ALA A O 1
ATOM 1168 N N . THR A 1 146 ? -2.799 19.098 -25.384 1.00 97.94 146 THR A N 1
ATOM 1169 C CA . THR A 1 146 ? -2.360 18.081 -24.404 1.00 97.94 146 THR A CA 1
ATOM 1170 C C . THR A 1 146 ? -1.069 17.401 -24.827 1.00 97.94 146 THR A C 1
ATOM 1172 O O . THR A 1 146 ? -0.203 17.184 -23.977 1.00 97.94 146 THR A O 1
ATOM 1175 N N . ARG A 1 147 ? -0.896 17.120 -26.126 1.00 98.56 147 ARG A N 1
ATOM 1176 C CA . ARG A 1 147 ? 0.354 16.561 -26.658 1.00 98.56 147 ARG A CA 1
ATOM 1177 C C . ARG A 1 147 ? 1.538 17.474 -26.347 1.00 98.56 147 ARG A C 1
ATOM 1179 O O . ARG A 1 147 ? 2.533 17.005 -25.799 1.00 98.56 147 ARG A O 1
ATOM 1186 N N . ASP A 1 148 ? 1.418 18.770 -26.623 1.00 98.56 148 ASP A N 1
ATOM 1187 C CA . ASP A 1 148 ? 2.476 19.749 -26.356 1.00 98.56 148 ASP A CA 1
ATOM 1188 C C . ASP A 1 148 ? 2.768 19.886 -24.857 1.00 98.56 148 ASP A C 1
ATOM 1190 O O . ASP A 1 148 ? 3.929 19.925 -24.446 1.00 98.56 148 ASP A O 1
ATOM 1194 N N . GLN A 1 149 ? 1.731 19.893 -24.015 1.00 98.50 149 GLN A N 1
ATOM 1195 C CA . GLN A 1 149 ? 1.884 19.936 -22.558 1.00 98.50 149 GLN A CA 1
ATOM 1196 C C . GLN A 1 149 ? 2.617 18.707 -22.006 1.00 98.50 149 GLN A C 1
ATOM 1198 O O . GLN A 1 149 ? 3.521 18.855 -21.178 1.00 98.50 149 GLN A O 1
ATOM 1203 N N . PHE A 1 150 ? 2.260 17.505 -22.465 1.00 98.69 150 PHE A N 1
ATOM 1204 C CA . PHE A 1 150 ? 2.929 16.269 -22.061 1.00 98.69 150 PHE A CA 1
ATOM 1205 C C . PHE A 1 150 ? 4.390 16.256 -22.519 1.00 98.69 150 PHE A C 1
ATOM 1207 O O . PHE A 1 150 ? 5.287 16.020 -21.709 1.00 98.69 150 PHE A O 1
ATOM 1214 N N . LYS A 1 151 ? 4.652 16.612 -23.783 1.00 98.69 151 LYS A N 1
ATOM 1215 C CA . LYS A 1 151 ? 6.015 16.728 -24.322 1.00 98.69 151 LYS A CA 1
ATOM 1216 C C . LYS A 1 151 ? 6.858 17.721 -23.533 1.00 98.69 151 LYS A C 1
ATOM 1218 O O . LYS A 1 151 ? 7.968 17.390 -23.143 1.00 98.69 151 LYS A O 1
ATOM 1223 N N . ALA A 1 152 ? 6.326 18.903 -23.230 1.00 98.62 152 ALA A N 1
ATOM 1224 C CA . ALA A 1 152 ? 7.031 19.910 -22.440 1.00 98.62 152 ALA A CA 1
ATOM 1225 C C . ALA A 1 152 ? 7.294 19.459 -20.991 1.00 98.62 152 ALA A C 1
ATOM 1227 O O . ALA A 1 152 ? 8.281 19.866 -20.375 1.00 98.62 152 ALA A O 1
ATOM 1228 N N . MET A 1 153 ? 6.415 18.632 -20.414 1.00 98.44 153 MET A N 1
ATOM 1229 C CA . MET A 1 153 ? 6.652 18.025 -19.105 1.00 98.44 153 MET A CA 1
ATOM 1230 C C . MET A 1 153 ? 7.842 17.064 -19.158 1.00 98.44 153 MET A C 1
ATOM 1232 O O . MET A 1 153 ? 8.735 17.198 -18.322 1.00 98.44 153 MET A O 1
ATOM 1236 N N . VAL A 1 154 ? 7.859 16.142 -20.126 1.00 98.44 154 VAL A N 1
ATOM 1237 C CA . VAL A 1 154 ? 8.937 15.154 -20.291 1.00 98.44 154 VAL A CA 1
ATOM 1238 C C . VAL A 1 154 ? 10.259 15.831 -20.670 1.00 98.44 154 VAL A C 1
ATOM 1240 O O . VAL A 1 154 ? 11.269 15.570 -20.025 1.00 98.44 154 VAL A O 1
ATOM 1243 N N . GLN A 1 155 ? 10.234 16.814 -21.575 1.00 98.44 155 GLN A N 1
ATOM 1244 C CA . GLN A 1 155 ? 11.415 17.596 -21.962 1.00 98.44 155 GLN A CA 1
ATOM 1245 C C . GLN A 1 155 ? 12.101 18.253 -20.756 1.00 98.44 155 GLN A C 1
ATOM 1247 O O . GLN A 1 155 ? 13.322 18.295 -20.679 1.00 98.44 155 GLN A O 1
ATOM 1252 N N . GLY A 1 156 ? 11.331 18.731 -19.771 1.00 98.12 156 GLY A N 1
ATOM 1253 C CA . GLY A 1 156 ? 11.911 19.300 -18.552 1.00 98.12 156 GLY A CA 1
ATOM 1254 C C . GLY A 1 156 ? 12.715 18.288 -17.725 1.00 98.12 156 GLY A C 1
ATOM 1255 O O . GLY A 1 156 ? 13.651 18.681 -17.029 1.00 98.12 156 GLY A O 1
ATOM 1256 N N . PHE A 1 157 ? 12.367 16.999 -17.792 1.00 98.50 157 PHE A N 1
ATOM 1257 C CA . PHE A 1 157 ? 13.171 15.923 -17.216 1.00 98.50 157 PHE A CA 1
ATOM 1258 C C . PHE A 1 157 ? 14.390 15.612 -18.094 1.00 98.50 157 PHE A C 1
ATOM 1260 O O . PHE A 1 157 ? 15.497 15.548 -17.559 1.00 98.50 157 PHE A O 1
ATOM 1267 N N . ASP A 1 158 ? 14.226 15.526 -19.416 1.00 98.44 158 ASP A N 1
ATOM 1268 C CA . ASP A 1 158 ? 15.333 15.310 -20.362 1.00 98.44 158 ASP A CA 1
ATOM 1269 C C . ASP A 1 158 ? 16.434 16.372 -20.235 1.00 98.44 158 ASP A C 1
ATOM 1271 O O . ASP A 1 158 ? 17.621 16.045 -20.154 1.00 98.44 158 ASP A O 1
ATOM 1275 N N . ASP A 1 159 ? 16.055 17.645 -20.115 1.00 98.56 159 ASP A N 1
ATOM 1276 C CA . ASP A 1 159 ? 16.988 18.757 -19.916 1.00 98.56 159 ASP A CA 1
ATOM 1277 C C . ASP A 1 159 ? 17.821 18.575 -18.635 1.00 98.56 159 ASP A C 1
ATOM 1279 O O . ASP A 1 159 ? 19.025 18.859 -18.609 1.00 98.56 159 ASP A O 1
ATOM 1283 N N . LEU A 1 160 ? 17.200 18.068 -17.562 1.00 98.38 160 LEU A N 1
ATOM 1284 C CA . LEU A 1 160 ? 17.892 17.754 -16.314 1.00 98.38 160 LEU A CA 1
ATOM 1285 C C . LEU A 1 160 ? 18.839 16.561 -16.492 1.00 98.38 160 LEU A C 1
ATOM 1287 O O . LEU A 1 160 ? 19.982 16.631 -16.032 1.00 98.38 160 LEU A O 1
ATOM 1291 N N . VAL A 1 161 ? 18.403 15.499 -17.178 1.00 98.38 161 VAL A N 1
ATOM 1292 C CA . VAL A 1 161 ? 19.238 14.328 -17.489 1.00 98.38 161 VAL A CA 1
ATOM 1293 C C . VAL A 1 161 ? 20.484 14.766 -18.258 1.00 98.38 161 VAL A C 1
ATOM 1295 O O . VAL A 1 161 ? 21.599 14.468 -17.829 1.00 98.38 161 VAL A O 1
ATOM 1298 N N . VAL A 1 162 ? 20.334 15.531 -19.342 1.00 98.19 162 VAL A N 1
ATOM 1299 C CA . VAL A 1 162 ? 21.460 16.013 -20.157 1.00 98.19 162 VAL A CA 1
ATOM 1300 C C . VAL A 1 162 ? 22.403 16.892 -19.335 1.00 98.19 162 VAL A C 1
ATOM 1302 O O . VAL A 1 162 ? 23.624 16.714 -19.390 1.00 98.19 162 VAL A O 1
ATOM 1305 N N . LYS A 1 163 ? 21.860 17.803 -18.522 1.00 97.88 163 LYS A N 1
ATOM 1306 C CA . LYS A 1 163 ? 22.645 18.706 -17.670 1.00 97.88 163 LYS A CA 1
ATOM 1307 C C . LYS A 1 163 ? 23.480 17.962 -16.624 1.00 97.88 163 LYS A C 1
ATOM 1309 O O . LYS A 1 163 ? 24.660 18.276 -16.443 1.00 97.88 163 LYS A O 1
ATOM 1314 N N . GLU A 1 164 ? 22.873 17.018 -15.909 1.00 97.50 164 GLU A N 1
ATOM 1315 C CA . GLU A 1 164 ? 23.493 16.330 -14.769 1.00 97.50 164 GLU A CA 1
ATOM 1316 C C . GLU A 1 164 ? 24.366 15.150 -15.214 1.00 97.50 164 GLU A C 1
ATOM 1318 O O . GLU A 1 164 ? 25.472 14.939 -14.696 1.00 97.50 164 GLU A O 1
ATOM 1323 N N . MET A 1 165 ? 23.909 14.398 -16.217 1.00 97.62 165 MET A N 1
ATOM 1324 C CA . MET A 1 165 ? 24.599 13.204 -16.697 1.00 97.62 165 MET A CA 1
ATOM 1325 C C . MET A 1 165 ? 25.637 13.502 -17.776 1.00 97.62 165 MET A C 1
ATOM 1327 O O . MET A 1 165 ? 26.634 12.779 -17.849 1.00 97.62 165 MET A O 1
ATOM 1331 N N . LYS A 1 166 ? 25.492 14.598 -18.533 1.00 96.88 166 LYS A N 1
ATOM 1332 C CA . LYS A 1 166 ? 26.406 14.986 -19.624 1.00 96.88 166 LYS A CA 1
ATOM 1333 C C . LYS A 1 166 ? 26.739 13.790 -20.532 1.00 96.88 166 LYS A C 1
ATOM 1335 O O . LYS A 1 166 ? 27.909 13.401 -20.613 1.00 96.88 166 LYS A O 1
ATOM 1340 N N . PRO A 1 167 ? 25.719 13.150 -21.132 1.00 96.88 167 PRO A N 1
ATOM 1341 C CA . PRO A 1 167 ? 25.918 11.940 -21.912 1.00 96.88 167 PRO A CA 1
ATOM 1342 C C . PRO A 1 167 ? 26.862 12.177 -23.086 1.00 96.88 167 PRO A C 1
ATOM 1344 O O . PRO A 1 167 ? 26.875 13.246 -23.692 1.00 96.88 167 PRO A O 1
ATOM 1347 N N . THR A 1 168 ? 27.645 11.156 -23.418 1.00 94.44 168 THR A N 1
ATOM 1348 C CA . THR A 1 168 ? 28.599 11.191 -24.538 1.00 94.44 168 THR A CA 1
ATOM 1349 C C . THR A 1 168 ? 28.117 10.379 -25.733 1.00 94.44 168 THR A C 1
ATOM 1351 O O . THR A 1 168 ? 28.764 10.379 -26.776 1.00 94.44 168 THR A O 1
ATOM 1354 N N . MET A 1 169 ? 27.026 9.629 -25.568 1.00 96.00 169 MET A N 1
ATOM 1355 C CA . MET A 1 169 ? 26.490 8.700 -26.556 1.00 96.00 169 MET A CA 1
ATOM 1356 C C . MET A 1 169 ? 24.965 8.702 -26.514 1.00 96.00 169 MET A C 1
ATOM 1358 O O . MET A 1 169 ? 24.365 9.041 -25.494 1.00 96.00 169 MET A O 1
ATOM 1362 N N . THR A 1 170 ? 24.372 8.229 -27.605 1.00 96.81 170 THR A N 1
ATOM 1363 C CA . THR A 1 170 ? 22.932 8.042 -27.759 1.00 96.81 170 THR A CA 1
ATOM 1364 C C . THR A 1 170 ? 22.667 6.759 -28.548 1.00 96.81 170 THR A C 1
ATOM 1366 O O . THR A 1 170 ? 23.368 6.477 -29.519 1.00 96.81 170 THR A O 1
ATOM 1369 N N . LYS A 1 171 ? 21.628 6.011 -28.169 1.00 95.69 171 LYS A N 1
ATOM 1370 C CA . LYS A 1 171 ? 21.013 4.930 -28.947 1.00 95.69 171 LYS A CA 1
ATOM 1371 C C . LYS A 1 171 ? 19.558 5.293 -29.232 1.00 95.69 171 LYS A C 1
ATOM 1373 O O . LYS A 1 171 ? 18.792 5.544 -28.306 1.00 95.69 171 LYS A O 1
ATOM 1378 N N . LYS A 1 172 ? 19.184 5.314 -30.512 1.00 96.31 172 LYS A N 1
ATOM 1379 C CA . LYS A 1 172 ? 17.804 5.547 -30.954 1.00 96.31 172 LYS A CA 1
ATOM 1380 C C . LYS A 1 172 ? 17.180 4.233 -31.387 1.00 96.31 172 LYS A C 1
ATOM 1382 O O . LYS A 1 172 ? 17.774 3.501 -32.176 1.00 96.31 172 LYS A O 1
ATOM 1387 N N . PHE A 1 173 ? 15.980 3.974 -30.894 1.00 95.81 173 PHE A N 1
ATOM 1388 C CA . PHE A 1 173 ? 15.175 2.821 -31.264 1.00 95.81 173 PHE A CA 1
ATOM 1389 C C . PHE A 1 173 ? 14.040 3.302 -32.146 1.00 95.81 173 PHE A C 1
ATOM 1391 O O . PHE A 1 173 ? 13.334 4.245 -31.789 1.00 95.81 173 PHE A O 1
ATOM 1398 N N . VAL A 1 174 ? 13.891 2.676 -33.306 1.00 95.25 174 VAL A N 1
ATOM 1399 C CA . VAL A 1 174 ? 12.903 3.068 -34.306 1.00 95.25 174 VAL A CA 1
ATOM 1400 C C . VAL A 1 174 ? 12.114 1.863 -34.791 1.00 95.25 174 VAL A C 1
ATOM 1402 O O . VAL A 1 174 ? 12.621 0.738 -34.804 1.00 95.25 174 VAL A O 1
ATOM 1405 N N . HIS A 1 175 ? 10.887 2.104 -35.230 1.00 91.00 175 HIS A N 1
ATOM 1406 C CA . HIS A 1 175 ? 10.027 1.089 -35.816 1.00 91.00 175 HIS A CA 1
ATOM 1407 C C . HIS A 1 175 ? 9.480 1.530 -37.164 1.00 91.00 175 HIS A C 1
ATOM 1409 O O . HIS A 1 175 ? 9.227 2.707 -37.404 1.00 91.00 175 HIS A O 1
ATOM 1415 N N . SER A 1 176 ? 9.307 0.553 -38.048 1.00 87.19 176 SER A N 1
ATOM 1416 C CA . SER A 1 176 ? 8.644 0.727 -39.342 1.00 87.19 176 SER A CA 1
ATOM 1417 C C . SER A 1 176 ? 7.267 0.065 -39.377 1.00 87.19 176 SER A C 1
ATOM 1419 O O . SER A 1 176 ? 6.427 0.434 -40.195 1.00 87.19 176 SER A O 1
ATOM 1421 N N . LYS A 1 177 ? 7.018 -0.909 -38.491 1.00 88.88 177 LYS A N 1
ATOM 1422 C CA . LYS A 1 177 ? 5.698 -1.513 -38.312 1.00 88.88 177 LYS A CA 1
ATOM 1423 C C . LYS A 1 177 ? 4.833 -0.570 -37.472 1.00 88.88 177 LYS A C 1
ATOM 1425 O O . LYS A 1 177 ? 5.273 -0.221 -36.380 1.00 88.88 177 LYS A O 1
ATOM 1430 N N . PRO A 1 178 ? 3.625 -0.193 -37.922 1.00 90.06 178 PRO A N 1
ATOM 1431 C CA . PRO A 1 178 ? 2.776 0.713 -37.159 1.00 90.06 178 PRO A CA 1
ATOM 1432 C C . PRO A 1 178 ? 2.456 0.138 -35.775 1.00 90.06 178 PRO A C 1
ATOM 1434 O O . PRO A 1 178 ? 2.326 -1.081 -35.603 1.00 90.06 178 PRO A O 1
ATOM 1437 N N . LEU A 1 179 ? 2.304 1.024 -34.793 1.00 92.81 179 LEU A N 1
ATOM 1438 C CA . LEU A 1 179 ? 1.709 0.668 -33.508 1.00 92.81 179 LEU A CA 1
ATOM 1439 C C . LEU A 1 179 ? 0.297 0.079 -33.724 1.00 92.81 179 LEU A C 1
ATOM 1441 O O . LEU A 1 179 ? -0.336 0.367 -34.745 1.00 92.81 179 LEU A O 1
ATOM 1445 N N . PRO A 1 180 ? -0.195 -0.771 -32.807 1.00 90.69 180 PRO A N 1
ATOM 1446 C CA . PRO A 1 180 ? -1.568 -1.268 -32.844 1.00 90.69 180 PRO A CA 1
ATOM 1447 C C . PRO A 1 180 ? -2.589 -0.134 -32.988 1.00 90.69 180 PRO A C 1
ATOM 1449 O O . PRO A 1 180 ? -2.421 0.934 -32.403 1.00 90.69 180 PRO A O 1
ATOM 1452 N N . GLU A 1 181 ? -3.673 -0.383 -33.728 1.00 85.19 181 GLU A N 1
ATOM 1453 C CA . GLU A 1 181 ? -4.778 0.579 -33.881 1.00 85.19 181 GLU A CA 1
ATOM 1454 C C . GLU A 1 181 ? -5.382 0.975 -32.522 1.00 85.19 181 GLU A C 1
ATOM 1456 O O . GLU A 1 181 ? -5.746 2.131 -32.300 1.00 85.19 181 GLU A O 1
ATOM 1461 N N . HIS A 1 182 ? -5.413 0.022 -31.589 1.00 87.25 182 HIS A N 1
ATOM 1462 C CA . HIS A 1 182 ? -5.763 0.231 -30.192 1.00 87.25 182 HIS A CA 1
ATOM 1463 C C . HIS A 1 182 ? -4.542 -0.065 -29.320 1.00 87.25 182 HIS A C 1
ATOM 1465 O O . HIS A 1 182 ? -4.258 -1.214 -28.991 1.00 87.25 182 HIS A O 1
ATOM 1471 N N . GLY A 1 183 ? -3.796 0.984 -28.965 1.00 93.12 183 GLY A N 1
ATOM 1472 C CA . GLY A 1 183 ? -2.605 0.853 -28.123 1.00 93.12 183 GLY A CA 1
ATOM 1473 C C . GLY A 1 183 ? -2.917 0.476 -26.670 1.00 93.12 183 GLY A C 1
ATOM 1474 O O . GLY A 1 183 ? -2.046 -0.044 -25.973 1.00 93.12 183 GLY A O 1
ATOM 1475 N N . LEU A 1 184 ? -4.151 0.684 -26.206 1.00 96.19 184 LEU A N 1
ATOM 1476 C CA . LEU A 1 184 ? -4.570 0.364 -24.843 1.00 96.19 184 LEU A CA 1
ATOM 1477 C C . LEU A 1 184 ? -5.584 -0.780 -24.816 1.00 96.19 184 LEU A C 1
ATOM 1479 O O . LEU A 1 184 ? -6.562 -0.782 -25.569 1.00 96.19 184 LEU A O 1
ATOM 1483 N N . THR A 1 185 ? -5.396 -1.694 -23.871 1.00 96.38 185 THR A N 1
ATOM 1484 C CA . THR A 1 185 ? -6.447 -2.606 -23.422 1.00 96.38 185 THR A CA 1
ATOM 1485 C C . THR A 1 185 ? -7.250 -1.887 -22.348 1.00 96.38 185 THR A C 1
ATOM 1487 O O . THR A 1 185 ? -6.671 -1.389 -21.383 1.00 96.38 185 THR A O 1
ATOM 1490 N N . LYS A 1 186 ? -8.575 -1.810 -22.520 1.00 97.38 186 LYS A N 1
ATOM 1491 C CA . LYS A 1 186 ? -9.481 -1.116 -21.596 1.00 97.38 186 LYS A CA 1
ATOM 1492 C C . LYS A 1 186 ? -10.642 -2.006 -21.203 1.00 97.38 186 LYS A C 1
ATOM 1494 O O . LYS A 1 186 ? -11.215 -2.696 -22.050 1.00 97.38 186 LYS A O 1
ATOM 1499 N N . MET A 1 187 ? -10.967 -1.994 -19.921 1.00 98.00 187 MET A N 1
ATOM 1500 C CA . MET A 1 187 ? -12.020 -2.814 -19.344 1.00 98.00 187 MET A CA 1
ATOM 1501 C C . MET A 1 187 ? -12.809 -2.001 -18.320 1.00 98.00 187 MET A C 1
ATOM 1503 O O . MET A 1 187 ? -12.298 -1.043 -17.740 1.00 98.00 187 MET A O 1
ATOM 1507 N N . VAL A 1 188 ? -14.051 -2.397 -18.076 1.00 98.25 188 VAL A N 1
ATOM 1508 C CA . VAL A 1 188 ? -14.944 -1.741 -17.123 1.00 98.25 188 VAL A CA 1
ATOM 1509 C C . VAL A 1 188 ? -15.640 -2.774 -16.248 1.00 98.25 188 VAL A C 1
ATOM 1511 O O . VAL A 1 188 ? -16.054 -3.829 -16.720 1.00 98.25 188 VAL A O 1
ATOM 1514 N N . MET A 1 189 ? -15.771 -2.461 -14.966 1.00 96.69 189 MET A N 1
ATOM 1515 C CA . MET A 1 189 ? -16.557 -3.213 -13.997 1.00 96.69 189 MET A CA 1
ATOM 1516 C C . MET A 1 189 ? -17.651 -2.300 -13.450 1.00 96.69 189 MET A C 1
ATOM 1518 O O . MET A 1 189 ? -17.376 -1.198 -12.974 1.00 96.69 189 MET A O 1
ATOM 1522 N N . LYS A 1 190 ? -18.900 -2.762 -13.491 1.00 96.19 190 LYS A N 1
ATOM 1523 C CA . LYS A 1 190 ? -20.018 -2.078 -12.832 1.00 96.19 190 LYS A CA 1
ATOM 1524 C C . LYS A 1 190 ? -20.150 -2.571 -11.401 1.00 96.19 190 LYS A C 1
ATOM 1526 O O . LYS A 1 190 ? -19.960 -3.756 -11.138 1.00 96.19 190 LYS A O 1
ATOM 1531 N N . PHE A 1 191 ? -20.498 -1.671 -10.494 1.00 93.88 191 PHE A N 1
ATOM 1532 C CA . PHE A 1 191 ? -20.735 -1.998 -9.092 1.00 93.88 191 PHE A CA 1
ATOM 1533 C C . PHE A 1 191 ? -21.964 -1.250 -8.564 1.00 93.88 191 PHE A C 1
ATOM 1535 O O . PHE A 1 191 ? -22.415 -0.267 -9.153 1.00 93.88 191 PHE A O 1
ATOM 1542 N N . ASP A 1 192 ? -22.541 -1.737 -7.470 1.00 92.50 192 ASP A N 1
ATOM 1543 C CA . ASP A 1 192 ? -23.617 -1.026 -6.777 1.00 92.50 192 ASP A CA 1
ATOM 1544 C C . ASP A 1 192 ? -23.055 0.182 -6.026 1.00 92.50 192 ASP A C 1
ATOM 1546 O O . ASP A 1 192 ? -21.895 0.171 -5.624 1.00 92.50 192 ASP A O 1
ATOM 1550 N N . ALA A 1 193 ? -23.863 1.230 -5.835 1.00 89.69 193 ALA A N 1
ATOM 1551 C CA . ALA A 1 193 ? -23.420 2.430 -5.124 1.00 89.69 193 ALA A CA 1
ATOM 1552 C C . ALA A 1 193 ? -22.923 2.047 -3.717 1.00 89.69 193 ALA A C 1
ATOM 1554 O O . ALA A 1 193 ? -23.730 1.551 -2.929 1.00 89.69 193 ALA A O 1
ATOM 1555 N N . PRO A 1 194 ? -21.635 2.253 -3.392 1.00 85.25 194 PRO A N 1
ATOM 1556 C CA . PRO A 1 194 ? -21.128 1.917 -2.075 1.00 85.25 194 PRO A CA 1
ATOM 1557 C C . PRO A 1 194 ? -21.531 3.001 -1.074 1.00 85.25 194 PRO A C 1
ATOM 1559 O O . PRO A 1 194 ? -21.570 4.186 -1.413 1.00 85.25 194 PRO A O 1
ATOM 1562 N N . ASP A 1 195 ? -21.759 2.607 0.179 1.00 79.81 195 ASP A N 1
ATOM 1563 C CA . ASP A 1 195 ? -21.995 3.556 1.275 1.00 79.81 195 ASP A CA 1
ATOM 1564 C C . ASP A 1 195 ? -20.758 4.431 1.554 1.00 79.81 195 ASP A C 1
ATOM 1566 O O . ASP A 1 195 ? -20.873 5.570 2.010 1.00 79.81 195 ASP A O 1
ATOM 1570 N N . ASP A 1 196 ? -19.562 3.904 1.267 1.00 81.31 196 ASP A N 1
ATOM 1571 C CA . ASP A 1 196 ? -18.281 4.599 1.379 1.00 81.31 196 ASP A CA 1
ATOM 1572 C C . ASP A 1 196 ? -17.387 4.243 0.177 1.00 81.31 196 ASP A C 1
ATOM 1574 O O . ASP A 1 196 ? -16.925 3.111 0.017 1.00 81.31 196 ASP A O 1
ATOM 1578 N N . MET A 1 197 ? -17.162 5.225 -0.700 1.00 83.56 197 MET A N 1
ATOM 1579 C CA . MET A 1 197 ? -16.350 5.044 -1.904 1.00 83.56 197 MET A CA 1
ATOM 1580 C C . MET A 1 197 ? -14.877 4.766 -1.569 1.00 83.56 197 MET A C 1
ATOM 1582 O O . MET A 1 197 ? -14.238 3.992 -2.275 1.00 83.56 197 MET A O 1
ATOM 1586 N N . GLU A 1 198 ? -14.332 5.351 -0.493 1.00 76.00 198 GLU A N 1
ATOM 1587 C CA . GLU A 1 198 ? -12.942 5.089 -0.089 1.00 76.00 198 GLU A CA 1
ATOM 1588 C C . GLU A 1 198 ? -12.771 3.623 0.331 1.00 76.00 198 GLU A C 1
ATOM 1590 O O . GLU A 1 198 ? -11.809 2.975 -0.077 1.00 76.00 198 GLU A O 1
ATOM 1595 N N . GLU A 1 199 ? -13.728 3.079 1.088 1.00 74.31 199 GLU A N 1
ATOM 1596 C CA . GLU A 1 199 ? -13.720 1.674 1.519 1.00 74.31 199 GLU A CA 1
ATOM 1597 C C . GLU A 1 199 ? -13.845 0.712 0.333 1.00 74.31 199 GLU A C 1
ATOM 1599 O O . GLU A 1 199 ? -13.065 -0.235 0.228 1.00 74.31 199 GLU A O 1
ATOM 1604 N N . PHE A 1 200 ? -14.749 0.995 -0.611 1.00 86.44 200 PHE A N 1
ATOM 1605 C CA . PHE A 1 200 ? -14.866 0.214 -1.844 1.00 86.44 200 PHE A CA 1
ATOM 1606 C C . PHE A 1 200 ? -13.539 0.147 -2.614 1.00 86.44 200 PHE A C 1
ATOM 1608 O O . PHE A 1 200 ? -13.137 -0.932 -3.056 1.00 86.44 200 PHE A O 1
ATOM 1615 N N . ILE A 1 201 ? -12.839 1.280 -2.758 1.00 83.88 201 ILE A N 1
ATOM 1616 C CA . ILE A 1 201 ? -11.538 1.332 -3.441 1.00 83.88 201 ILE A CA 1
ATOM 1617 C C . ILE A 1 201 ? -10.494 0.527 -2.662 1.00 83.88 201 ILE A C 1
ATOM 1619 O O . ILE A 1 201 ? -9.742 -0.235 -3.267 1.00 83.88 201 ILE A O 1
ATOM 1623 N N . GLU A 1 202 ? -10.436 0.666 -1.334 1.00 74.12 202 GLU A N 1
ATOM 1624 C CA . GLU A 1 202 ? -9.491 -0.082 -0.497 1.00 74.12 202 GLU A CA 1
ATOM 1625 C C . GLU A 1 202 ? -9.706 -1.603 -0.619 1.00 74.12 202 GLU A C 1
ATOM 1627 O O . GLU A 1 202 ? -8.743 -2.350 -0.831 1.00 74.12 202 GLU A O 1
ATOM 1632 N N . ASP A 1 203 ? -10.957 -2.060 -0.562 1.00 78.38 203 ASP A N 1
ATOM 1633 C CA . ASP A 1 203 ? -11.331 -3.463 -0.748 1.00 78.38 203 ASP A CA 1
ATOM 1634 C C . ASP A 1 203 ? -11.012 -3.966 -2.154 1.00 78.38 203 ASP A C 1
ATOM 1636 O O . ASP A 1 203 ? -10.506 -5.082 -2.327 1.00 78.38 203 ASP A O 1
ATOM 1640 N N . PHE A 1 204 ? -11.286 -3.146 -3.168 1.00 88.62 204 PHE A N 1
ATOM 1641 C CA . PHE A 1 204 ? -10.951 -3.469 -4.543 1.00 88.62 204 PHE A CA 1
ATOM 1642 C C . PHE A 1 204 ? -9.440 -3.631 -4.722 1.00 88.62 204 PHE A C 1
ATOM 1644 O O . PHE A 1 204 ? -9.009 -4.639 -5.276 1.00 88.62 204 PHE A O 1
ATOM 1651 N N . VAL A 1 205 ? -8.629 -2.695 -4.218 1.00 83.50 205 VAL A N 1
ATOM 1652 C CA . VAL A 1 205 ? -7.162 -2.760 -4.320 1.00 83.50 205 VAL A CA 1
ATOM 1653 C C . VAL A 1 205 ? -6.629 -4.032 -3.655 1.00 83.50 205 VAL A C 1
ATOM 1655 O O . VAL A 1 205 ? -5.781 -4.709 -4.229 1.00 83.50 205 VAL A O 1
ATOM 1658 N N . MET A 1 206 ? -7.168 -4.435 -2.499 1.00 76.56 206 MET A N 1
ATOM 1659 C CA . MET A 1 206 ? -6.782 -5.705 -1.867 1.00 76.56 206 MET A CA 1
ATOM 1660 C C . MET A 1 206 ? -7.155 -6.931 -2.712 1.00 76.56 206 MET A C 1
ATOM 1662 O O . MET A 1 206 ? -6.347 -7.855 -2.844 1.00 76.56 206 MET A O 1
ATOM 1666 N N . LYS A 1 207 ? -8.366 -6.961 -3.286 1.00 83.00 207 LYS A N 1
ATOM 1667 C CA . LYS A 1 207 ? -8.813 -8.052 -4.172 1.00 83.00 207 LYS A CA 1
ATOM 1668 C C . LYS A 1 207 ? -7.964 -8.124 -5.437 1.00 83.00 207 LYS A C 1
ATOM 1670 O O . LYS A 1 207 ? -7.528 -9.211 -5.805 1.00 83.00 207 LYS A O 1
ATOM 1675 N N . HIS A 1 208 ? -7.698 -6.975 -6.050 1.00 89.19 208 HIS A N 1
ATOM 1676 C CA . HIS A 1 208 ? -6.816 -6.812 -7.196 1.00 89.19 208 HIS A CA 1
ATOM 1677 C C . HIS A 1 208 ? -5.421 -7.378 -6.902 1.00 89.19 208 HIS A C 1
ATOM 1679 O O . HIS A 1 208 ? -4.981 -8.307 -7.577 1.00 89.19 208 HIS A O 1
ATOM 1685 N N . ASP A 1 209 ? -4.759 -6.898 -5.847 1.00 80.38 209 ASP A N 1
ATOM 1686 C CA . ASP A 1 209 ? -3.404 -7.328 -5.492 1.00 80.38 209 ASP A CA 1
ATOM 1687 C C . ASP A 1 209 ? -3.359 -8.830 -5.180 1.00 80.38 209 ASP A C 1
ATOM 1689 O O . ASP A 1 209 ? -2.425 -9.532 -5.579 1.00 80.38 209 ASP A O 1
ATOM 1693 N N . GLY A 1 210 ? -4.391 -9.345 -4.504 1.00 76.00 210 GLY A N 1
ATOM 1694 C CA . GLY A 1 210 ? -4.539 -10.763 -4.197 1.00 76.00 210 GLY A CA 1
ATOM 1695 C C . GLY A 1 210 ? -4.749 -11.638 -5.435 1.00 76.00 210 GLY A C 1
ATOM 1696 O O . GLY A 1 210 ? -4.160 -12.715 -5.509 1.00 76.00 210 GLY A O 1
ATOM 1697 N N . ALA A 1 211 ? -5.556 -11.197 -6.404 1.00 88.62 211 ALA A N 1
ATOM 1698 C CA . ALA A 1 211 ? -5.786 -11.918 -7.655 1.00 88.62 211 ALA A CA 1
ATOM 1699 C C . ALA A 1 211 ? -4.501 -11.986 -8.487 1.00 88.62 211 ALA A C 1
ATOM 1701 O O . ALA A 1 211 ? -4.019 -13.076 -8.779 1.00 88.62 211 ALA A O 1
ATOM 1702 N N . PHE A 1 212 ? -3.858 -10.845 -8.740 1.00 88.50 212 PHE A N 1
ATOM 1703 C CA . PHE A 1 212 ? -2.608 -10.791 -9.501 1.00 88.50 212 PHE A CA 1
ATOM 1704 C C . PHE A 1 212 ? -1.463 -11.569 -8.832 1.00 88.50 212 PHE A C 1
ATOM 1706 O O . PHE A 1 212 ? -0.695 -12.246 -9.516 1.00 88.50 212 PHE A O 1
ATOM 1713 N N . SER A 1 213 ? -1.389 -11.573 -7.496 1.00 80.38 213 SER A N 1
ATOM 1714 C CA . SER A 1 213 ? -0.394 -12.373 -6.764 1.00 80.38 213 SER A CA 1
ATOM 1715 C C . SER A 1 213 ? -0.553 -13.884 -6.965 1.00 80.38 213 SER A C 1
ATOM 1717 O O . SER A 1 213 ? 0.447 -14.603 -6.954 1.00 80.38 213 SER A O 1
ATOM 1719 N N . LYS A 1 214 ? -1.782 -14.392 -7.161 1.00 83.31 214 LYS A N 1
ATOM 1720 C CA . LYS A 1 214 ? -2.015 -15.819 -7.474 1.00 83.31 214 LYS A CA 1
ATOM 1721 C C . LYS A 1 214 ? -1.453 -16.209 -8.843 1.00 83.31 214 LYS A C 1
ATOM 1723 O O . LYS A 1 214 ? -1.100 -17.369 -9.032 1.00 83.31 214 LYS A O 1
ATOM 1728 N N . HIS A 1 215 ? -1.327 -15.234 -9.739 1.00 87.06 215 HIS A N 1
ATOM 1729 C CA . HIS A 1 215 ? -0.789 -15.359 -11.092 1.00 87.06 215 HIS A CA 1
ATOM 1730 C C . HIS A 1 215 ? 0.680 -14.900 -11.190 1.00 87.06 215 HIS A C 1
ATOM 1732 O O . HIS A 1 215 ? 1.137 -14.470 -12.241 1.00 87.06 215 HIS A O 1
ATOM 1738 N N . ASP A 1 216 ? 1.446 -14.962 -10.089 1.00 85.88 216 ASP A N 1
ATOM 1739 C CA . ASP A 1 216 ? 2.881 -14.615 -10.035 1.00 85.88 216 ASP A CA 1
ATOM 1740 C C . ASP A 1 216 ? 3.237 -13.148 -10.382 1.00 85.88 216 ASP A C 1
ATOM 1742 O O . ASP A 1 216 ? 4.425 -12.799 -10.503 1.00 85.88 216 ASP A O 1
ATOM 1746 N N . PHE A 1 217 ? 2.241 -12.265 -10.478 1.00 88.69 217 PHE A N 1
ATOM 1747 C CA . PHE A 1 217 ? 2.456 -10.827 -10.577 1.00 88.69 217 PHE A CA 1
ATOM 1748 C C . PHE A 1 217 ? 2.665 -10.198 -9.196 1.00 88.69 217 PHE A C 1
ATOM 1750 O O . PHE A 1 217 ? 2.223 -10.702 -8.167 1.00 88.69 217 PHE A O 1
ATOM 1757 N N . ILE A 1 218 ? 3.342 -9.054 -9.171 1.00 82.81 218 ILE A N 1
ATOM 1758 C CA . ILE A 1 218 ? 3.505 -8.211 -7.988 1.00 82.81 218 ILE A CA 1
ATOM 1759 C C . ILE A 1 218 ? 3.196 -6.755 -8.331 1.00 82.81 218 ILE A C 1
ATOM 1761 O O . ILE A 1 218 ? 3.363 -6.326 -9.475 1.00 82.81 218 ILE A O 1
ATOM 1765 N N . ILE A 1 219 ? 2.826 -5.975 -7.318 1.00 84.75 219 ILE A N 1
ATOM 1766 C CA . ILE A 1 219 ? 2.701 -4.522 -7.434 1.00 84.75 219 ILE A CA 1
ATOM 1767 C C . ILE A 1 219 ? 4.037 -3.885 -7.048 1.00 84.75 219 ILE A C 1
ATOM 1769 O O . ILE A 1 219 ? 4.421 -3.861 -5.879 1.00 84.75 219 ILE A O 1
ATOM 1773 N N . ALA A 1 220 ? 4.771 -3.400 -8.048 1.00 80.38 220 ALA A N 1
ATOM 1774 C CA . ALA A 1 220 ? 6.106 -2.813 -7.907 1.00 80.38 220 ALA A CA 1
ATOM 1775 C C . ALA A 1 220 ? 6.081 -1.315 -7.545 1.00 80.38 220 ALA A C 1
ATOM 1777 O O . ALA A 1 220 ? 7.120 -0.722 -7.257 1.00 80.38 220 ALA A O 1
ATOM 1778 N N . GLY A 1 221 ? 4.899 -0.703 -7.555 1.00 81.38 221 GLY A N 1
ATOM 1779 C CA . GLY A 1 221 ? 4.671 0.697 -7.230 1.00 81.38 221 GLY A CA 1
ATOM 1780 C C . GLY A 1 221 ? 3.189 1.038 -7.297 1.00 81.38 221 GLY A C 1
ATOM 1781 O O . GLY A 1 221 ? 2.403 0.312 -7.904 1.00 81.38 221 GLY A O 1
ATOM 1782 N N . PHE A 1 222 ? 2.806 2.128 -6.642 1.00 88.69 222 PHE A N 1
ATOM 1783 C CA . PHE A 1 222 ? 1.414 2.545 -6.525 1.00 88.69 222 PHE A CA 1
ATOM 1784 C C . PHE A 1 222 ? 1.341 4.056 -6.307 1.00 88.69 222 PHE A C 1
ATOM 1786 O O . PHE A 1 222 ? 2.093 4.595 -5.491 1.00 88.69 222 PHE A O 1
ATOM 1793 N N . VAL A 1 223 ? 0.419 4.729 -6.992 1.00 86.25 223 VAL A N 1
ATOM 1794 C CA . VAL A 1 223 ? 0.101 6.142 -6.762 1.00 86.25 223 VAL A CA 1
ATOM 1795 C C . VAL A 1 223 ? -1.404 6.367 -6.854 1.00 86.25 223 VAL A C 1
ATOM 1797 O O . VAL A 1 223 ? -2.036 5.975 -7.828 1.00 86.25 223 VAL A O 1
ATOM 1800 N N . ASP A 1 224 ? -1.974 7.028 -5.850 1.00 91.75 224 ASP A N 1
ATOM 1801 C CA . ASP A 1 224 ? -3.375 7.456 -5.836 1.00 91.75 224 ASP A CA 1
ATOM 1802 C C . ASP A 1 224 ? -3.436 8.950 -6.160 1.00 91.75 224 ASP A C 1
ATOM 1804 O O . ASP A 1 224 ? -3.147 9.793 -5.316 1.00 91.75 224 ASP A O 1
ATOM 1808 N N . TYR A 1 225 ? -3.784 9.295 -7.398 1.00 94.56 225 TYR A N 1
ATOM 1809 C CA . TYR A 1 225 ? -3.825 10.689 -7.835 1.00 94.56 225 TYR A CA 1
ATOM 1810 C C . TYR A 1 225 ? -4.932 11.487 -7.157 1.00 94.56 225 TYR A C 1
ATOM 1812 O O . TYR A 1 225 ? -4.745 12.681 -6.926 1.00 94.56 225 TYR A O 1
ATOM 1820 N N . LYS A 1 226 ? -6.066 10.863 -6.819 1.00 90.19 226 LYS A N 1
ATOM 1821 C CA . LYS A 1 226 ? -7.142 11.560 -6.106 1.00 90.19 226 LYS A CA 1
ATOM 1822 C C . LYS A 1 226 ? -6.650 11.996 -4.727 1.00 90.19 226 LYS A C 1
ATOM 1824 O O . LYS A 1 226 ? -6.809 13.164 -4.368 1.00 90.19 226 LYS A O 1
ATOM 1829 N N . PHE A 1 227 ? -5.995 11.089 -4.006 1.00 83.38 227 PHE A N 1
ATOM 1830 C CA . PHE A 1 227 ? -5.379 11.386 -2.717 1.00 83.38 227 PHE A CA 1
ATOM 1831 C C . PHE A 1 227 ? -4.253 12.420 -2.842 1.00 83.38 227 PHE A C 1
ATOM 1833 O O . PHE A 1 227 ? -4.238 13.404 -2.109 1.00 83.38 227 PHE A O 1
ATOM 1840 N N . GLU A 1 228 ? -3.338 12.233 -3.792 1.00 83.25 228 GLU A N 1
ATOM 1841 C CA . GLU A 1 228 ? -2.183 13.116 -3.987 1.00 83.25 228 GLU A CA 1
ATOM 1842 C C . GLU A 1 228 ? -2.603 14.547 -4.330 1.00 83.25 228 GLU A C 1
ATOM 1844 O O . GLU A 1 228 ? -2.043 15.500 -3.800 1.00 83.25 228 GLU A O 1
ATOM 1849 N N . TYR A 1 229 ? -3.616 14.733 -5.180 1.00 91.75 229 TYR A N 1
ATOM 1850 C CA . TYR A 1 229 ? -4.122 16.072 -5.474 1.00 91.75 229 TYR A CA 1
ATOM 1851 C C . TYR A 1 229 ? -4.880 16.684 -4.301 1.00 91.75 229 TYR A C 1
ATOM 1853 O O . TYR A 1 229 ? -4.725 17.881 -4.064 1.00 91.75 229 TYR A O 1
ATOM 1861 N N . SER A 1 230 ? -5.600 15.879 -3.516 1.00 79.88 230 SER A N 1
ATOM 1862 C CA . SER A 1 230 ? -6.206 16.354 -2.272 1.00 79.88 230 SER A CA 1
ATOM 1863 C C . SER A 1 230 ? -5.161 16.822 -1.253 1.00 79.88 230 SER A C 1
ATOM 1865 O O . SER A 1 230 ? -5.376 17.854 -0.631 1.00 79.88 230 SER A O 1
ATOM 1867 N N . ASP A 1 231 ? -4.044 16.106 -1.081 1.00 75.56 231 ASP A N 1
ATOM 1868 C CA . ASP A 1 231 ? -2.948 16.495 -0.169 1.00 75.56 231 ASP A CA 1
ATOM 1869 C C . ASP A 1 231 ? -2.233 17.778 -0.629 1.00 75.56 231 ASP A C 1
ATOM 1871 O O . ASP A 1 231 ? -1.635 18.507 0.158 1.00 75.56 231 ASP A O 1
ATOM 1875 N N . MET A 1 232 ? -2.323 18.080 -1.926 1.00 82.31 232 MET A N 1
ATOM 1876 C CA . MET A 1 232 ? -1.756 19.276 -2.545 1.00 82.31 232 MET A CA 1
ATOM 1877 C C . MET A 1 232 ? -2.735 20.459 -2.625 1.00 82.31 232 MET A C 1
ATOM 1879 O O . MET A 1 232 ? -2.385 21.459 -3.258 1.00 82.31 232 MET A O 1
ATOM 1883 N N . ASP A 1 233 ? -3.936 20.347 -2.047 1.00 87.62 233 ASP A N 1
ATOM 1884 C CA . ASP A 1 233 ? -5.032 21.322 -2.165 1.00 87.62 233 ASP A CA 1
ATOM 1885 C C . ASP A 1 233 ? -5.399 21.641 -3.634 1.00 87.62 233 ASP A C 1
ATOM 1887 O O . ASP A 1 233 ? -5.638 22.788 -4.020 1.00 87.62 233 ASP A O 1
ATOM 1891 N N . LEU A 1 234 ? -5.403 20.618 -4.495 1.00 88.12 234 LEU A N 1
ATOM 1892 C CA . LEU A 1 234 ? -5.757 20.723 -5.909 1.00 88.12 234 LEU A CA 1
ATOM 1893 C C . LEU A 1 234 ? -7.011 19.902 -6.213 1.00 88.12 234 LEU A C 1
ATOM 1895 O O . LEU A 1 234 ? -7.012 18.683 -6.066 1.00 88.12 234 LEU A O 1
ATOM 1899 N N . ASP A 1 235 ? -8.048 20.544 -6.754 1.00 93.12 235 ASP A N 1
ATOM 1900 C CA . ASP A 1 235 ? -9.300 19.849 -7.082 1.00 93.12 235 ASP A CA 1
ATOM 1901 C C . ASP A 1 235 ? -9.069 18.700 -8.068 1.00 93.12 235 ASP A C 1
ATOM 1903 O O . ASP A 1 235 ? -8.296 18.822 -9.013 1.00 93.12 235 ASP A O 1
ATOM 1907 N N . PHE A 1 236 ? -9.770 17.586 -7.940 1.00 96.31 236 PHE A N 1
ATOM 1908 C CA . PHE A 1 236 ? -9.676 16.513 -8.937 1.00 96.31 236 PHE A CA 1
ATOM 1909 C C . PHE A 1 236 ? -11.036 15.861 -9.119 1.00 96.31 236 PHE A C 1
ATOM 1911 O O . PHE A 1 236 ? -11.222 14.654 -9.007 1.00 96.31 236 PHE A O 1
ATOM 1918 N N . ASP A 1 237 ? -12.025 16.722 -9.322 1.00 92.69 237 ASP A N 1
ATOM 1919 C CA . ASP A 1 237 ? -13.437 16.413 -9.123 1.0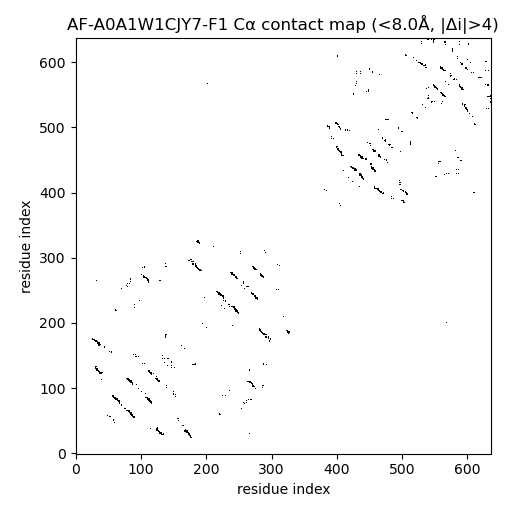0 92.69 237 ASP A CA 1
ATOM 1920 C C . ASP A 1 237 ? -14.092 15.666 -10.273 1.00 92.69 237 ASP A C 1
ATOM 1922 O O . ASP A 1 237 ? -15.226 15.232 -10.123 1.00 92.69 237 ASP A O 1
ATOM 1926 N N . LYS A 1 238 ? -13.406 15.497 -11.409 1.00 96.50 238 LYS A N 1
ATOM 1927 C CA . LYS A 1 238 ? -13.907 14.673 -12.518 1.00 96.50 238 LYS A CA 1
ATOM 1928 C C . LYS A 1 238 ? -14.001 13.191 -12.137 1.00 96.50 238 LYS A C 1
ATOM 1930 O O . LYS A 1 238 ? -14.755 12.454 -12.769 1.00 96.50 238 LYS A O 1
ATOM 1935 N N . TYR A 1 239 ? -13.259 12.778 -11.112 1.00 97.19 239 TYR A N 1
ATOM 1936 C CA . TYR A 1 239 ? -13.161 11.398 -10.673 1.00 97.19 239 TYR A CA 1
ATOM 1937 C C . TYR A 1 239 ? -13.488 11.287 -9.183 1.00 97.19 239 TYR A C 1
ATOM 1939 O O . TYR A 1 239 ? -13.009 12.095 -8.380 1.00 97.19 239 TYR A O 1
ATOM 1947 N N . ASP A 1 240 ? -14.267 10.273 -8.817 1.00 94.31 240 ASP A N 1
ATOM 1948 C CA . ASP A 1 240 ? -14.434 9.860 -7.420 1.00 94.31 240 ASP A CA 1
ATOM 1949 C C . ASP A 1 240 ? -13.196 9.094 -6.938 1.00 94.31 240 ASP A C 1
ATOM 1951 O O . ASP A 1 240 ? -12.815 9.204 -5.777 1.00 94.31 240 ASP A O 1
ATOM 1955 N N . ALA A 1 241 ? -12.500 8.420 -7.859 1.00 94.94 241 ALA A N 1
ATOM 1956 C CA . ALA A 1 241 ? -11.244 7.726 -7.608 1.00 94.94 241 ALA A CA 1
ATOM 1957 C C . ALA A 1 241 ? -10.336 7.766 -8.834 1.00 94.94 241 ALA A C 1
ATOM 1959 O O . ALA A 1 241 ? -10.821 7.704 -9.966 1.00 94.94 241 ALA A O 1
ATOM 1960 N N . TYR A 1 242 ? -9.024 7.824 -8.616 1.00 97.94 242 TYR A N 1
ATOM 1961 C CA . TYR A 1 242 ? -8.048 7.661 -9.686 1.00 97.94 242 TYR A CA 1
ATOM 1962 C C . TYR A 1 242 ? -6.714 7.187 -9.112 1.00 97.94 242 TYR A C 1
ATOM 1964 O O . TYR A 1 242 ? -6.060 7.937 -8.386 1.00 97.94 242 TYR A O 1
ATOM 1972 N N . TRP A 1 243 ? -6.258 5.996 -9.488 1.00 96.31 243 TRP A N 1
ATOM 1973 C CA . TRP A 1 243 ? -4.957 5.476 -9.065 1.00 96.31 243 TRP A CA 1
ATOM 1974 C C . TRP A 1 243 ? -4.264 4.702 -10.182 1.00 96.31 243 TRP A C 1
ATOM 1976 O O . TRP A 1 243 ? -4.871 4.336 -11.185 1.00 96.31 243 TRP A O 1
ATOM 1986 N N . VAL A 1 244 ? -2.964 4.479 -10.017 1.00 97.00 244 VAL A N 1
ATOM 1987 C CA . VAL A 1 244 ? -2.140 3.695 -10.935 1.00 97.00 244 VAL A CA 1
ATOM 1988 C C . VAL A 1 244 ? -1.324 2.691 -10.132 1.00 97.00 244 VAL A C 1
ATOM 1990 O O . VAL A 1 244 ? -0.616 3.065 -9.193 1.00 97.00 244 VAL A O 1
ATOM 1993 N N . SER A 1 245 ? -1.416 1.424 -10.524 1.00 92.50 245 SER A N 1
ATOM 1994 C CA . SER A 1 245 ? -0.631 0.311 -9.990 1.00 92.50 245 SER A CA 1
ATOM 1995 C C . SER A 1 245 ? 0.415 -0.113 -11.017 1.00 92.50 245 SER A C 1
ATOM 1997 O O . SER A 1 245 ? 0.121 -0.221 -12.205 1.00 92.50 245 SER A O 1
ATOM 1999 N N . LEU A 1 246 ? 1.644 -0.363 -10.571 1.00 90.25 246 LEU A N 1
ATOM 2000 C CA . LEU A 1 246 ? 2.745 -0.771 -11.444 1.00 90.25 246 LEU A CA 1
ATOM 2001 C C . LEU A 1 246 ? 2.886 -2.287 -11.390 1.00 90.25 246 LEU A C 1
ATOM 2003 O O . LEU A 1 246 ? 3.482 -2.828 -10.455 1.00 90.25 246 LEU A O 1
ATOM 2007 N N . LEU A 1 247 ? 2.308 -2.977 -12.368 1.00 90.50 247 LEU A N 1
ATOM 2008 C CA . LEU A 1 247 ? 2.300 -4.432 -12.394 1.00 90.50 247 LEU A CA 1
ATOM 2009 C C . LEU A 1 247 ? 3.655 -4.965 -12.882 1.00 90.50 247 LEU A C 1
ATOM 2011 O O . LEU A 1 247 ? 4.214 -4.487 -13.868 1.00 90.50 247 LEU A O 1
ATOM 2015 N N . CYS A 1 248 ? 4.209 -5.965 -12.201 1.00 89.19 248 CYS A N 1
ATOM 2016 C CA . CYS A 1 248 ? 5.459 -6.605 -12.605 1.00 89.19 248 CYS A CA 1
ATOM 2017 C C . CYS A 1 248 ? 5.349 -8.125 -12.506 1.00 89.19 248 CYS A C 1
ATOM 2019 O O . CYS A 1 248 ? 4.837 -8.661 -11.530 1.00 89.19 248 CYS A O 1
ATOM 2021 N N . HIS A 1 249 ? 5.892 -8.825 -13.502 1.00 92.94 249 HIS A N 1
ATOM 2022 C CA . HIS A 1 249 ? 5.972 -10.280 -13.526 1.00 92.94 249 HIS A CA 1
ATOM 2023 C C . HIS A 1 249 ? 7.432 -10.706 -13.711 1.00 92.94 249 HIS A C 1
ATOM 2025 O O . HIS A 1 249 ? 7.984 -10.631 -14.808 1.00 92.94 249 HIS A O 1
ATOM 2031 N N . PHE A 1 250 ? 8.089 -11.215 -12.661 1.00 88.19 250 PHE A N 1
ATOM 2032 C CA . PHE A 1 250 ? 9.539 -11.475 -12.704 1.00 88.19 250 PHE A CA 1
ATOM 2033 C C . PHE A 1 250 ? 9.971 -12.485 -13.774 1.00 88.19 250 PHE A C 1
ATOM 2035 O O . PHE A 1 250 ? 11.036 -12.321 -14.359 1.00 88.19 250 PHE A O 1
ATOM 2042 N N . LYS A 1 251 ? 9.168 -13.525 -14.045 1.00 91.81 251 LYS A N 1
ATOM 2043 C CA . LYS A 1 251 ? 9.466 -14.497 -15.117 1.00 91.81 251 LYS A CA 1
ATOM 2044 C C . LYS A 1 251 ? 9.446 -13.840 -16.499 1.00 91.81 251 LYS A C 1
ATOM 2046 O O . LYS A 1 251 ? 10.379 -14.042 -17.270 1.00 91.81 251 LYS A O 1
ATOM 2051 N N . PHE A 1 252 ? 8.420 -13.035 -16.784 1.00 92.81 252 PHE A N 1
ATOM 2052 C CA . PHE A 1 252 ? 8.330 -12.221 -17.993 1.00 92.81 252 PHE A CA 1
ATOM 2053 C C . PHE A 1 252 ? 9.502 -11.242 -18.100 1.00 92.81 252 PHE A C 1
ATOM 2055 O O . PHE A 1 252 ? 10.263 -11.293 -19.061 1.00 92.81 252 PHE A O 1
ATOM 2062 N N . SER A 1 253 ? 9.725 -10.455 -17.052 1.00 93.12 253 SER A N 1
ATOM 2063 C CA . SER A 1 253 ? 10.819 -9.488 -16.948 1.00 93.12 253 SER A CA 1
ATOM 2064 C C . SER A 1 253 ? 12.195 -10.128 -17.209 1.00 93.12 253 SER A C 1
ATOM 2066 O O . SER A 1 253 ? 12.959 -9.662 -18.054 1.00 93.12 253 SER A O 1
ATOM 2068 N N . ASN A 1 254 ? 12.473 -11.288 -16.598 1.00 93.56 254 ASN A N 1
ATOM 2069 C CA . ASN A 1 254 ? 13.682 -12.071 -16.863 1.00 93.56 254 ASN A CA 1
ATOM 2070 C C . ASN A 1 254 ? 13.757 -12.543 -18.326 1.00 93.56 254 ASN A C 1
ATOM 2072 O O . ASN A 1 254 ? 14.802 -12.436 -18.962 1.00 93.56 254 ASN A O 1
ATOM 2076 N N . SER A 1 255 ? 12.654 -13.053 -18.878 1.00 92.06 255 SER A N 1
ATOM 2077 C CA . SER A 1 255 ? 12.632 -13.585 -20.245 1.00 92.06 255 SER A CA 1
ATOM 2078 C C . SER A 1 255 ? 12.869 -12.534 -21.330 1.00 92.06 255 SER A C 1
ATOM 2080 O O . SER A 1 255 ? 13.410 -12.881 -22.372 1.00 92.06 255 SER A O 1
ATOM 2082 N N . ILE A 1 256 ? 12.502 -11.274 -21.081 1.00 92.38 256 ILE A N 1
ATOM 2083 C CA . ILE A 1 256 ? 12.647 -10.191 -22.056 1.00 92.38 256 ILE A CA 1
ATOM 2084 C C . ILE A 1 256 ? 13.946 -9.420 -21.809 1.00 92.38 256 ILE A C 1
ATOM 2086 O O . ILE A 1 256 ? 14.813 -9.350 -22.681 1.00 92.38 256 ILE A O 1
ATOM 2090 N N . PHE A 1 257 ? 14.117 -8.872 -20.604 1.00 93.44 257 PHE A N 1
ATOM 2091 C CA . PHE A 1 257 ? 15.190 -7.915 -20.336 1.00 93.44 257 PHE A CA 1
ATOM 2092 C C . PHE A 1 257 ? 16.530 -8.598 -20.085 1.00 93.44 257 PHE A C 1
ATOM 2094 O O . PHE A 1 257 ? 17.555 -8.155 -20.595 1.00 93.44 257 PHE A O 1
ATOM 2101 N N . ASN A 1 258 ? 16.533 -9.691 -19.315 1.00 91.19 258 ASN A N 1
ATOM 2102 C CA . ASN A 1 258 ? 17.765 -10.423 -19.025 1.00 91.19 258 ASN A CA 1
ATOM 2103 C C . ASN A 1 258 ? 18.222 -11.215 -20.257 1.00 91.19 258 ASN A C 1
ATOM 2105 O O . ASN A 1 258 ? 19.410 -11.286 -20.541 1.00 91.19 258 ASN A O 1
ATOM 2109 N N . ARG A 1 259 ? 17.294 -11.825 -21.006 1.00 85.50 259 ARG A N 1
ATOM 2110 C CA . ARG A 1 259 ? 17.624 -12.774 -22.085 1.00 85.50 259 ARG A CA 1
ATOM 2111 C C . ARG A 1 259 ? 17.694 -12.176 -23.495 1.00 85.50 259 ARG A C 1
ATOM 2113 O O . ARG A 1 259 ? 17.728 -12.946 -24.451 1.00 85.50 259 ARG A O 1
ATOM 2120 N N . GLY A 1 260 ? 17.790 -10.855 -23.646 1.00 72.69 260 GLY A N 1
ATOM 2121 C CA . GLY A 1 260 ? 18.259 -10.308 -24.924 1.00 72.69 260 GLY A CA 1
ATOM 2122 C C . GLY A 1 260 ? 17.918 -8.862 -25.248 1.00 72.69 260 GLY A C 1
ATOM 2123 O O . GLY A 1 260 ? 18.624 -8.288 -26.066 1.00 72.69 260 GLY A O 1
ATOM 2124 N N . ILE A 1 261 ? 16.878 -8.270 -24.651 1.00 90.06 261 ILE A N 1
ATOM 2125 C CA . ILE A 1 261 ? 16.393 -6.936 -25.055 1.00 90.06 261 ILE A CA 1
ATOM 2126 C C . ILE A 1 261 ? 16.183 -6.063 -23.804 1.00 90.06 261 ILE A C 1
ATOM 2128 O O . ILE A 1 261 ? 15.043 -5.772 -23.429 1.00 90.06 261 ILE A O 1
ATOM 2132 N N . PRO A 1 262 ? 17.257 -5.670 -23.088 1.00 93.81 262 PRO A N 1
ATOM 2133 C CA . PRO A 1 262 ? 17.145 -4.831 -21.893 1.00 93.81 262 PRO A CA 1
ATOM 2134 C C . PRO A 1 262 ? 16.479 -3.478 -22.176 1.00 93.81 262 PRO A C 1
ATOM 2136 O O . PRO A 1 262 ? 15.747 -2.972 -21.328 1.00 93.81 262 PRO A O 1
ATOM 2139 N N . GLU A 1 263 ? 16.652 -2.921 -23.377 1.00 94.25 263 GLU A N 1
ATOM 2140 C CA . GLU A 1 263 ? 15.994 -1.693 -23.831 1.00 94.25 263 GLU A CA 1
ATOM 2141 C C . GLU A 1 263 ? 14.463 -1.798 -23.887 1.00 94.25 263 GLU A C 1
ATOM 2143 O O . GLU A 1 263 ? 13.784 -0.776 -23.790 1.00 94.25 263 GLU A O 1
ATOM 2148 N N . ALA A 1 264 ? 13.894 -3.010 -23.960 1.00 94.81 264 ALA A N 1
ATOM 2149 C CA . ALA A 1 264 ? 12.448 -3.192 -23.847 1.00 94.81 264 ALA A CA 1
ATOM 2150 C C . ALA A 1 264 ? 11.919 -2.726 -22.489 1.00 94.81 264 ALA A C 1
ATOM 2152 O O . ALA A 1 264 ? 10.742 -2.396 -22.366 1.00 94.81 264 ALA A O 1
ATOM 2153 N N . GLY A 1 265 ? 12.800 -2.601 -21.492 1.00 94.12 265 GLY A N 1
ATOM 2154 C CA . GLY A 1 265 ? 12.486 -1.989 -20.213 1.00 94.12 265 GLY A CA 1
ATOM 2155 C C . GLY A 1 265 ? 11.995 -0.540 -20.315 1.00 94.12 265 GLY A C 1
ATOM 2156 O O . GLY A 1 265 ? 11.393 -0.064 -19.363 1.00 94.12 265 GLY A O 1
ATOM 2157 N N . MET A 1 266 ? 12.171 0.162 -21.445 1.00 95.62 266 MET A N 1
ATOM 2158 C CA . MET A 1 266 ? 11.567 1.488 -21.656 1.00 95.62 266 MET A CA 1
ATOM 2159 C C . MET A 1 266 ? 10.035 1.451 -21.567 1.00 95.62 266 MET A C 1
ATOM 2161 O O . MET A 1 266 ? 9.439 2.451 -21.186 1.00 95.62 266 MET A O 1
ATOM 2165 N N . PHE A 1 267 ? 9.415 0.316 -21.908 1.00 94.06 267 PHE A N 1
ATOM 2166 C CA . PHE A 1 267 ? 7.967 0.122 -21.822 1.00 94.06 267 PHE A CA 1
ATOM 2167 C C . PHE A 1 267 ? 7.470 -0.290 -20.432 1.00 94.06 267 PHE A C 1
ATOM 2169 O O . PHE A 1 267 ? 6.264 -0.294 -20.198 1.00 94.06 267 PHE A O 1
ATOM 2176 N N . ALA A 1 268 ? 8.376 -0.633 -19.511 1.00 85.56 268 ALA A N 1
ATOM 2177 C CA . ALA A 1 268 ? 8.033 -0.670 -18.095 1.00 85.56 268 ALA A CA 1
ATOM 2178 C C . ALA A 1 268 ? 7.787 0.779 -17.588 1.00 85.56 268 ALA A C 1
ATOM 2180 O O . ALA A 1 268 ? 8.118 1.714 -18.315 1.00 85.56 268 ALA A O 1
ATOM 2181 N N . PRO A 1 269 ? 7.215 0.994 -16.387 1.00 74.81 269 PRO A N 1
ATOM 2182 C CA . PRO A 1 269 ? 6.475 -0.024 -15.655 1.00 74.81 269 PRO A CA 1
ATOM 2183 C C . PRO A 1 269 ? 5.236 -0.419 -16.467 1.00 74.81 269 PRO A C 1
ATOM 2185 O O . PRO A 1 269 ? 4.757 0.355 -17.295 1.00 74.81 269 PRO A O 1
ATOM 2188 N N . CYS A 1 270 ? 4.685 -1.609 -16.227 1.00 85.00 270 CYS A N 1
ATOM 2189 C CA . CYS A 1 270 ? 3.364 -1.931 -16.762 1.00 85.00 270 CYS A CA 1
ATOM 2190 C C . CYS A 1 270 ? 2.323 -1.162 -15.930 1.00 85.00 270 CYS A C 1
ATOM 2192 O O . CYS A 1 270 ? 1.736 -1.712 -14.997 1.00 85.00 270 CYS A O 1
ATOM 2194 N N . SER A 1 271 ? 2.182 0.140 -16.200 1.00 94.56 271 SER A N 1
ATOM 2195 C CA . SER A 1 271 ? 1.220 1.019 -15.537 1.00 94.56 271 SER A CA 1
ATOM 2196 C C . SER A 1 271 ? -0.194 0.575 -15.876 1.00 94.56 271 SER A C 1
ATOM 2198 O O . SER A 1 271 ? -0.617 0.627 -17.032 1.00 94.56 271 SER A O 1
ATOM 2200 N N . ILE A 1 272 ? -0.925 0.171 -14.844 1.00 96.44 272 ILE A N 1
ATOM 2201 C CA . ILE A 1 272 ? -2.350 -0.111 -14.907 1.00 96.44 272 ILE A CA 1
ATOM 2202 C C . ILE A 1 272 ? -3.063 1.020 -14.184 1.00 96.44 272 ILE A C 1
ATOM 2204 O O . ILE A 1 272 ? -2.923 1.167 -12.967 1.00 96.44 272 ILE A O 1
ATOM 2208 N N . TYR A 1 273 ? -3.791 1.837 -14.938 1.00 98.19 273 TYR A N 1
ATOM 2209 C CA . TYR A 1 273 ? -4.543 2.952 -14.381 1.00 98.19 273 TYR A CA 1
ATOM 2210 C C . TYR A 1 273 ? -5.994 2.562 -14.162 1.00 98.19 273 TYR A C 1
ATOM 2212 O O . TYR A 1 273 ? -6.592 1.845 -14.961 1.00 98.19 273 TYR A O 1
ATOM 2220 N N . PHE A 1 274 ? -6.548 3.076 -13.076 1.00 98.44 274 PHE A N 1
ATOM 2221 C CA . PHE A 1 274 ? -7.915 2.861 -12.656 1.00 98.44 274 PHE A CA 1
ATOM 2222 C C . PHE A 1 274 ? -8.570 4.203 -12.393 1.00 98.44 274 PHE A C 1
ATOM 2224 O O . PHE A 1 274 ? -7.947 5.098 -11.812 1.00 98.44 274 PHE A O 1
ATOM 2231 N N . TYR A 1 275 ? -9.833 4.342 -12.777 1.00 98.31 275 TYR A N 1
ATOM 2232 C CA . TYR A 1 275 ? -10.607 5.520 -12.421 1.00 98.31 275 TYR A CA 1
ATOM 2233 C C . TYR A 1 275 ? -12.094 5.221 -12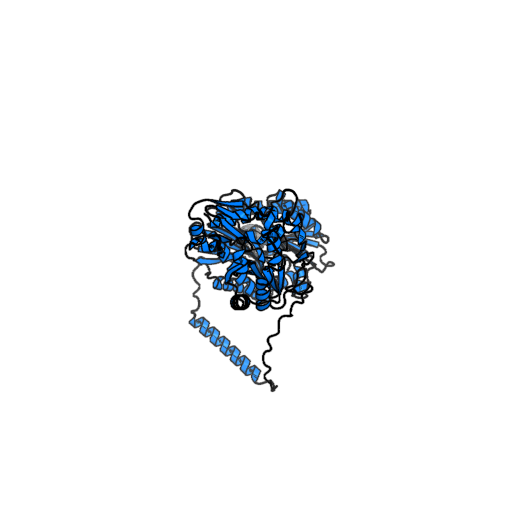.291 1.00 98.31 275 TYR A C 1
ATOM 2235 O O . TYR A 1 275 ? -12.647 4.360 -12.973 1.00 98.31 275 TYR A O 1
ATOM 2243 N N . ILE A 1 276 ? -12.739 5.998 -11.427 1.00 97.81 276 ILE A N 1
ATOM 2244 C CA . ILE A 1 276 ? -14.189 6.027 -11.256 1.00 97.81 276 ILE A CA 1
ATOM 2245 C C . ILE A 1 276 ? -14.631 7.445 -11.622 1.00 97.81 276 ILE A C 1
ATOM 2247 O O . ILE A 1 276 ? -14.265 8.388 -10.911 1.00 97.81 276 ILE A O 1
ATOM 2251 N N . PRO A 1 277 ? -15.339 7.660 -12.745 1.00 97.31 277 PRO A N 1
ATOM 2252 C CA . PRO A 1 277 ? -15.875 8.973 -13.080 1.00 97.31 277 PRO A CA 1
ATOM 2253 C C . PRO A 1 277 ? -16.828 9.466 -11.989 1.00 97.31 277 PRO A C 1
ATOM 2255 O O . PRO A 1 277 ? -17.551 8.674 -11.392 1.00 97.31 277 PRO A O 1
ATOM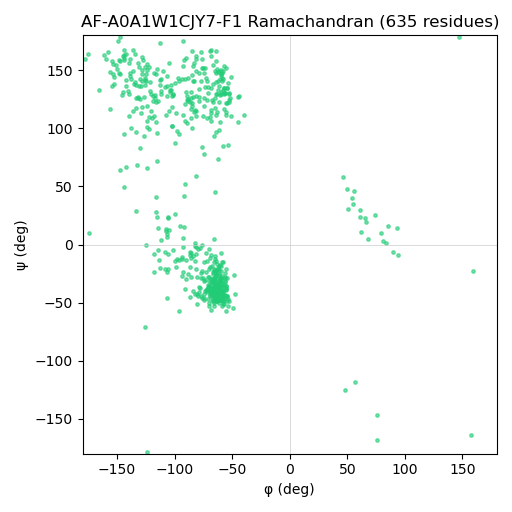 2258 N N . LYS A 1 278 ? -16.868 10.781 -11.759 1.00 95.06 278 LYS A N 1
ATOM 2259 C CA . LYS A 1 278 ? -17.695 11.370 -10.699 1.00 95.06 278 LYS A CA 1
ATOM 2260 C C . LYS A 1 278 ? -19.157 10.926 -10.798 1.00 95.06 278 LYS A C 1
ATOM 2262 O O . LYS A 1 278 ? -19.806 11.155 -11.824 1.00 95.06 278 LYS A O 1
ATOM 2267 N N . GLY A 1 279 ? -19.684 10.356 -9.718 1.00 93.19 279 GLY A N 1
ATOM 2268 C CA . GLY A 1 279 ? -21.069 9.908 -9.602 1.00 93.19 279 GLY A CA 1
ATOM 2269 C C . GLY A 1 279 ? -21.424 8.737 -10.520 1.00 93.19 279 GLY A C 1
ATOM 2270 O O . GLY A 1 279 ? -22.601 8.551 -10.836 1.00 93.19 279 GLY A O 1
ATOM 2271 N N . LYS A 1 280 ? -20.430 7.988 -11.009 1.00 94.31 280 LYS A N 1
ATOM 2272 C CA . LYS A 1 280 ? -20.628 6.768 -11.794 1.00 94.31 280 LYS A CA 1
ATOM 2273 C C . LYS A 1 280 ? -20.153 5.578 -10.979 1.00 94.31 280 LYS A C 1
ATOM 2275 O O . LYS A 1 280 ? -19.031 5.578 -10.496 1.00 94.31 280 LYS A O 1
ATOM 2280 N N . ASN A 1 281 ? -20.968 4.533 -10.901 1.00 94.75 281 ASN A N 1
ATOM 2281 C CA . ASN A 1 281 ? -20.562 3.277 -10.270 1.00 94.75 281 ASN A CA 1
ATOM 2282 C C . ASN A 1 281 ? -19.941 2.337 -11.312 1.00 94.75 281 ASN A C 1
ATOM 2284 O O . ASN A 1 281 ? -20.379 1.205 -11.524 1.00 94.75 281 ASN A O 1
ATOM 2288 N N . GLU A 1 282 ? -18.967 2.877 -12.040 1.00 96.50 282 GLU A N 1
ATOM 2289 C CA . GLU A 1 282 ? -18.247 2.201 -13.112 1.00 96.50 282 GLU A CA 1
ATOM 2290 C C . GLU A 1 282 ? -16.755 2.373 -12.835 1.00 96.50 282 GLU A C 1
ATOM 2292 O O . GLU A 1 282 ? -16.234 3.490 -12.829 1.00 96.50 282 GLU A O 1
ATOM 2297 N N . LEU A 1 283 ? -16.083 1.264 -12.535 1.00 97.88 283 LEU A N 1
ATOM 2298 C CA . LEU A 1 283 ? -14.646 1.222 -12.335 1.00 97.88 283 LEU A CA 1
ATOM 2299 C C . LEU A 1 283 ? -14.012 0.872 -13.671 1.00 97.88 283 LEU A C 1
ATOM 2301 O O . LEU A 1 283 ? -14.158 -0.243 -14.166 1.00 97.88 283 LEU A O 1
ATOM 2305 N N . HIS A 1 284 ? -13.312 1.836 -14.248 1.00 98.44 284 HIS A N 1
ATOM 2306 C CA . HIS A 1 284 ? -12.576 1.654 -15.485 1.00 98.44 284 HIS A CA 1
ATOM 2307 C C . HIS A 1 284 ? -11.136 1.285 -15.170 1.00 98.44 284 HIS A C 1
ATOM 2309 O O . HIS A 1 284 ? -10.541 1.834 -14.240 1.00 98.44 284 HIS A O 1
ATOM 2315 N N . VAL A 1 285 ? -10.573 0.390 -15.973 1.00 98.25 285 VAL A N 1
ATOM 2316 C CA . VAL A 1 285 ? -9.157 0.037 -15.958 1.00 98.25 285 VAL A CA 1
ATOM 2317 C C . VAL A 1 285 ? -8.594 0.106 -17.371 1.00 98.25 285 VAL A C 1
ATOM 2319 O O . VAL A 1 285 ? -9.255 -0.287 -18.334 1.00 98.25 285 VAL A O 1
ATOM 2322 N N . GLY A 1 286 ? -7.357 0.574 -17.502 1.00 97.56 286 GLY A N 1
ATOM 2323 C CA . GLY A 1 286 ? -6.626 0.484 -18.755 1.00 97.56 286 GLY A CA 1
ATOM 2324 C C . GLY A 1 286 ? -5.124 0.319 -18.568 1.00 97.56 286 GLY A C 1
ATOM 2325 O O . GLY A 1 286 ? -4.560 0.638 -17.519 1.00 97.56 286 GLY A O 1
ATOM 2326 N N . TYR A 1 287 ? -4.473 -0.209 -19.600 1.00 96.94 287 TYR A N 1
ATOM 2327 C CA . TYR A 1 287 ? -3.021 -0.366 -19.672 1.00 96.94 287 TYR A CA 1
ATOM 2328 C C . TYR A 1 287 ? -2.562 -0.523 -21.128 1.00 96.94 287 TYR A C 1
ATOM 2330 O O . TYR A 1 287 ? -3.350 -0.860 -22.013 1.00 96.94 287 TYR A O 1
ATOM 2338 N N . ALA A 1 288 ? -1.280 -0.264 -21.394 1.00 95.75 288 ALA A N 1
ATOM 2339 C CA . ALA A 1 288 ? -0.707 -0.424 -22.729 1.00 95.75 288 ALA A CA 1
ATOM 2340 C C . ALA A 1 288 ? -0.507 -1.907 -23.079 1.00 95.75 288 ALA A C 1
ATOM 2342 O O . ALA A 1 288 ? 0.180 -2.624 -22.353 1.00 95.75 288 ALA A O 1
ATOM 2343 N N . SER A 1 289 ? -1.050 -2.349 -24.218 1.00 93.38 289 SER A N 1
ATOM 2344 C CA . SER A 1 289 ? -0.909 -3.738 -24.680 1.00 93.38 289 SER A CA 1
ATOM 2345 C C . SER A 1 289 ? 0.547 -4.091 -25.011 1.00 93.38 289 SER A C 1
ATOM 2347 O O . SER A 1 289 ? 1.320 -3.257 -25.507 1.00 93.38 289 SER A O 1
ATOM 2349 N N . VAL A 1 290 ? 0.913 -5.360 -24.817 1.00 93.56 290 VAL A N 1
ATOM 2350 C CA . VAL A 1 290 ? 2.219 -5.906 -25.226 1.00 93.56 290 VAL A CA 1
ATOM 2351 C C . VAL A 1 290 ? 2.479 -5.804 -26.733 1.00 93.56 290 VAL A C 1
ATOM 2353 O O . VAL A 1 290 ? 3.638 -5.765 -27.148 1.00 93.56 290 VAL A O 1
ATOM 2356 N N . ASP A 1 291 ? 1.443 -5.702 -27.573 1.00 94.25 291 ASP A N 1
ATOM 2357 C CA . ASP A 1 291 ? 1.619 -5.554 -29.024 1.00 94.25 291 ASP A CA 1
ATOM 2358 C C . ASP A 1 291 ? 2.302 -4.224 -29.398 1.00 94.25 291 ASP A C 1
ATOM 2360 O O . ASP A 1 291 ? 2.993 -4.151 -30.420 1.00 94.25 291 ASP A O 1
ATOM 2364 N N . ASN A 1 292 ? 2.211 -3.197 -28.541 1.00 95.62 292 ASN A N 1
ATOM 2365 C CA . ASN A 1 292 ? 3.002 -1.976 -28.708 1.00 95.62 292 ASN A CA 1
ATOM 2366 C C . ASN A 1 292 ? 4.499 -2.276 -28.628 1.00 95.62 292 ASN A C 1
ATOM 2368 O O . ASN A 1 292 ? 5.267 -1.781 -29.445 1.00 95.62 292 ASN A O 1
ATOM 2372 N N . TRP A 1 293 ? 4.913 -3.119 -27.680 1.00 93.75 293 TRP A N 1
ATOM 2373 C CA . TRP A 1 293 ? 6.310 -3.492 -27.473 1.00 93.75 293 TRP A CA 1
ATOM 2374 C C . TRP A 1 293 ? 6.806 -4.294 -28.677 1.00 93.75 293 TRP A C 1
ATOM 2376 O O . TRP A 1 293 ? 7.870 -4.016 -29.231 1.00 93.75 293 TRP A O 1
ATOM 2386 N N . ILE A 1 294 ? 5.989 -5.263 -29.106 1.00 93.25 294 ILE A N 1
ATOM 2387 C CA . ILE A 1 294 ? 6.272 -6.155 -30.232 1.00 93.25 294 ILE A CA 1
ATOM 2388 C C . ILE A 1 294 ? 6.509 -5.345 -31.509 1.00 93.25 294 ILE A C 1
ATOM 2390 O O . ILE A 1 294 ? 7.513 -5.559 -32.194 1.00 93.25 294 ILE A O 1
ATOM 2394 N N . ASN A 1 295 ? 5.620 -4.398 -31.821 1.00 94.00 295 ASN A N 1
ATOM 2395 C CA . ASN A 1 295 ? 5.729 -3.591 -33.035 1.00 94.00 295 ASN A CA 1
ATOM 2396 C C . ASN A 1 295 ? 6.843 -2.544 -32.918 1.00 94.00 295 ASN A C 1
ATOM 2398 O O . ASN A 1 295 ? 7.672 -2.435 -33.819 1.00 94.00 295 ASN A O 1
ATOM 2402 N N . ALA A 1 296 ? 6.912 -1.823 -31.799 1.00 93.75 296 ALA A N 1
ATOM 2403 C CA . ALA A 1 296 ? 7.828 -0.700 -31.635 1.00 93.75 296 ALA A CA 1
ATOM 2404 C C . ALA A 1 296 ? 9.301 -1.113 -31.466 1.00 93.75 296 ALA A C 1
ATOM 2406 O O . ALA A 1 296 ? 10.204 -0.324 -31.742 1.00 93.75 296 ALA A O 1
ATOM 2407 N N . LEU A 1 297 ? 9.575 -2.339 -31.018 1.00 92.12 297 LEU A N 1
ATOM 2408 C CA . LEU A 1 297 ? 10.936 -2.885 -30.933 1.00 92.12 297 LEU A CA 1
ATOM 2409 C C . LEU A 1 297 ? 11.217 -3.938 -32.008 1.00 92.12 297 LEU A C 1
ATOM 2411 O O . LEU A 1 297 ? 12.268 -4.573 -31.990 1.00 92.12 297 LEU A O 1
ATOM 2415 N N . ASN A 1 298 ? 10.305 -4.093 -32.974 1.00 89.19 298 ASN A N 1
ATOM 2416 C CA . ASN A 1 298 ? 10.415 -5.026 -34.093 1.00 89.19 298 ASN A CA 1
ATOM 2417 C C . ASN A 1 298 ? 10.773 -6.457 -33.643 1.00 89.19 298 ASN A C 1
ATOM 2419 O O . ASN A 1 298 ? 11.680 -7.075 -34.210 1.00 89.19 298 ASN A O 1
ATOM 2423 N N . PHE A 1 299 ? 10.082 -6.989 -32.627 1.00 89.94 299 PHE A N 1
ATOM 2424 C CA . PHE A 1 299 ? 10.275 -8.375 -32.190 1.00 89.94 299 PHE A CA 1
ATOM 2425 C C . PHE A 1 299 ? 10.026 -9.336 -33.362 1.00 89.94 299 PHE A C 1
ATOM 2427 O O . PHE A 1 299 ? 9.048 -9.198 -34.097 1.00 89.94 299 PHE A O 1
ATOM 2434 N N . LYS A 1 300 ? 10.922 -10.317 -33.538 1.00 89.69 300 LYS A N 1
ATOM 2435 C CA . LYS A 1 300 ? 10.854 -11.308 -34.633 1.00 89.69 300 LYS A CA 1
ATOM 2436 C C . LYS A 1 300 ? 10.707 -12.748 -34.156 1.00 89.69 300 LYS A C 1
ATOM 2438 O O . LYS A 1 300 ? 10.252 -13.593 -34.920 1.00 89.69 300 LYS A O 1
ATOM 2443 N N . ASP A 1 301 ? 11.126 -13.044 -32.928 1.00 92.44 301 ASP A N 1
ATOM 2444 C CA . ASP A 1 301 ? 11.052 -14.399 -32.390 1.00 92.44 301 ASP A CA 1
ATOM 2445 C C . ASP A 1 301 ? 9.609 -14.740 -32.007 1.00 92.44 301 ASP A C 1
ATOM 2447 O O . ASP A 1 301 ? 9.061 -14.194 -31.048 1.00 92.44 301 ASP A O 1
ATOM 2451 N N . GLN A 1 302 ? 8.997 -15.653 -32.763 1.00 94.62 302 GLN A N 1
ATOM 2452 C CA . GLN A 1 302 ? 7.584 -15.984 -32.597 1.00 94.62 302 GLN A CA 1
ATOM 2453 C C . GLN A 1 302 ? 7.283 -16.571 -31.214 1.00 94.62 302 GLN A C 1
ATOM 2455 O O . GLN A 1 302 ? 6.253 -16.254 -30.636 1.00 94.62 302 GLN A O 1
ATOM 2460 N N . LYS A 1 303 ? 8.199 -17.360 -30.636 1.00 93.88 303 LYS A N 1
ATOM 2461 C CA . LYS A 1 303 ? 8.005 -17.935 -29.295 1.00 93.88 303 LYS A CA 1
ATOM 2462 C C . LYS A 1 303 ? 7.943 -16.853 -28.221 1.00 93.88 303 LYS A C 1
ATOM 2464 O O . LYS A 1 303 ? 7.118 -16.933 -27.316 1.00 93.88 303 LYS A O 1
ATOM 2469 N N . THR A 1 304 ? 8.805 -15.847 -28.328 1.00 92.19 304 THR A N 1
ATOM 2470 C CA . THR A 1 304 ? 8.804 -14.687 -27.437 1.00 92.19 304 THR A CA 1
ATOM 2471 C C . THR A 1 304 ? 7.522 -13.881 -27.614 1.00 92.19 304 THR A C 1
ATOM 2473 O O . THR A 1 304 ? 6.875 -13.570 -26.622 1.00 92.19 304 THR A O 1
ATOM 2476 N N . ILE A 1 305 ? 7.105 -13.613 -28.855 1.00 93.88 305 ILE A N 1
ATOM 2477 C CA . ILE A 1 305 ? 5.856 -12.894 -29.161 1.00 93.88 305 ILE A CA 1
ATOM 2478 C C . ILE A 1 305 ? 4.636 -13.624 -28.585 1.00 93.88 305 ILE A C 1
ATOM 2480 O O . ILE A 1 305 ? 3.811 -13.006 -27.915 1.00 93.88 305 ILE A O 1
ATOM 2484 N N . ASP A 1 306 ? 4.536 -14.935 -28.807 1.00 95.94 306 ASP A N 1
ATOM 2485 C CA . ASP A 1 306 ? 3.433 -15.756 -28.304 1.00 95.94 306 ASP A CA 1
ATOM 2486 C C . ASP A 1 306 ? 3.404 -15.754 -26.772 1.00 95.94 306 ASP A C 1
ATOM 2488 O O . ASP A 1 306 ? 2.341 -15.627 -26.170 1.00 95.94 306 ASP A O 1
ATOM 2492 N N . TYR A 1 307 ? 4.573 -15.827 -26.129 1.00 94.81 307 TYR A N 1
ATOM 2493 C CA . TYR A 1 307 ? 4.677 -15.726 -24.676 1.00 94.81 307 TYR A CA 1
ATOM 2494 C C . TYR A 1 307 ? 4.274 -14.340 -24.152 1.00 94.81 307 TYR A C 1
ATOM 2496 O O . TYR A 1 307 ? 3.565 -14.258 -23.153 1.00 94.81 307 TYR A O 1
ATOM 2504 N N . MET A 1 308 ? 4.671 -13.253 -24.826 1.00 93.88 308 MET A N 1
ATOM 2505 C CA . MET A 1 308 ? 4.252 -11.898 -24.449 1.00 93.88 308 MET A CA 1
ATOM 2506 C C . MET A 1 308 ? 2.730 -11.754 -24.501 1.00 93.88 308 MET A C 1
ATOM 2508 O O . MET A 1 308 ? 2.130 -11.270 -23.546 1.00 93.88 308 MET A O 1
ATOM 2512 N N . ARG A 1 309 ? 2.102 -12.236 -25.577 1.00 95.69 309 ARG A N 1
ATOM 2513 C CA . ARG A 1 309 ? 0.640 -12.224 -25.735 1.00 95.69 309 ARG A CA 1
ATOM 2514 C C . ARG A 1 309 ? -0.076 -13.135 -24.748 1.00 95.69 309 ARG A C 1
ATOM 2516 O O . ARG A 1 309 ? -1.170 -12.802 -24.316 1.00 95.69 309 ARG A O 1
ATOM 2523 N N . ALA A 1 310 ? 0.532 -14.257 -24.365 1.00 95.94 310 ALA A N 1
ATOM 2524 C CA . ALA A 1 310 ? -0.019 -15.125 -23.330 1.00 95.94 310 ALA A CA 1
ATOM 2525 C C . ALA A 1 310 ? -0.054 -14.429 -21.959 1.00 95.94 310 ALA A C 1
ATOM 2527 O O . ALA A 1 310 ? -1.052 -14.542 -21.258 1.00 95.94 310 ALA A O 1
ATOM 2528 N N . ILE A 1 311 ? 0.995 -13.675 -21.604 1.00 94.38 311 ILE A N 1
ATOM 2529 C CA . ILE A 1 311 ? 1.012 -12.871 -20.371 1.00 94.38 311 ILE A CA 1
ATOM 2530 C C . ILE A 1 311 ? -0.042 -11.755 -20.425 1.00 94.38 311 ILE A C 1
ATOM 2532 O O . ILE A 1 311 ? -0.747 -11.548 -19.446 1.00 94.38 311 ILE A O 1
ATOM 2536 N N . ASP A 1 312 ? -0.195 -11.071 -21.562 1.00 94.12 312 ASP A N 1
ATOM 2537 C CA . ASP A 1 312 ? -1.247 -10.057 -21.764 1.00 94.12 312 ASP A CA 1
ATOM 2538 C C . ASP A 1 312 ? -2.655 -10.658 -21.603 1.00 94.12 312 ASP A C 1
ATOM 2540 O O . ASP A 1 312 ? -3.498 -10.117 -20.892 1.00 94.12 312 ASP A O 1
ATOM 2544 N N . ALA A 1 313 ? -2.888 -11.838 -22.186 1.00 95.75 313 ALA A N 1
ATOM 2545 C CA . ALA A 1 313 ? -4.141 -12.569 -22.029 1.00 95.75 313 ALA A CA 1
ATOM 2546 C C . ALA A 1 313 ? -4.399 -12.971 -20.567 1.00 95.75 313 ALA A C 1
ATOM 2548 O O . ALA A 1 313 ? -5.525 -12.850 -20.098 1.00 95.75 313 ALA A O 1
ATOM 2549 N N . GLU A 1 314 ? -3.372 -13.389 -19.820 1.00 95.44 314 GLU A N 1
ATOM 2550 C CA . GLU A 1 314 ? -3.498 -13.700 -18.390 1.00 95.44 314 GLU A CA 1
ATOM 2551 C C . GLU A 1 314 ? -3.896 -12.469 -17.560 1.00 95.44 314 GLU A C 1
ATOM 2553 O O . GLU A 1 314 ? -4.723 -12.587 -16.654 1.00 95.44 314 GLU A O 1
ATOM 2558 N N . VAL A 1 315 ? -3.393 -11.275 -17.901 1.00 95.75 315 VAL A N 1
ATOM 2559 C CA . VAL A 1 315 ? -3.842 -10.015 -17.280 1.00 95.75 315 VAL A CA 1
ATOM 2560 C C . VAL A 1 315 ? -5.333 -9.780 -17.552 1.00 95.75 315 VAL A C 1
ATOM 2562 O O . VAL A 1 315 ? -6.076 -9.454 -16.626 1.00 95.75 315 VAL A O 1
ATOM 2565 N N . ILE A 1 316 ? -5.792 -9.982 -18.793 1.00 96.19 316 ILE A N 1
ATOM 2566 C CA . ILE A 1 316 ? -7.214 -9.850 -19.161 1.00 96.19 316 ILE A CA 1
ATOM 2567 C C . ILE A 1 316 ? -8.081 -10.849 -18.389 1.00 96.19 316 ILE A C 1
ATOM 2569 O O . ILE A 1 316 ? -9.101 -10.452 -17.827 1.00 96.19 316 ILE A O 1
ATOM 2573 N N . GLU A 1 317 ? -7.695 -12.126 -18.335 1.00 96.50 317 GLU A N 1
ATOM 2574 C CA . GLU A 1 317 ? -8.462 -13.140 -17.600 1.00 96.50 317 GLU A CA 1
ATOM 2575 C C . GLU A 1 317 ? -8.498 -12.840 -16.097 1.00 96.50 317 GLU A C 1
ATOM 2577 O O . GLU A 1 317 ? -9.567 -12.901 -15.497 1.00 96.50 317 GLU A O 1
ATOM 2582 N N . THR A 1 318 ? -7.384 -12.399 -15.504 1.00 95.38 318 THR A N 1
ATOM 2583 C CA . THR A 1 318 ? -7.348 -11.994 -14.086 1.00 95.38 318 THR A CA 1
ATOM 2584 C C . THR A 1 318 ? -8.321 -10.840 -13.816 1.00 95.38 318 THR A C 1
ATOM 2586 O O . THR A 1 318 ? -9.016 -10.826 -12.801 1.00 95.38 318 THR A O 1
ATOM 2589 N N . PHE A 1 319 ? -8.442 -9.877 -14.736 1.00 97.38 319 PHE A N 1
ATOM 2590 C CA . PHE A 1 319 ? -9.449 -8.820 -14.619 1.00 97.38 319 PHE A CA 1
ATOM 2591 C C . PHE A 1 319 ? -10.881 -9.329 -14.806 1.00 97.38 319 PHE A C 1
ATOM 2593 O O . PHE A 1 319 ? -11.782 -8.864 -14.106 1.00 97.38 319 PHE A O 1
ATOM 2600 N N . ARG A 1 320 ? -11.118 -10.311 -15.680 1.00 96.62 320 ARG A N 1
ATOM 2601 C CA . ARG A 1 320 ? -12.440 -10.948 -15.793 1.00 96.62 320 ARG A CA 1
ATOM 2602 C C . ARG A 1 320 ? -12.841 -11.668 -14.511 1.00 96.62 320 ARG A C 1
ATOM 2604 O O . ARG A 1 320 ? -13.992 -11.558 -14.102 1.00 96.62 320 ARG A O 1
ATOM 2611 N N . GLU A 1 321 ? -11.904 -12.329 -13.831 1.00 94.69 321 GLU A N 1
ATOM 2612 C CA . GLU A 1 321 ? -12.147 -12.924 -12.506 1.00 94.69 321 GLU A CA 1
ATOM 2613 C C . GLU A 1 321 ? -12.555 -11.879 -11.457 1.00 94.69 321 GLU A C 1
ATOM 2615 O O . GLU A 1 321 ? -13.320 -12.178 -10.539 1.00 94.69 321 GLU A O 1
ATOM 2620 N N . LEU A 1 322 ? -12.078 -10.642 -11.611 1.00 93.81 322 LEU A N 1
ATOM 2621 C CA . LEU A 1 322 ? -12.448 -9.501 -10.773 1.00 93.81 322 LEU A CA 1
ATOM 2622 C C . LEU A 1 322 ? -13.766 -8.830 -11.196 1.00 93.81 322 LEU A C 1
ATOM 2624 O O . LEU A 1 322 ? -14.189 -7.894 -10.526 1.00 93.81 322 LEU A O 1
ATOM 2628 N N . GLY A 1 323 ? -14.427 -9.304 -12.257 1.00 95.69 323 GLY A N 1
ATOM 2629 C CA . GLY A 1 323 ? -15.717 -8.789 -12.729 1.00 95.69 323 GLY A CA 1
ATOM 2630 C C . GLY A 1 323 ? -15.630 -7.714 -13.814 1.00 95.69 323 GLY A C 1
ATOM 2631 O O . GLY A 1 323 ? -16.622 -7.034 -14.071 1.00 95.69 323 GLY A O 1
ATOM 2632 N N . PHE A 1 324 ? -14.470 -7.533 -14.448 1.00 97.69 324 PHE A N 1
ATOM 2633 C CA . PHE A 1 324 ? -14.331 -6.602 -15.566 1.00 97.69 324 PHE A CA 1
ATOM 2634 C C . PHE A 1 324 ? -14.729 -7.225 -16.903 1.00 97.69 324 PHE A C 1
ATOM 2636 O O . PHE A 1 324 ? -14.421 -8.378 -17.205 1.00 97.69 324 PHE A O 1
ATOM 2643 N N . GLU A 1 325 ? -15.299 -6.392 -17.764 1.00 96.56 325 GLU A N 1
ATOM 2644 C CA . GLU A 1 325 ? -15.593 -6.696 -19.159 1.00 96.56 325 GLU A CA 1
ATOM 2645 C C . GLU A 1 325 ? -14.779 -5.778 -20.077 1.00 96.56 325 GLU A C 1
ATOM 2647 O O . GLU A 1 325 ? -14.518 -4.624 -19.739 1.00 96.56 325 GLU A O 1
ATOM 2652 N N . LEU A 1 326 ? -14.365 -6.273 -21.248 1.00 94.06 326 LEU A N 1
ATOM 2653 C CA . LEU A 1 326 ? -13.684 -5.441 -22.247 1.00 94.06 326 LEU A CA 1
ATOM 2654 C C . LEU A 1 326 ? -14.617 -4.318 -22.714 1.00 94.06 326 LEU A C 1
ATOM 2656 O O . LEU A 1 326 ? -15.770 -4.567 -23.067 1.00 94.06 326 LEU A O 1
ATOM 2660 N N . GLU A 1 327 ? -14.113 -3.087 -22.764 1.00 88.25 327 GLU A N 1
ATOM 2661 C CA . GLU A 1 327 ? -14.882 -1.983 -23.334 1.00 88.25 327 GLU A CA 1
ATOM 2662 C C . GLU A 1 327 ? -15.080 -2.203 -24.840 1.00 88.25 327 GLU A C 1
ATOM 2664 O O . GLU A 1 327 ? -14.148 -2.585 -25.551 1.00 88.25 327 GLU A O 1
ATOM 2669 N N . ALA A 1 328 ? -16.286 -1.928 -25.351 1.00 62.50 328 ALA A N 1
ATOM 2670 C CA . ALA A 1 328 ? -16.556 -1.949 -26.785 1.00 62.50 328 ALA A CA 1
ATOM 2671 C C . ALA A 1 328 ? -15.755 -0.833 -27.477 1.00 62.50 328 ALA A C 1
ATOM 2673 O O . ALA A 1 328 ? -16.180 0.321 -27.551 1.00 62.50 328 ALA A O 1
ATOM 2674 N N . GLN A 1 329 ? -14.569 -1.174 -27.972 1.00 53.28 329 GLN A N 1
ATOM 2675 C CA . GLN A 1 329 ? -13.746 -0.285 -28.780 1.00 53.28 329 GLN A CA 1
ATOM 2676 C C . GLN A 1 329 ? -14.476 -0.100 -30.114 1.00 53.28 329 GLN A C 1
ATOM 2678 O O . GLN A 1 329 ? -14.714 -1.068 -30.828 1.00 53.28 329 GLN A O 1
ATOM 2683 N N . GLY A 1 330 ? -14.952 1.118 -30.394 1.00 40.50 330 GLY A N 1
ATOM 2684 C CA . GLY A 1 330 ? -15.882 1.418 -31.485 1.00 40.50 330 GLY A CA 1
ATOM 2685 C C . GLY A 1 330 ? -15.393 1.025 -32.885 1.00 40.50 330 GLY A C 1
ATOM 2686 O O . GLY A 1 330 ? -14.910 1.867 -33.630 1.00 40.50 330 GLY A O 1
ATOM 2687 N N . ALA A 1 331 ? -15.610 -0.232 -33.260 1.00 28.91 331 ALA A N 1
ATOM 2688 C CA . ALA A 1 331 ? -15.665 -0.787 -34.605 1.00 28.91 331 ALA A CA 1
ATOM 2689 C C . ALA A 1 331 ? -16.501 -2.077 -34.531 1.00 28.91 331 ALA A C 1
ATOM 2691 O O . ALA A 1 331 ? -16.553 -2.735 -33.494 1.00 28.91 331 ALA A O 1
ATOM 2692 N N . LYS A 1 332 ? -17.226 -2.401 -35.609 1.00 29.89 332 LYS A N 1
ATOM 2693 C CA . LYS A 1 332 ? -18.128 -3.562 -35.690 1.00 29.89 332 LYS A CA 1
ATOM 2694 C C . LYS A 1 332 ? -17.469 -4.812 -35.107 1.00 29.89 332 LYS A C 1
ATOM 2696 O O . LYS A 1 332 ? -16.395 -5.190 -35.563 1.00 29.89 332 LYS A O 1
ATOM 2701 N N . VAL A 1 333 ? -18.174 -5.447 -34.168 1.00 30.62 333 VAL A N 1
ATOM 2702 C CA . VAL A 1 333 ? -17.941 -6.821 -33.712 1.00 30.62 333 VAL A CA 1
ATOM 2703 C C . VAL A 1 333 ? -17.596 -7.660 -34.949 1.00 30.62 333 VAL A C 1
ATOM 2705 O O . VAL A 1 333 ? -18.466 -7.809 -35.815 1.00 30.62 333 VAL A O 1
ATOM 2708 N N . PRO A 1 334 ? -16.353 -8.153 -35.108 1.00 33.28 334 PRO A N 1
ATOM 2709 C CA . PRO A 1 334 ? -16.127 -9.262 -36.020 1.00 33.28 334 PRO A CA 1
ATOM 2710 C C . PRO A 1 334 ? -17.059 -10.356 -35.521 1.00 33.28 334 PRO A C 1
ATOM 2712 O O . PRO A 1 334 ? -17.077 -10.574 -34.310 1.00 33.28 334 PRO A O 1
ATOM 2715 N N . GLU A 1 335 ? -17.867 -10.968 -36.391 1.00 35.34 335 GLU A N 1
ATOM 2716 C CA . GLU A 1 335 ? -18.679 -12.124 -36.005 1.00 35.34 335 GLU A CA 1
ATOM 2717 C C . GLU A 1 335 ? -17.793 -13.071 -35.198 1.00 35.34 335 GLU A C 1
ATOM 2719 O O . GLU A 1 335 ? -16.876 -13.706 -35.723 1.00 35.34 335 GLU A O 1
ATOM 2724 N N . VAL A 1 336 ? -18.020 -13.071 -33.885 1.00 44.75 336 VAL A N 1
ATOM 2725 C CA . VAL A 1 336 ? -17.420 -14.024 -32.975 1.00 44.75 336 VAL A CA 1
ATOM 2726 C C . VAL A 1 336 ? -17.988 -15.339 -33.467 1.00 44.75 336 VAL A C 1
ATOM 2728 O O . VAL A 1 336 ? -19.209 -15.518 -33.440 1.00 44.75 336 VAL A O 1
ATOM 2731 N N . MET A 1 337 ? -17.124 -16.209 -33.999 1.00 47.50 337 MET A N 1
ATOM 2732 C CA . MET A 1 337 ? -17.503 -17.591 -34.268 1.00 47.50 337 MET A CA 1
ATOM 2733 C C . MET A 1 337 ? -18.278 -18.082 -33.054 1.00 47.50 337 MET A C 1
ATOM 2735 O O . MET A 1 337 ? -17.830 -17.896 -31.920 1.00 47.50 337 MET A O 1
ATOM 2739 N N . SER A 1 338 ? -19.467 -18.626 -33.286 1.00 53.06 338 SER A N 1
ATOM 2740 C CA . SER A 1 338 ? -20.361 -18.960 -32.185 1.00 53.06 338 SER A CA 1
ATOM 2741 C C . SER A 1 338 ? -19.646 -19.883 -31.194 1.00 53.06 338 SER A C 1
ATOM 2743 O O . SER A 1 338 ? -18.779 -20.675 -31.574 1.00 53.06 338 SER A O 1
ATOM 2745 N N . LEU A 1 339 ? -20.039 -19.830 -29.919 1.00 48.56 339 LEU A N 1
ATOM 2746 C CA . LEU A 1 339 ? -19.581 -20.785 -28.899 1.00 48.56 339 LEU A CA 1
ATOM 2747 C C . LEU A 1 339 ? -19.699 -22.244 -29.384 1.00 48.56 339 LEU A C 1
ATOM 2749 O O . LEU A 1 339 ? -18.930 -23.104 -28.959 1.00 48.56 339 LEU A O 1
ATOM 2753 N N . ASP A 1 340 ? -20.618 -22.530 -30.311 1.00 57.25 340 ASP A N 1
ATOM 2754 C CA . ASP A 1 340 ? -20.762 -23.835 -30.954 1.00 57.25 340 ASP A CA 1
ATOM 2755 C C . ASP A 1 340 ? -19.638 -24.145 -31.956 1.00 57.25 340 ASP A C 1
ATOM 2757 O O . ASP A 1 340 ? -19.149 -25.277 -32.001 1.00 57.25 340 ASP A O 1
ATOM 2761 N N . GLU A 1 341 ? -19.182 -23.167 -32.737 1.00 54.53 341 GLU A N 1
ATOM 2762 C CA . GLU A 1 341 ? -18.042 -23.307 -33.647 1.00 54.53 341 GLU A CA 1
ATOM 2763 C C . GLU A 1 341 ? -16.708 -23.379 -32.899 1.00 54.53 341 GLU A C 1
ATOM 2765 O O . GLU A 1 341 ? -15.857 -24.201 -33.254 1.00 54.53 341 GLU A O 1
ATOM 2770 N N . GLU A 1 342 ? -16.546 -22.608 -31.823 1.00 59.00 342 GLU A N 1
ATOM 2771 C CA . GLU A 1 342 ? -15.370 -22.670 -30.952 1.00 59.00 342 GLU A CA 1
ATOM 2772 C C . GLU A 1 342 ? -15.295 -24.025 -30.227 1.00 59.00 342 GLU A C 1
ATOM 2774 O O . GLU A 1 342 ? -14.268 -24.710 -30.282 1.00 59.00 342 GLU A O 1
ATOM 2779 N N . ASN A 1 343 ? -16.418 -24.516 -29.685 1.00 58.16 343 ASN A N 1
ATOM 2780 C CA . ASN A 1 343 ? -16.509 -25.860 -29.106 1.00 58.16 343 ASN A CA 1
ATOM 2781 C C . ASN A 1 343 ? -16.295 -26.972 -30.141 1.00 58.16 343 ASN A C 1
ATOM 2783 O O . ASN A 1 343 ? -15.720 -28.017 -29.823 1.00 58.16 343 ASN A O 1
ATOM 2787 N N . LYS A 1 344 ? -16.731 -26.780 -31.390 1.00 72.69 344 LYS A N 1
ATOM 2788 C CA . LYS A 1 344 ? -16.494 -27.734 -32.483 1.00 72.69 344 LYS A CA 1
ATOM 2789 C C . LYS A 1 344 ? -15.014 -27.794 -32.859 1.00 72.69 344 LYS A C 1
ATOM 2791 O O . LYS A 1 344 ? -14.494 -28.892 -33.070 1.00 72.69 344 LYS A O 1
ATOM 2796 N N . GLN A 1 345 ? -14.319 -26.657 -32.891 1.00 67.38 345 GLN A N 1
ATOM 2797 C CA . GLN A 1 345 ? -12.877 -26.607 -33.145 1.00 67.38 345 GLN A CA 1
ATOM 2798 C C . GLN A 1 345 ? -12.052 -27.142 -31.968 1.00 67.38 345 GLN A C 1
ATOM 2800 O O . GLN A 1 345 ? -11.099 -27.890 -32.191 1.00 67.38 345 GLN A O 1
ATOM 2805 N N . LEU A 1 346 ? -12.442 -26.845 -30.726 1.00 64.88 346 LEU A N 1
ATOM 2806 C CA . LEU A 1 346 ? -11.841 -27.423 -29.521 1.00 64.88 346 LEU A CA 1
ATOM 2807 C C . LEU A 1 346 ? -12.008 -28.945 -29.495 1.00 64.88 346 LEU A C 1
ATOM 2809 O O . LEU A 1 346 ? -11.021 -29.654 -29.332 1.00 64.88 346 LEU A O 1
ATOM 2813 N N . LYS A 1 347 ? -13.207 -29.472 -29.777 1.00 72.56 347 LYS A N 1
ATOM 2814 C CA . LYS A 1 347 ? -13.436 -30.925 -29.896 1.00 72.56 347 LYS A CA 1
ATOM 2815 C C . LYS A 1 347 ? -12.624 -31.557 -31.028 1.00 72.56 347 LYS A C 1
ATOM 2817 O O . LYS A 1 347 ? -12.126 -32.667 -30.867 1.00 72.56 347 LYS A O 1
ATOM 2822 N N . ALA A 1 348 ? -12.445 -30.862 -32.153 1.00 74.94 348 ALA A N 1
ATOM 2823 C CA . ALA A 1 348 ? -11.596 -31.340 -33.243 1.00 74.94 348 ALA A CA 1
ATOM 2824 C C . ALA A 1 348 ? -10.106 -31.378 -32.849 1.00 74.94 348 ALA A C 1
ATOM 2826 O O . ALA A 1 348 ? -9.420 -32.346 -33.173 1.00 74.94 348 ALA A O 1
ATOM 2827 N N . LYS A 1 349 ? -9.617 -30.376 -32.103 1.00 74.00 349 LYS A N 1
ATOM 2828 C CA . LYS A 1 349 ? -8.247 -30.344 -31.562 1.00 74.00 349 LYS A CA 1
ATOM 2829 C C . LYS A 1 349 ? -8.027 -31.399 -30.480 1.00 74.00 349 LYS A C 1
ATOM 2831 O O . LYS A 1 349 ? -7.005 -32.073 -30.517 1.00 74.00 349 LYS A O 1
ATOM 2836 N N . VAL A 1 350 ? -8.991 -31.596 -29.578 1.00 68.94 350 VAL A N 1
ATOM 2837 C CA . VAL A 1 350 ? -8.967 -32.670 -28.570 1.00 68.94 350 VAL A CA 1
ATOM 2838 C C . VAL A 1 350 ? -8.911 -34.031 -29.257 1.00 68.94 350 VAL A C 1
ATOM 2840 O O . VAL A 1 350 ? -8.029 -34.818 -28.949 1.00 68.94 350 VAL A O 1
ATOM 2843 N N . LYS A 1 351 ? -9.737 -34.267 -30.282 1.00 75.81 351 LYS A N 1
ATOM 2844 C CA . LYS A 1 351 ? -9.710 -35.516 -31.056 1.00 75.81 351 LYS A CA 1
ATOM 2845 C C . LYS A 1 351 ? -8.392 -35.724 -31.818 1.00 75.81 351 LYS A C 1
ATOM 2847 O O . LYS A 1 351 ? -7.924 -36.853 -31.946 1.00 75.81 351 LYS A O 1
ATOM 2852 N N . ALA A 1 352 ? -7.781 -34.652 -32.326 1.00 72.31 352 ALA A N 1
ATOM 2853 C CA . ALA A 1 352 ? -6.474 -34.716 -32.981 1.00 72.31 352 ALA A CA 1
ATOM 2854 C C . ALA A 1 352 ? -5.338 -35.010 -31.983 1.00 72.31 352 ALA A C 1
ATOM 2856 O O . ALA A 1 352 ? -4.444 -35.796 -32.290 1.00 72.31 352 ALA A O 1
ATOM 2857 N N . LEU A 1 353 ? -5.401 -34.434 -30.779 1.00 69.12 353 LEU A N 1
ATOM 2858 C CA . LEU A 1 353 ? -4.478 -34.711 -29.675 1.00 69.12 353 LEU A CA 1
ATOM 2859 C C . LEU A 1 353 ? -4.654 -36.132 -29.131 1.00 69.12 353 LEU A C 1
ATOM 2861 O O . LEU A 1 353 ? -3.664 -36.822 -28.920 1.00 69.12 353 LEU A O 1
ATOM 2865 N N . GLU A 1 354 ? -5.887 -36.612 -28.982 1.00 69.44 354 GLU A N 1
ATOM 2866 C CA . GLU A 1 354 ? -6.190 -37.996 -28.601 1.00 69.44 354 GLU A CA 1
ATOM 2867 C C . GLU A 1 354 ? -5.640 -38.987 -29.633 1.00 69.44 354 GLU A C 1
ATOM 2869 O O . GLU A 1 354 ? -5.003 -39.966 -29.257 1.00 69.44 354 GLU A O 1
ATOM 2874 N N . ALA A 1 355 ? -5.779 -38.702 -30.932 1.00 70.75 355 ALA A N 1
ATOM 2875 C CA . ALA A 1 355 ? -5.186 -39.522 -31.989 1.00 70.75 355 ALA A CA 1
ATOM 2876 C C . ALA A 1 355 ? -3.642 -39.514 -31.960 1.00 70.75 355 ALA A C 1
ATOM 2878 O O . ALA A 1 355 ? -3.020 -40.540 -32.238 1.00 70.75 355 ALA A O 1
ATOM 2879 N N . GLN A 1 356 ? -3.014 -38.390 -31.592 1.00 69.06 356 GLN A N 1
ATOM 2880 C CA . GLN A 1 356 ? -1.559 -38.299 -31.396 1.00 69.06 356 GLN A CA 1
ATOM 2881 C C . GLN A 1 356 ? -1.093 -39.050 -30.139 1.00 69.06 356 GLN A C 1
ATOM 2883 O O . GLN A 1 356 ? -0.053 -39.706 -30.169 1.00 69.06 356 GLN A O 1
ATOM 2888 N N . ILE A 1 357 ? -1.872 -39.016 -29.056 1.00 62.56 357 ILE A N 1
ATOM 2889 C CA . ILE A 1 357 ? -1.612 -39.767 -27.819 1.00 62.56 357 ILE A CA 1
ATOM 2890 C C . ILE A 1 357 ? -1.762 -41.276 -28.059 1.00 62.56 357 ILE A C 1
ATOM 2892 O O . ILE A 1 357 ? -0.931 -42.056 -27.597 1.00 62.56 357 ILE A O 1
ATOM 2896 N N . GLU A 1 358 ? -2.763 -41.702 -28.829 1.00 64.06 358 GLU A N 1
ATOM 2897 C CA . GLU A 1 358 ? -2.974 -43.112 -29.182 1.00 64.06 358 GLU A CA 1
ATOM 2898 C C . GLU A 1 358 ? -1.869 -43.646 -30.115 1.00 64.06 358 GLU A C 1
ATOM 2900 O O . GLU A 1 358 ? -1.478 -44.812 -30.031 1.00 64.06 358 GLU A O 1
ATOM 2905 N N . ALA A 1 359 ? -1.314 -42.780 -30.973 1.00 60.62 359 ALA A N 1
ATOM 2906 C CA . ALA A 1 359 ? -0.142 -43.087 -31.791 1.00 60.62 359 ALA A CA 1
ATOM 2907 C C . ALA A 1 359 ? 1.145 -43.202 -30.952 1.00 60.62 359 ALA A C 1
ATOM 2909 O O . ALA A 1 359 ? 1.964 -44.077 -31.227 1.00 60.62 359 ALA A O 1
ATOM 2910 N N . MET A 1 360 ? 1.296 -42.388 -29.899 1.00 52.97 360 MET A N 1
ATOM 2911 C CA . MET A 1 360 ? 2.426 -42.464 -28.959 1.00 52.97 360 MET A CA 1
ATOM 2912 C C . MET A 1 360 ? 2.344 -43.678 -28.014 1.00 52.97 360 MET A C 1
ATOM 2914 O O . MET A 1 360 ? 3.369 -44.256 -27.671 1.00 52.97 360 MET A O 1
ATOM 2918 N N . LYS A 1 361 ? 1.142 -44.148 -27.656 1.00 54.81 361 LYS A N 1
ATOM 2919 C CA . LYS A 1 361 ? 0.945 -45.346 -26.810 1.00 54.81 361 LYS A CA 1
ATOM 2920 C C . LYS A 1 361 ? 1.255 -46.683 -27.499 1.00 54.81 361 LYS A C 1
ATOM 2922 O O . LYS A 1 361 ? 1.377 -47.696 -26.817 1.00 54.81 361 LYS A O 1
ATOM 2927 N N . LYS A 1 362 ? 1.389 -46.719 -28.831 1.00 51.31 362 LYS A N 1
ATOM 2928 C CA . LYS A 1 362 ? 1.731 -47.940 -29.594 1.00 51.31 362 LYS A CA 1
ATOM 2929 C C . LYS A 1 362 ? 3.227 -48.263 -29.632 1.00 51.31 362 LYS A C 1
ATOM 2931 O O . LYS A 1 362 ? 3.608 -49.262 -30.239 1.00 51.31 362 LYS A O 1
ATOM 2936 N N . GLY A 1 363 ? 4.062 -47.460 -28.983 1.00 56.72 363 GLY A N 1
ATOM 2937 C CA . GLY A 1 363 ? 5.498 -47.676 -28.952 1.00 56.72 363 GLY A CA 1
ATOM 2938 C C . GLY A 1 363 ? 6.113 -47.218 -27.647 1.00 56.72 363 GLY A C 1
ATOM 2939 O O . GLY A 1 363 ? 6.911 -46.302 -27.684 1.00 56.72 363 GLY A O 1
ATOM 2940 N N . GLU A 1 364 ? 5.765 -47.843 -26.520 1.00 39.53 364 GLU A N 1
ATOM 2941 C CA . GLU A 1 364 ? 6.682 -47.930 -25.380 1.00 39.53 364 GLU A CA 1
ATOM 2942 C C . GLU A 1 364 ? 6.236 -48.976 -24.349 1.00 39.53 364 GLU A C 1
ATOM 2944 O O . GLU A 1 364 ? 5.071 -49.108 -23.977 1.00 39.53 364 GLU A O 1
ATOM 2949 N N . THR A 1 365 ? 7.223 -49.771 -23.955 1.00 34.50 365 THR A N 1
ATOM 2950 C CA . THR A 1 365 ? 7.209 -50.900 -23.029 1.00 34.50 365 THR A CA 1
ATOM 2951 C C . THR A 1 365 ? 6.776 -50.523 -21.612 1.00 34.50 365 THR A C 1
ATOM 2953 O O . THR A 1 365 ? 7.161 -49.497 -21.062 1.00 34.50 365 THR A O 1
ATOM 2956 N N . THR A 1 366 ? 6.022 -51.435 -21.004 1.00 31.19 366 THR A N 1
ATOM 2957 C CA . THR A 1 366 ? 5.540 -51.434 -19.620 1.00 31.19 366 THR A CA 1
ATOM 2958 C C . THR A 1 366 ? 6.642 -51.224 -18.577 1.00 31.19 366 THR A C 1
ATOM 2960 O O . THR A 1 366 ? 7.569 -52.030 -18.488 1.00 31.19 366 THR A O 1
ATOM 2963 N N . VAL A 1 367 ? 6.461 -50.228 -17.704 1.00 28.83 367 VAL A N 1
ATOM 2964 C CA . VAL A 1 367 ? 7.042 -50.202 -16.354 1.00 28.83 367 VAL A CA 1
ATOM 2965 C C . VAL A 1 367 ? 5.900 -50.039 -15.353 1.00 28.83 367 VAL A C 1
ATOM 2967 O O . VAL A 1 367 ? 5.147 -49.068 -15.397 1.00 28.83 367 VAL A O 1
ATOM 2970 N N . GLU A 1 368 ? 5.758 -51.032 -14.479 1.00 29.12 368 GLU A N 1
ATOM 2971 C CA . GLU A 1 368 ? 4.785 -51.081 -13.389 1.00 29.12 368 GLU A CA 1
ATOM 2972 C C . GLU A 1 368 ? 5.026 -49.963 -12.364 1.00 29.12 368 GLU A C 1
ATOM 2974 O O . GLU A 1 368 ? 6.121 -49.822 -11.817 1.00 29.12 368 GLU A O 1
ATOM 2979 N N . THR A 1 369 ? 3.977 -49.213 -12.025 1.00 24.98 369 THR A N 1
ATOM 2980 C CA . THR A 1 369 ? 3.955 -48.307 -10.873 1.00 24.98 369 THR A CA 1
ATOM 2981 C C . THR A 1 369 ? 3.175 -48.939 -9.720 1.00 24.98 369 THR A C 1
ATOM 2983 O O . THR A 1 369 ? 1.980 -49.210 -9.808 1.00 24.98 369 THR A O 1
ATOM 2986 N N . ARG A 1 370 ? 3.862 -49.159 -8.590 1.00 25.91 370 ARG A N 1
ATOM 2987 C CA . ARG A 1 370 ? 3.221 -49.363 -7.281 1.00 25.91 370 ARG A CA 1
ATOM 2988 C C . ARG A 1 370 ? 2.666 -48.021 -6.773 1.00 25.91 370 ARG A C 1
ATOM 2990 O O . ARG A 1 370 ? 3.338 -47.003 -6.942 1.00 25.91 370 ARG A O 1
ATOM 2997 N N . PRO A 1 371 ? 1.501 -47.993 -6.104 1.00 28.12 371 PRO A N 1
ATOM 2998 C CA . PRO A 1 371 ? 0.919 -46.757 -5.595 1.00 28.12 371 PRO A CA 1
ATOM 2999 C C . PRO A 1 371 ? 1.688 -46.279 -4.356 1.00 28.12 371 PRO A C 1
ATOM 3001 O O . PRO A 1 371 ? 1.742 -46.977 -3.342 1.00 28.12 371 PRO A O 1
ATOM 3004 N N . GLN A 1 372 ? 2.276 -45.083 -4.423 1.00 27.94 372 GLN A N 1
ATOM 3005 C CA . GLN A 1 372 ? 2.845 -44.410 -3.257 1.00 27.94 372 GLN A CA 1
ATOM 3006 C C . GLN A 1 372 ? 1.910 -43.276 -2.833 1.00 27.94 372 GLN A C 1
ATOM 3008 O O . GLN A 1 372 ? 1.675 -42.324 -3.574 1.00 27.94 372 GLN A O 1
ATOM 3013 N N . ALA A 1 373 ? 1.341 -43.432 -1.639 1.00 28.28 373 ALA A N 1
ATOM 3014 C CA . ALA A 1 373 ? 0.479 -42.464 -0.986 1.00 28.28 373 ALA A CA 1
ATOM 3015 C C . ALA A 1 373 ? 1.167 -41.095 -0.868 1.00 28.28 373 ALA A C 1
ATOM 3017 O O . ALA A 1 373 ? 2.330 -40.998 -0.466 1.00 28.28 373 ALA A O 1
ATOM 3018 N N . ALA A 1 374 ? 0.421 -40.039 -1.193 1.00 27.47 374 ALA A N 1
ATOM 3019 C CA . ALA A 1 374 ? 0.844 -38.660 -1.021 1.00 27.47 374 ALA A CA 1
ATOM 3020 C C . ALA A 1 374 ? 1.114 -38.376 0.464 1.00 27.47 374 ALA A C 1
ATOM 3022 O O . ALA A 1 374 ? 0.199 -38.235 1.273 1.00 27.47 374 ALA A O 1
ATOM 3023 N N . THR A 1 375 ? 2.390 -38.287 0.830 1.00 27.34 375 THR A N 1
ATOM 3024 C CA . THR A 1 375 ? 2.805 -37.695 2.099 1.00 27.34 375 THR A CA 1
ATOM 3025 C C . THR A 1 375 ? 2.859 -36.183 1.920 1.00 27.34 375 THR A C 1
ATOM 3027 O O . THR A 1 375 ? 3.663 -35.645 1.159 1.00 27.34 375 THR A O 1
ATOM 3030 N N . VAL A 1 376 ? 1.962 -35.494 2.624 1.00 32.41 376 VAL A N 1
ATOM 3031 C CA . VAL A 1 376 ? 1.972 -34.041 2.796 1.00 32.41 376 VAL A CA 1
ATOM 3032 C C . VAL A 1 376 ? 3.334 -33.654 3.378 1.00 32.41 376 VAL A C 1
ATOM 3034 O O . VAL A 1 376 ? 3.656 -34.009 4.512 1.00 32.41 376 VAL A O 1
ATOM 3037 N N . LYS A 1 377 ? 4.170 -32.966 2.595 1.00 30.64 377 LYS A N 1
ATOM 3038 C CA . LYS A 1 377 ? 5.445 -32.433 3.087 1.00 30.64 377 LYS A CA 1
ATOM 3039 C C . LYS A 1 377 ? 5.152 -31.386 4.162 1.00 30.64 377 LYS A C 1
ATOM 3041 O O . LYS A 1 377 ? 4.630 -30.316 3.864 1.00 30.64 377 LYS A O 1
ATOM 3046 N N . ALA A 1 378 ? 5.492 -31.709 5.408 1.00 35.56 378 ALA A N 1
ATOM 3047 C CA . ALA A 1 378 ? 5.434 -30.778 6.523 1.00 35.56 378 ALA A CA 1
ATOM 3048 C C . ALA A 1 378 ? 6.350 -29.571 6.259 1.00 35.56 378 ALA A C 1
ATOM 3050 O O . ALA A 1 378 ? 7.530 -29.731 5.936 1.00 35.56 378 ALA A O 1
ATOM 3051 N N . VAL A 1 379 ? 5.794 -28.368 6.416 1.00 41.72 379 VAL A N 1
ATOM 3052 C CA . VAL A 1 379 ? 6.541 -27.104 6.449 1.00 41.72 379 VAL A CA 1
ATOM 3053 C C . VAL A 1 379 ? 7.634 -27.212 7.528 1.00 41.72 379 VAL A C 1
ATOM 3055 O O . VAL A 1 379 ? 7.338 -27.702 8.624 1.00 41.72 379 VAL A O 1
ATOM 3058 N N . PRO A 1 380 ? 8.887 -26.790 7.268 1.00 42.62 380 PRO A N 1
ATOM 3059 C CA . PRO A 1 380 ? 9.953 -26.845 8.266 1.00 42.62 380 PRO A CA 1
ATOM 3060 C C . PRO A 1 380 ? 9.531 -26.106 9.545 1.00 42.62 380 PRO A C 1
ATOM 3062 O O . PRO A 1 380 ? 9.199 -24.922 9.498 1.00 42.62 380 PRO A O 1
ATOM 3065 N N . GLN A 1 381 ? 9.523 -26.791 10.694 1.00 56.06 381 GLN A N 1
ATOM 3066 C CA . GLN A 1 381 ? 9.136 -26.168 11.963 1.00 56.06 381 GLN A CA 1
ATOM 3067 C C . GLN A 1 381 ? 10.177 -25.123 12.383 1.00 56.06 381 GLN A C 1
ATOM 3069 O O . GLN A 1 381 ? 11.362 -25.428 12.528 1.00 56.06 381 GLN A O 1
ATOM 3074 N N . LYS A 1 382 ? 9.724 -23.887 12.614 1.00 71.62 382 LYS A N 1
ATOM 3075 C CA . LYS A 1 382 ? 10.548 -22.804 13.155 1.00 71.62 382 LYS A CA 1
ATOM 3076 C C . LYS A 1 382 ? 11.106 -23.184 14.530 1.00 71.62 382 LYS A C 1
ATOM 3078 O O . LYS A 1 382 ? 10.362 -23.608 15.412 1.00 71.62 382 LYS A O 1
ATOM 3083 N N . VAL A 1 383 ? 12.411 -22.991 14.720 1.00 74.31 383 VAL A N 1
ATOM 3084 C CA . VAL A 1 383 ? 13.083 -23.196 16.011 1.00 74.31 383 VAL A CA 1
ATOM 3085 C C . VAL A 1 383 ? 13.085 -21.888 16.800 1.00 74.31 383 VAL A C 1
ATOM 3087 O O . VAL A 1 383 ? 13.641 -20.883 16.348 1.00 74.31 383 VAL A O 1
ATOM 3090 N N . PHE A 1 384 ? 12.492 -21.903 17.992 1.00 86.75 384 PHE A N 1
ATOM 3091 C CA . PHE A 1 384 ? 12.499 -20.767 18.912 1.00 86.75 384 PHE A CA 1
ATOM 3092 C C . PHE A 1 384 ? 13.761 -20.792 19.777 1.00 86.75 384 PHE A C 1
ATOM 3094 O O . PHE A 1 384 ? 14.123 -21.825 20.332 1.00 86.75 384 PHE A O 1
ATOM 3101 N N . ARG A 1 385 ? 14.453 -19.650 19.864 1.00 81.94 385 ARG A N 1
ATOM 3102 C CA . ARG A 1 385 ? 15.709 -19.505 20.627 1.00 81.94 385 ARG A CA 1
ATOM 3103 C C . ARG A 1 385 ? 15.521 -18.900 22.022 1.00 81.94 385 ARG A C 1
ATOM 3105 O O . ARG A 1 385 ? 16.475 -18.885 22.791 1.00 81.94 385 ARG A O 1
ATOM 3112 N N . GLY A 1 386 ? 14.347 -18.342 22.310 1.00 87.25 386 GLY A N 1
ATOM 3113 C CA . GLY A 1 386 ? 14.044 -17.739 23.607 1.00 87.25 386 GLY A CA 1
ATOM 3114 C C . GLY A 1 386 ? 13.757 -18.778 24.684 1.00 87.25 386 GLY A C 1
ATOM 3115 O O . GLY A 1 386 ? 13.525 -19.951 24.381 1.00 87.25 386 GLY A O 1
ATOM 3116 N N . ALA A 1 387 ? 13.763 -18.345 25.944 1.00 92.12 387 ALA A N 1
ATOM 3117 C CA . ALA A 1 387 ? 13.388 -19.208 27.054 1.00 92.12 387 ALA A CA 1
ATOM 3118 C C . ALA A 1 387 ? 11.913 -19.610 26.934 1.00 92.12 387 ALA A C 1
ATOM 3120 O O . ALA A 1 387 ? 11.062 -18.807 26.553 1.00 92.12 387 ALA A O 1
ATOM 3121 N N . LYS A 1 388 ? 11.610 -20.870 27.246 1.00 95.12 388 LYS A N 1
ATOM 3122 C CA . LYS A 1 388 ? 10.230 -21.352 27.322 1.00 95.12 388 LYS A CA 1
ATOM 3123 C C . LYS A 1 388 ? 9.555 -20.751 28.557 1.00 95.12 388 LYS A C 1
ATOM 3125 O O . LYS A 1 388 ? 10.147 -20.772 29.636 1.00 95.12 388 LYS A O 1
ATOM 3130 N N . LEU A 1 389 ? 8.320 -20.270 28.409 1.00 94.69 389 LEU A N 1
ATOM 3131 C CA . LEU A 1 389 ? 7.522 -19.749 29.517 1.00 94.69 389 LEU A CA 1
ATOM 3132 C C . LEU A 1 389 ? 7.383 -20.799 30.626 1.00 94.69 389 LEU A C 1
ATOM 3134 O O . LEU A 1 389 ? 6.970 -21.934 30.373 1.00 94.69 389 LEU A O 1
ATOM 3138 N N . GLN A 1 390 ? 7.657 -20.379 31.861 1.00 92.00 390 GLN A N 1
ATOM 3139 C CA . GLN A 1 390 ? 7.388 -21.154 33.068 1.00 92.00 390 GLN A CA 1
ATOM 3140 C C . GLN A 1 390 ? 6.418 -20.404 33.981 1.00 92.00 390 GLN A C 1
ATOM 3142 O O . GLN A 1 390 ? 6.761 -19.392 34.594 1.00 92.00 390 GLN A O 1
ATOM 3147 N N . ILE A 1 391 ? 5.190 -20.912 34.062 1.00 92.81 391 ILE A N 1
ATOM 3148 C CA . ILE A 1 391 ? 4.129 -20.350 34.900 1.00 92.81 391 ILE A CA 1
ATOM 3149 C C . ILE A 1 391 ? 4.430 -20.687 36.366 1.00 92.81 391 ILE A C 1
ATOM 3151 O O . ILE A 1 391 ? 4.846 -21.799 36.683 1.00 92.81 391 ILE A O 1
ATOM 3155 N N . GLY A 1 392 ? 4.275 -19.707 37.260 1.00 88.25 392 GLY A N 1
ATOM 3156 C CA . GLY A 1 392 ? 4.585 -19.860 38.689 1.00 88.25 392 GLY A CA 1
ATOM 3157 C C . GLY A 1 392 ? 6.070 -19.717 39.055 1.00 88.25 392 GLY A C 1
ATOM 3158 O O . GLY A 1 392 ? 6.424 -19.855 40.225 1.00 88.25 392 GLY A O 1
ATOM 3159 N N . ALA A 1 393 ? 6.948 -19.408 38.093 1.00 87.62 393 ALA A N 1
ATOM 3160 C CA . ALA A 1 393 ? 8.343 -19.071 38.376 1.00 87.62 393 ALA A CA 1
ATOM 3161 C C . ALA A 1 393 ? 8.465 -17.778 39.209 1.00 87.62 393 ALA A C 1
ATOM 3163 O O . ALA A 1 393 ? 7.520 -17.000 39.333 1.00 87.62 393 ALA A O 1
ATOM 3164 N N . LYS A 1 394 ? 9.651 -17.512 39.772 1.00 91.69 394 LYS A N 1
ATOM 3165 C CA . LYS A 1 394 ? 9.934 -16.221 40.424 1.00 91.69 394 LYS A CA 1
ATOM 3166 C C . LYS A 1 394 ? 9.864 -15.079 39.404 1.00 91.69 394 LYS A C 1
ATOM 3168 O O . LYS A 1 394 ? 10.167 -15.285 38.231 1.00 91.69 394 LYS A O 1
ATOM 3173 N N . ALA A 1 395 ? 9.508 -13.880 39.869 1.00 92.12 395 ALA A N 1
ATOM 3174 C CA . ALA A 1 395 ? 9.457 -12.689 39.026 1.00 92.12 395 ALA A CA 1
ATOM 3175 C C . ALA A 1 395 ? 10.811 -12.466 38.321 1.00 92.12 395 ALA A C 1
ATOM 3177 O O . ALA A 1 395 ? 11.835 -12.356 39.007 1.00 92.12 395 ALA A O 1
ATOM 3178 N N . PRO A 1 396 ? 10.849 -12.427 36.978 1.00 94.38 396 PRO A N 1
ATOM 3179 C CA . PRO A 1 396 ? 12.080 -12.196 36.247 1.00 94.38 396 PRO A CA 1
ATOM 3180 C C . PRO A 1 396 ? 12.459 -10.716 36.313 1.00 94.38 396 PRO A C 1
ATOM 3182 O O . PRO A 1 396 ? 11.624 -9.842 36.546 1.00 94.38 396 PRO A O 1
ATOM 3185 N N . LYS A 1 397 ? 13.737 -10.426 36.060 1.00 96.12 397 LYS A N 1
ATOM 3186 C CA . LYS A 1 397 ? 14.222 -9.045 35.961 1.00 96.12 397 LYS A CA 1
ATOM 3187 C C . LYS A 1 397 ? 13.579 -8.311 34.772 1.00 96.12 397 LYS A C 1
ATOM 3189 O O . LYS A 1 397 ? 13.077 -7.201 34.924 1.00 96.12 397 LYS A O 1
ATOM 3194 N N . LYS A 1 398 ? 13.541 -8.968 33.610 1.00 96.69 398 LYS A N 1
ATOM 3195 C CA . LYS A 1 398 ? 12.891 -8.471 32.393 1.00 96.69 398 LYS A CA 1
ATOM 3196 C C . LYS A 1 398 ? 11.675 -9.315 32.052 1.00 96.69 398 LYS A C 1
ATOM 3198 O O . LYS A 1 398 ? 11.717 -10.532 32.200 1.00 96.69 398 LYS A O 1
ATOM 3203 N N . LEU A 1 399 ? 10.623 -8.669 31.566 1.00 97.00 399 LEU A N 1
ATOM 3204 C CA . LEU A 1 399 ? 9.486 -9.339 30.950 1.00 97.00 399 LEU A CA 1
ATOM 3205 C C . LEU A 1 399 ? 9.561 -9.207 29.441 1.00 97.00 399 LEU A C 1
ATOM 3207 O O . LEU A 1 399 ? 9.754 -8.108 28.923 1.00 97.00 399 LEU A O 1
ATOM 3211 N N . SER A 1 400 ? 9.350 -10.322 28.748 1.00 97.69 400 SER A N 1
ATOM 3212 C CA . SER A 1 400 ? 9.120 -10.308 27.310 1.00 97.69 400 SER A CA 1
ATOM 3213 C C . SER A 1 400 ? 7.766 -9.665 27.004 1.00 97.69 400 SER A C 1
ATOM 3215 O O . SER A 1 400 ? 6.782 -9.969 27.676 1.00 97.69 400 SER A O 1
ATOM 3217 N N . THR A 1 401 ? 7.710 -8.773 26.018 1.00 98.06 401 THR A N 1
ATOM 3218 C CA . THR A 1 401 ? 6.483 -8.075 25.600 1.00 98.06 401 THR A CA 1
ATOM 3219 C C . THR A 1 401 ? 5.470 -9.041 24.993 1.00 98.06 401 THR A C 1
ATOM 3221 O O . THR A 1 401 ? 4.263 -8.888 25.181 1.00 98.06 401 THR A O 1
ATOM 3224 N N . TYR A 1 402 ? 5.971 -10.081 24.327 1.00 98.25 402 TYR A N 1
ATOM 3225 C CA . TYR A 1 402 ? 5.173 -11.090 23.643 1.00 98.25 402 TYR A CA 1
ATOM 3226 C C . TYR A 1 402 ? 5.688 -12.495 23.947 1.00 98.25 402 TYR A C 1
ATOM 3228 O O . TYR A 1 402 ? 6.832 -12.679 24.356 1.00 98.25 402 TYR A O 1
ATOM 3236 N N . TYR A 1 403 ? 4.874 -13.501 23.661 1.00 98.25 403 TYR A N 1
ATOM 3237 C CA . TYR A 1 403 ? 5.347 -14.869 23.504 1.00 98.25 403 TYR A CA 1
ATOM 3238 C C . TYR A 1 403 ? 5.186 -15.323 22.060 1.00 98.25 403 TYR A C 1
ATOM 3240 O O . TYR A 1 403 ? 4.193 -15.005 21.410 1.00 98.25 403 TYR A O 1
ATOM 3248 N N . ALA A 1 404 ? 6.157 -16.086 21.565 1.00 97.62 404 ALA A N 1
ATOM 3249 C CA . ALA A 1 404 ? 6.085 -16.760 20.279 1.00 97.62 404 ALA A CA 1
ATOM 3250 C C . ALA A 1 404 ? 5.712 -18.235 20.472 1.00 97.62 404 ALA A C 1
ATOM 3252 O O . ALA A 1 404 ? 6.226 -18.899 21.372 1.00 97.62 404 ALA A O 1
ATOM 3253 N N . ALA A 1 405 ? 4.846 -18.753 19.611 1.00 97.44 405 ALA A N 1
ATOM 3254 C CA . ALA A 1 405 ? 4.433 -20.151 19.591 1.00 97.44 405 ALA A CA 1
ATOM 3255 C C . ALA A 1 405 ? 4.415 -20.688 18.155 1.00 97.44 405 ALA A C 1
ATOM 3257 O O . ALA A 1 405 ? 4.514 -19.936 17.178 1.00 97.44 405 ALA A O 1
ATOM 3258 N N . LYS A 1 406 ? 4.306 -22.013 18.010 1.00 95.44 406 LYS A N 1
ATOM 3259 C CA . LYS A 1 406 ? 4.253 -22.656 16.688 1.00 95.44 406 LYS A CA 1
ATOM 3260 C C . LYS A 1 406 ? 3.079 -22.115 15.873 1.00 95.44 406 LYS A C 1
ATOM 3262 O O . LYS A 1 406 ? 2.008 -21.871 16.420 1.00 95.44 406 LYS A O 1
ATOM 3267 N N . TYR A 1 407 ? 3.298 -21.954 14.567 1.00 95.38 407 TYR A N 1
ATOM 3268 C CA . TYR A 1 407 ? 2.274 -21.498 13.630 1.00 95.38 407 TYR A CA 1
ATOM 3269 C C . TYR A 1 407 ? 1.007 -22.360 13.705 1.00 95.38 407 TYR A C 1
ATOM 3271 O O . TYR A 1 407 ? 1.078 -23.589 13.784 1.00 95.38 407 TYR A O 1
ATOM 3279 N N . GLN A 1 408 ? -0.140 -21.689 13.639 1.00 94.94 408 GLN A N 1
ATOM 3280 C CA . GLN A 1 408 ? -1.467 -22.276 13.509 1.00 94.94 408 GLN A CA 1
ATOM 3281 C C . GLN A 1 408 ? -2.268 -21.434 12.511 1.00 94.94 408 GLN A C 1
ATOM 3283 O O . GLN A 1 408 ? -2.083 -20.220 12.438 1.00 94.94 408 GLN A O 1
ATOM 3288 N N . THR A 1 409 ? -3.163 -22.059 11.751 1.00 94.62 409 THR A N 1
ATOM 3289 C CA . THR A 1 409 ? -4.137 -21.333 10.923 1.00 94.62 409 THR A CA 1
ATOM 3290 C C . THR A 1 409 ? -5.125 -20.576 11.812 1.00 94.62 409 THR A C 1
ATOM 3292 O O . THR A 1 409 ? -5.390 -21.013 12.934 1.00 94.62 409 THR A O 1
ATOM 3295 N N . VAL A 1 410 ? -5.723 -19.499 11.299 1.00 96.19 410 VAL A N 1
ATOM 3296 C CA . VAL A 1 410 ? -6.672 -18.653 12.048 1.00 96.19 410 VAL A CA 1
ATOM 3297 C C . VAL A 1 410 ? -7.832 -19.467 12.640 1.00 96.19 410 VAL A C 1
ATOM 3299 O O . VAL A 1 410 ? -8.076 -19.375 13.841 1.00 96.19 410 VAL A O 1
ATOM 3302 N N . ASP A 1 411 ? -8.478 -20.329 11.850 1.00 94.25 411 ASP A N 1
ATOM 3303 C CA . ASP A 1 411 ? -9.639 -21.113 12.308 1.00 94.25 411 ASP A CA 1
ATOM 3304 C C . ASP A 1 411 ? -9.280 -22.104 13.421 1.00 94.25 411 ASP A C 1
ATOM 3306 O O . ASP A 1 411 ? -9.945 -22.176 14.455 1.00 94.25 411 ASP A O 1
ATOM 3310 N N . ALA A 1 412 ? -8.177 -22.836 13.242 1.00 96.31 412 ALA A N 1
ATOM 3311 C CA . ALA A 1 412 ? -7.677 -23.771 14.248 1.00 96.31 412 ALA A CA 1
ATOM 3312 C C . ALA A 1 412 ? -7.287 -23.061 15.552 1.00 96.31 412 ALA A C 1
ATOM 3314 O O . ALA A 1 412 ? -7.546 -23.580 16.638 1.00 96.31 412 ALA A O 1
ATOM 3315 N N . LEU A 1 413 ? -6.674 -21.878 15.452 1.00 98.12 413 LEU A N 1
ATOM 3316 C CA . LEU A 1 413 ? -6.328 -21.065 16.610 1.00 98.12 413 LEU A CA 1
ATOM 3317 C C . LEU A 1 413 ? -7.588 -20.593 17.346 1.00 98.12 413 LEU A C 1
ATOM 3319 O O . LEU A 1 413 ? -7.673 -20.765 18.560 1.00 98.12 413 LEU A O 1
ATOM 3323 N N . LYS A 1 414 ? -8.573 -20.051 16.619 1.00 98.25 414 LYS A N 1
ATOM 3324 C CA . LYS A 1 414 ? -9.852 -19.595 17.178 1.00 98.25 414 LYS A CA 1
ATOM 3325 C C . LYS A 1 414 ? -10.532 -20.705 17.982 1.00 98.25 414 LYS A C 1
ATOM 3327 O O . LYS A 1 414 ? -10.805 -20.518 19.165 1.00 98.25 414 LYS A O 1
ATOM 3332 N N . ALA A 1 415 ? -10.703 -21.879 17.373 1.00 97.00 415 ALA A N 1
ATOM 3333 C CA . ALA A 1 415 ? -11.340 -23.024 18.018 1.00 97.00 415 ALA A CA 1
ATOM 3334 C C . ALA A 1 415 ? -10.606 -23.462 19.299 1.00 97.00 415 ALA A C 1
ATOM 3336 O O . ALA A 1 415 ? -11.236 -23.775 20.307 1.00 97.00 415 ALA A O 1
ATOM 3337 N N . LYS A 1 416 ? -9.265 -23.461 19.291 1.00 98.50 416 LYS A N 1
ATOM 3338 C CA . LYS A 1 416 ? -8.473 -23.813 20.479 1.00 98.50 416 LYS A CA 1
ATOM 3339 C C . LYS A 1 416 ? -8.552 -22.768 21.582 1.00 98.50 416 LYS A C 1
ATOM 3341 O O . LYS A 1 416 ? -8.564 -23.147 22.748 1.00 98.50 416 LYS A O 1
ATOM 3346 N N . LEU A 1 417 ? -8.582 -21.483 21.240 1.00 98.62 417 LEU A N 1
ATOM 3347 C CA . LEU A 1 417 ? -8.741 -20.410 22.222 1.00 98.62 417 LEU A CA 1
ATOM 3348 C C . LEU A 1 417 ? -10.106 -20.520 22.915 1.00 98.62 417 LEU A C 1
ATOM 3350 O O . LEU A 1 417 ? -10.164 -20.527 24.143 1.00 98.62 417 LEU A O 1
ATOM 3354 N N . GLU A 1 418 ? -11.179 -20.710 22.147 1.00 98.25 418 GLU A N 1
ATOM 3355 C CA . GLU A 1 418 ? -12.536 -20.898 22.678 1.00 98.25 418 GLU A CA 1
ATOM 3356 C C . GLU A 1 418 ? -12.641 -22.150 23.560 1.00 98.25 418 GLU A C 1
ATOM 3358 O O . GLU A 1 418 ? -13.146 -22.084 24.682 1.00 98.25 418 GLU A O 1
ATOM 3363 N N . ALA A 1 419 ? -12.067 -23.275 23.119 1.00 98.06 419 ALA A N 1
ATOM 3364 C CA . ALA A 1 419 ? -12.027 -24.513 23.902 1.00 98.06 419 ALA A CA 1
ATOM 3365 C C . ALA A 1 419 ? -11.262 -24.380 25.234 1.00 98.06 419 ALA A C 1
ATOM 3367 O O . ALA A 1 419 ? -11.485 -25.172 26.147 1.00 98.06 419 ALA A O 1
ATOM 3368 N N . ASN A 1 420 ? -10.377 -23.386 25.354 1.00 98.31 420 ASN A N 1
ATOM 3369 C CA . ASN A 1 420 ? -9.603 -23.103 26.564 1.00 98.31 420 ASN A CA 1
ATOM 3370 C C . ASN A 1 420 ? -10.112 -21.861 27.318 1.00 98.31 420 ASN A C 1
ATOM 3372 O O . ASN A 1 420 ? -9.377 -21.267 28.103 1.00 98.31 420 ASN A O 1
ATOM 3376 N N . GLY A 1 421 ? -11.380 -21.484 27.124 1.00 97.25 421 GLY A N 1
ATOM 3377 C CA . GLY A 1 421 ? -12.064 -20.504 27.973 1.00 97.25 421 GLY A CA 1
ATOM 3378 C C . GLY A 1 421 ? -11.846 -19.040 27.590 1.00 97.25 421 GLY A C 1
ATOM 3379 O O . GLY A 1 421 ? -12.134 -18.157 28.400 1.00 97.25 421 GLY A O 1
ATOM 3380 N N . PHE A 1 422 ? -11.359 -18.766 26.377 1.00 98.75 422 PHE A N 1
ATOM 3381 C CA . PHE A 1 422 ? -11.345 -17.412 25.826 1.00 98.75 422 PHE A CA 1
ATOM 3382 C C . PHE A 1 422 ? -12.614 -17.110 25.036 1.00 98.75 422 PHE A C 1
ATOM 3384 O O . PHE A 1 422 ? -13.095 -17.932 24.262 1.00 98.75 422 PHE A O 1
ATOM 3391 N N . THR A 1 423 ? -13.092 -15.877 25.150 1.00 98.69 423 THR A N 1
ATOM 3392 C CA . THR A 1 423 ? -14.034 -15.311 24.185 1.00 98.69 423 THR A CA 1
ATOM 3393 C C . THR A 1 423 ? -13.239 -14.636 23.076 1.00 98.69 423 THR A C 1
ATOM 3395 O O . THR A 1 423 ? -12.435 -13.743 23.350 1.00 98.69 423 THR A O 1
ATOM 3398 N N . VAL A 1 424 ? -13.473 -15.036 21.826 1.00 98.62 424 VAL A N 1
ATOM 3399 C CA . VAL A 1 424 ? -12.895 -14.378 20.647 1.00 98.62 424 VAL A CA 1
ATOM 3400 C C . VAL A 1 424 ? -13.796 -13.217 20.242 1.00 98.62 424 VAL A C 1
ATOM 3402 O O . VAL A 1 424 ? -14.954 -13.415 19.888 1.00 98.62 424 VAL A O 1
ATOM 3405 N N . LEU A 1 425 ? -13.262 -12.000 20.318 1.00 98.31 425 LEU A N 1
ATOM 3406 C CA . LEU A 1 425 ? -14.000 -10.760 20.072 1.00 98.31 425 LEU A CA 1
ATOM 3407 C C . LEU A 1 425 ? -13.933 -10.325 18.609 1.00 98.31 425 LEU A C 1
ATOM 3409 O O . LEU A 1 425 ? -14.918 -9.831 18.072 1.00 98.31 425 LEU A O 1
ATOM 3413 N N . ALA A 1 426 ? -12.777 -10.509 17.972 1.00 97.62 426 ALA A N 1
ATOM 3414 C CA . ALA A 1 426 ? -12.562 -10.156 16.575 1.00 97.62 426 ALA A CA 1
ATOM 3415 C C . ALA A 1 426 ? -11.477 -11.016 15.933 1.00 97.62 426 ALA A C 1
ATOM 3417 O O . ALA A 1 426 ? -10.550 -11.484 16.595 1.00 97.62 426 ALA A O 1
ATOM 3418 N N . VAL A 1 427 ? -11.569 -11.136 14.611 1.00 97.94 427 VAL A N 1
ATOM 3419 C CA . VAL A 1 427 ? -10.497 -11.600 13.732 1.00 97.94 427 VAL A CA 1
ATOM 3420 C C . VAL A 1 427 ? -10.256 -10.482 12.726 1.00 97.94 427 VAL A C 1
ATOM 3422 O O . VAL A 1 427 ? -11.113 -10.212 11.890 1.00 97.94 427 VAL A O 1
ATOM 3425 N N . THR A 1 428 ? -9.120 -9.800 12.839 1.00 96.38 428 THR A N 1
ATOM 3426 C CA . THR A 1 428 ? -8.836 -8.584 12.070 1.00 96.38 428 THR A CA 1
ATOM 3427 C C . THR A 1 428 ? -7.581 -8.771 11.222 1.00 96.38 428 THR A C 1
ATOM 3429 O O . THR A 1 428 ? -6.487 -8.917 11.777 1.00 96.38 428 THR A O 1
ATOM 3432 N N . PRO A 1 429 ? -7.694 -8.762 9.885 1.00 94.50 429 PRO A N 1
ATOM 3433 C CA . PRO A 1 429 ? -6.541 -8.633 9.002 1.00 94.50 429 PRO A CA 1
ATOM 3434 C C . PRO A 1 429 ? -5.891 -7.258 9.200 1.00 94.50 429 PRO A C 1
ATOM 3436 O O . PRO A 1 429 ? -6.570 -6.239 9.123 1.00 94.50 429 PRO A O 1
ATOM 3439 N N . ILE A 1 430 ? -4.586 -7.222 9.476 1.00 94.38 430 ILE A N 1
ATOM 3440 C CA . ILE A 1 430 ? -3.847 -5.972 9.730 1.00 94.38 430 ILE A CA 1
ATOM 3441 C C . ILE A 1 430 ? -2.947 -5.608 8.546 1.00 94.38 430 ILE A C 1
ATOM 3443 O O . ILE A 1 430 ? -2.898 -4.457 8.114 1.00 94.38 430 ILE A O 1
ATOM 3447 N N . LEU A 1 431 ? -2.219 -6.600 8.030 1.00 91.00 431 LEU A N 1
ATOM 3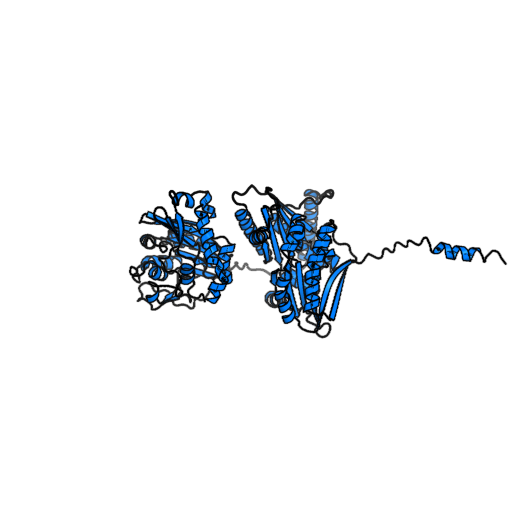448 C CA . LEU A 1 431 ? -1.373 -6.533 6.836 1.00 91.00 431 LEU A CA 1
ATOM 3449 C C . LEU A 1 431 ? -1.472 -7.877 6.097 1.00 91.00 431 LEU A C 1
ATOM 3451 O O . LEU A 1 431 ? -1.931 -8.872 6.664 1.00 91.00 431 LEU A O 1
ATOM 3455 N N . ALA A 1 432 ? -0.982 -7.941 4.859 1.00 88.12 432 ALA A N 1
ATOM 3456 C CA . ALA A 1 432 ? -0.909 -9.194 4.107 1.00 88.12 432 ALA A CA 1
ATOM 3457 C C . ALA A 1 432 ? -0.185 -10.297 4.914 1.00 88.12 432 ALA A C 1
ATOM 3459 O O . ALA A 1 432 ? 0.949 -10.118 5.372 1.00 88.12 432 ALA A O 1
ATOM 3460 N N . GLY A 1 433 ? -0.862 -11.431 5.131 1.00 89.12 433 GLY A N 1
ATOM 3461 C CA . GLY A 1 433 ? -0.356 -12.552 5.935 1.00 89.12 433 GLY A CA 1
ATOM 3462 C C . GLY A 1 433 ? -0.159 -12.241 7.429 1.00 89.12 433 GLY A C 1
ATOM 3463 O O . GLY A 1 433 ? 0.680 -12.877 8.085 1.00 89.12 433 GLY A O 1
ATOM 3464 N N . LYS A 1 434 ? -0.852 -11.221 7.961 1.00 96.56 434 LYS A N 1
ATOM 3465 C CA . LYS A 1 434 ? -0.818 -10.776 9.367 1.00 96.56 434 LYS A CA 1
ATOM 3466 C C . LYS A 1 434 ? -2.242 -10.557 9.871 1.00 96.56 434 LYS A C 1
ATOM 3468 O O . LYS A 1 434 ? -2.829 -9.499 9.653 1.00 96.56 434 LYS A O 1
ATOM 3473 N N . THR A 1 435 ? -2.782 -11.559 10.555 1.00 98.06 435 THR A N 1
ATOM 3474 C CA . THR A 1 435 ? -4.152 -11.517 11.087 1.00 98.06 435 THR A CA 1
ATOM 3475 C C . THR A 1 435 ? -4.124 -11.589 12.602 1.00 98.06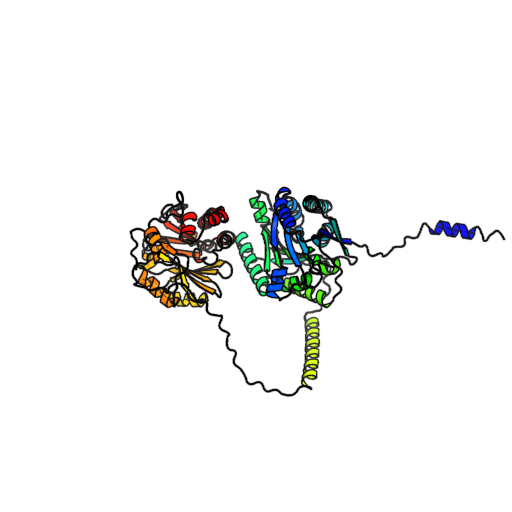 435 THR A C 1
ATOM 3477 O O . THR A 1 435 ? -3.493 -12.488 13.155 1.00 98.06 435 THR A O 1
ATOM 3480 N N . VAL A 1 436 ? -4.807 -10.668 13.275 1.00 98.69 436 VAL A N 1
ATOM 3481 C CA . VAL A 1 436 ? -4.906 -10.636 14.736 1.00 98.69 436 VAL A CA 1
ATOM 3482 C C . VAL A 1 436 ? -6.242 -11.206 15.185 1.00 98.69 436 VAL A C 1
ATOM 3484 O O . VAL A 1 436 ? -7.298 -10.793 14.713 1.00 98.69 436 VAL A O 1
ATOM 3487 N N . VAL A 1 437 ? -6.191 -12.141 16.128 1.00 98.75 437 VAL A N 1
ATOM 3488 C CA . VAL A 1 437 ? -7.345 -12.629 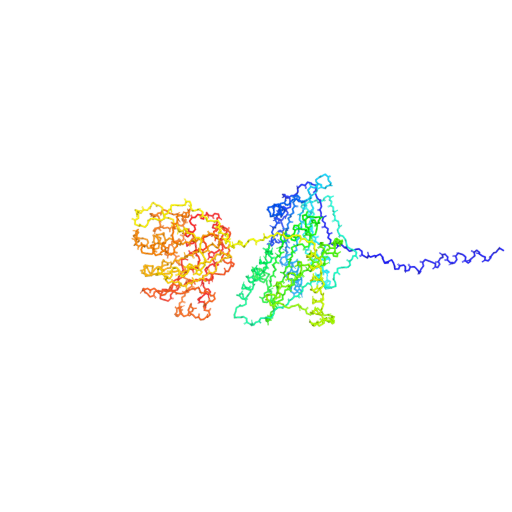16.881 1.00 98.75 437 VAL A CA 1
ATOM 3489 C C . VAL A 1 437 ? -7.354 -11.913 18.229 1.00 98.75 437 VAL A C 1
ATOM 3491 O O . VAL A 1 437 ? -6.447 -12.108 19.040 1.00 98.75 437 VAL A O 1
ATOM 3494 N N . THR A 1 438 ? -8.359 -11.072 18.467 1.00 98.81 438 THR A N 1
ATOM 3495 C CA . THR A 1 438 ? -8.528 -10.378 19.750 1.00 98.81 438 THR A CA 1
ATOM 3496 C C . THR A 1 438 ? -9.361 -11.238 20.686 1.00 98.81 438 THR A C 1
ATOM 3498 O O . THR A 1 438 ? -10.455 -11.679 20.327 1.00 98.81 438 THR A O 1
ATOM 3501 N N . ILE A 1 439 ? -8.850 -11.472 21.892 1.00 98.75 439 ILE A N 1
ATOM 3502 C CA . ILE A 1 439 ? -9.457 -12.356 22.887 1.00 98.75 439 ILE A CA 1
ATOM 3503 C C . ILE A 1 439 ? -9.639 -11.671 24.233 1.00 98.75 439 ILE A C 1
ATOM 3505 O O . ILE A 1 439 ? -8.950 -10.711 24.567 1.00 98.75 439 ILE A O 1
ATOM 3509 N N . THR A 1 440 ? -10.542 -12.221 25.036 1.00 98.75 440 THR A N 1
ATOM 3510 C CA . THR A 1 440 ? -10.729 -11.846 26.437 1.00 98.75 440 THR A CA 1
ATOM 3511 C C . THR A 1 440 ? -11.083 -13.068 27.285 1.00 98.75 440 THR A C 1
ATOM 3513 O O . THR A 1 440 ? -11.488 -14.106 26.764 1.00 98.75 440 THR A O 1
ATOM 3516 N N . ASN A 1 441 ? -10.943 -12.945 28.601 1.00 98.38 441 ASN A N 1
ATOM 3517 C CA . ASN A 1 441 ? -11.466 -13.885 29.587 1.00 98.38 441 ASN A CA 1
ATOM 3518 C C . ASN A 1 441 ? -11.856 -13.123 30.869 1.00 98.38 441 ASN A C 1
ATOM 3520 O O . ASN A 1 441 ? -11.677 -11.908 30.972 1.00 98.38 441 ASN A O 1
ATOM 3524 N N . GLU A 1 442 ? -12.375 -13.834 31.868 1.00 97.38 442 GLU A N 1
ATOM 3525 C CA . GLU A 1 442 ? -12.839 -13.220 33.116 1.00 97.38 442 GLU A CA 1
ATOM 3526 C C . GLU A 1 442 ? -11.720 -12.488 33.893 1.00 97.38 442 GLU A C 1
ATOM 3528 O O . GLU A 1 442 ? -11.955 -11.429 34.476 1.00 97.38 442 GLU A O 1
ATOM 3533 N N . GLU A 1 443 ? -10.498 -13.030 33.902 1.00 97.25 443 GLU A N 1
ATOM 3534 C CA . GLU A 1 443 ? -9.348 -12.456 34.619 1.00 97.25 443 GLU A CA 1
ATOM 3535 C C . GLU A 1 443 ? -8.894 -11.131 33.990 1.00 97.25 443 GLU A C 1
ATOM 3537 O O . GLU A 1 443 ? -8.644 -10.161 34.708 1.00 97.25 443 GLU A O 1
ATOM 3542 N N . LEU A 1 444 ? -8.881 -11.061 32.655 1.00 98.44 444 LEU A N 1
ATOM 3543 C CA . LEU A 1 444 ? -8.599 -9.846 31.896 1.00 98.44 444 LEU A CA 1
ATOM 3544 C C . LEU A 1 444 ? -9.711 -8.805 32.099 1.00 98.44 444 LEU A C 1
ATOM 3546 O O . LEU A 1 444 ? -9.421 -7.664 32.455 1.00 98.44 444 LEU A O 1
ATOM 3550 N N . GLN A 1 445 ? -10.989 -9.178 31.970 1.00 98.25 445 GLN A N 1
ATOM 3551 C CA . GLN A 1 445 ? -12.116 -8.239 32.123 1.00 98.25 445 GLN A CA 1
ATOM 3552 C C . GLN A 1 445 ? -12.147 -7.555 33.493 1.00 98.25 445 GLN A C 1
ATOM 3554 O O . GLN A 1 445 ? -12.437 -6.361 33.588 1.00 98.25 445 GLN A O 1
ATOM 3559 N N . LYS A 1 446 ? -11.789 -8.278 34.561 1.00 97.25 446 LYS A N 1
ATOM 3560 C CA . LYS A 1 446 ? -11.733 -7.740 35.932 1.00 97.25 446 LYS A CA 1
ATOM 3561 C C . LYS A 1 446 ? -10.710 -6.619 36.119 1.00 97.25 446 LYS A C 1
ATOM 3563 O O . LYS A 1 446 ? -10.806 -5.883 37.102 1.00 97.25 446 LYS A O 1
ATOM 3568 N N . THR A 1 447 ? -9.760 -6.454 35.198 1.00 97.62 447 THR A N 1
ATOM 3569 C CA . THR A 1 447 ? -8.797 -5.346 35.251 1.00 97.62 447 THR A CA 1
ATOM 3570 C C . THR A 1 447 ? -9.473 -3.988 35.066 1.00 97.62 447 THR A C 1
ATOM 3572 O O . THR A 1 447 ? -9.012 -3.010 35.649 1.00 97.62 447 THR A O 1
ATOM 3575 N N . ASN A 1 448 ? -10.578 -3.921 34.309 1.00 97.44 448 ASN A N 1
ATOM 3576 C CA . ASN A 1 448 ? -11.225 -2.675 33.884 1.00 97.44 448 ASN A CA 1
ATOM 3577 C C . ASN A 1 448 ? -10.248 -1.666 33.233 1.00 97.44 448 ASN A C 1
ATOM 3579 O O . ASN A 1 448 ? -10.407 -0.451 33.360 1.00 97.44 448 ASN A O 1
ATOM 3583 N N . THR A 1 449 ? -9.202 -2.163 32.567 1.00 96.81 449 THR A N 1
ATOM 3584 C CA . THR A 1 449 ? -8.229 -1.357 31.812 1.00 96.81 449 THR A CA 1
ATOM 3585 C C . THR A 1 449 ? -8.148 -1.846 30.365 1.00 96.81 449 THR A C 1
ATOM 3587 O O . THR A 1 449 ? -8.831 -2.797 29.994 1.00 96.81 449 THR A O 1
ATOM 3590 N N . PHE A 1 450 ? -7.288 -1.230 29.547 1.00 96.88 450 PHE A N 1
ATOM 3591 C CA . PHE A 1 450 ? -6.948 -1.718 28.201 1.00 96.88 450 PHE A CA 1
ATOM 3592 C C . PHE A 1 450 ? -6.334 -3.136 28.194 1.00 96.88 450 PHE A C 1
ATOM 3594 O O . PHE A 1 450 ? -6.165 -3.725 27.143 1.00 96.88 450 PHE A O 1
ATOM 3601 N N . LEU A 1 451 ? -6.023 -3.724 29.358 1.00 97.31 451 LEU A N 1
ATOM 3602 C CA . LEU A 1 451 ? -5.620 -5.132 29.464 1.00 97.31 451 LEU A CA 1
ATOM 3603 C C . LEU A 1 451 ? -6.806 -6.103 29.436 1.00 97.31 451 LEU A C 1
ATOM 3605 O O . LEU A 1 451 ? -6.613 -7.313 29.484 1.00 97.31 451 LEU A O 1
ATOM 3609 N N . ALA A 1 452 ? -8.048 -5.617 29.408 1.00 98.38 452 ALA A N 1
ATOM 3610 C CA . ALA A 1 452 ? -9.203 -6.508 29.367 1.00 98.38 452 ALA A CA 1
ATOM 3611 C C . ALA A 1 452 ? -9.291 -7.341 28.078 1.00 98.38 452 ALA A C 1
ATOM 3613 O O . ALA A 1 452 ? -10.074 -8.292 28.010 1.00 98.38 452 ALA A O 1
ATOM 3614 N N . THR A 1 453 ? -8.456 -7.024 27.098 1.00 98.38 453 THR A N 1
ATOM 3615 C CA . THR A 1 453 ? -8.260 -7.731 25.842 1.00 98.38 453 THR A CA 1
ATOM 3616 C C . THR A 1 453 ? -6.785 -8.071 25.652 1.00 98.38 453 THR A C 1
ATOM 3618 O O . THR A 1 453 ? -5.894 -7.408 26.179 1.00 98.38 453 THR A O 1
ATOM 3621 N N . LEU A 1 454 ? -6.528 -9.146 24.911 1.00 98.50 454 LEU A N 1
ATOM 3622 C CA . LEU A 1 454 ? -5.202 -9.489 24.404 1.00 98.50 454 LEU A CA 1
ATOM 3623 C C . LEU A 1 454 ? -5.283 -9.748 22.906 1.00 98.50 454 LEU A C 1
ATOM 3625 O O . LEU A 1 454 ? -6.286 -10.254 22.397 1.00 98.50 454 LEU A O 1
ATOM 3629 N N . HIS A 1 455 ? -4.189 -9.464 22.215 1.00 98.69 455 HIS A N 1
ATOM 3630 C CA . HIS A 1 455 ? -4.037 -9.755 20.795 1.00 98.69 455 HIS A CA 1
ATOM 3631 C C . HIS A 1 455 ? -3.150 -10.975 20.559 1.00 98.69 455 HIS A C 1
ATOM 3633 O O . HIS A 1 455 ? -2.059 -11.096 21.123 1.00 98.69 455 HIS A O 1
ATOM 3639 N N . VAL A 1 456 ? -3.632 -11.870 19.693 1.00 98.75 456 VAL A N 1
ATOM 3640 C CA . VAL A 1 456 ? -2.913 -13.046 19.200 1.00 98.75 456 VAL A CA 1
ATOM 3641 C C . VAL A 1 456 ? -2.717 -12.899 17.691 1.00 98.75 456 VAL A C 1
ATOM 3643 O O . VAL A 1 456 ? -3.653 -13.067 16.912 1.00 98.75 456 VAL A O 1
ATOM 3646 N N . LEU A 1 457 ? -1.502 -12.580 17.258 1.00 98.62 457 LEU A N 1
ATOM 3647 C CA . LEU A 1 457 ? -1.134 -12.452 15.853 1.00 98.62 457 LEU A CA 1
ATOM 3648 C C . LEU A 1 457 ? -0.782 -13.805 15.233 1.00 98.62 457 LEU A C 1
ATOM 3650 O O . LEU A 1 457 ? 0.136 -14.505 15.663 1.00 98.62 457 LEU A O 1
ATOM 3654 N N . VAL A 1 458 ? -1.445 -14.102 14.122 1.00 98.44 458 VAL A N 1
ATOM 3655 C CA . VAL A 1 458 ? -1.073 -15.144 13.171 1.00 98.44 458 VAL A CA 1
ATOM 3656 C C . VAL A 1 458 ? -0.133 -14.548 12.126 1.00 98.44 458 VAL A C 1
ATOM 3658 O O . VAL A 1 458 ? -0.560 -13.831 11.218 1.00 98.44 458 VAL A O 1
ATOM 3661 N N . ASN A 1 459 ? 1.159 -14.865 12.235 1.00 95.56 459 ASN A N 1
ATOM 3662 C CA . ASN A 1 459 ? 2.121 -14.644 11.161 1.00 95.56 459 ASN A CA 1
ATOM 3663 C C . ASN A 1 459 ? 2.061 -15.844 10.211 1.00 95.56 459 ASN A C 1
ATOM 3665 O O . ASN A 1 459 ? 2.650 -16.889 10.502 1.00 95.56 459 ASN A O 1
ATOM 3669 N N . GLU A 1 460 ? 1.357 -15.692 9.090 1.00 89.50 460 GLU A N 1
ATOM 3670 C CA . GLU A 1 460 ? 1.061 -16.797 8.176 1.00 89.50 460 GLU A CA 1
ATOM 3671 C C . GLU A 1 460 ? 2.320 -17.567 7.743 1.00 89.50 460 GLU A C 1
ATOM 3673 O O . GLU A 1 460 ? 3.344 -16.976 7.394 1.00 89.50 460 GLU A O 1
ATOM 3678 N N . GLY A 1 461 ? 2.261 -18.898 7.852 1.00 85.25 461 GLY A N 1
ATOM 3679 C CA . GLY A 1 461 ? 3.360 -19.807 7.521 1.00 85.25 461 GLY A CA 1
ATOM 3680 C C . GLY A 1 461 ? 4.588 -19.730 8.438 1.00 85.25 461 GLY A C 1
ATOM 3681 O O . GLY A 1 461 ? 5.581 -20.398 8.159 1.00 85.25 461 GLY A O 1
ATOM 3682 N N . ASN A 1 462 ? 4.561 -18.932 9.514 1.00 91.25 462 ASN A N 1
ATOM 3683 C CA . ASN A 1 462 ? 5.752 -18.616 10.307 1.00 91.25 462 ASN A CA 1
ATOM 3684 C C . ASN A 1 462 ? 5.590 -18.919 11.807 1.00 91.25 462 ASN A C 1
ATOM 3686 O O . ASN A 1 462 ? 6.210 -19.853 12.316 1.00 91.25 462 ASN A O 1
ATOM 3690 N N . GLU A 1 463 ? 4.781 -18.142 12.535 1.00 96.12 463 GLU A N 1
ATOM 3691 C CA . GLU A 1 463 ? 4.597 -18.298 13.988 1.00 96.12 463 GLU A CA 1
ATOM 3692 C C . GLU A 1 463 ? 3.274 -17.695 14.474 1.00 96.12 463 GLU A C 1
ATOM 3694 O O . GLU A 1 463 ? 2.642 -16.905 13.773 1.00 96.12 463 GLU A O 1
ATOM 3699 N N . ILE A 1 464 ? 2.881 -18.035 15.698 1.00 98.25 464 ILE A N 1
ATOM 3700 C CA . ILE A 1 464 ? 1.916 -17.249 16.468 1.00 98.25 464 ILE A CA 1
ATOM 3701 C C . ILE A 1 464 ? 2.692 -16.312 17.392 1.00 98.25 464 ILE A C 1
ATOM 3703 O O . ILE A 1 464 ? 3.706 -16.721 17.960 1.00 98.25 464 ILE A O 1
ATOM 3707 N N . ARG A 1 465 ? 2.219 -15.077 17.556 1.00 97.81 465 ARG A N 1
ATOM 3708 C CA . ARG A 1 465 ? 2.670 -14.161 18.608 1.00 97.81 465 ARG A CA 1
ATOM 3709 C C . ARG A 1 465 ? 1.487 -13.744 19.467 1.00 97.81 465 ARG A C 1
ATOM 3711 O O . ARG A 1 465 ? 0.403 -13.542 18.940 1.00 97.81 465 ARG A O 1
ATOM 3718 N N . VAL A 1 466 ? 1.676 -13.663 20.775 1.00 98.44 466 VAL A N 1
ATOM 3719 C CA . VAL A 1 466 ? 0.632 -13.242 21.714 1.00 98.44 466 VAL A CA 1
ATOM 3720 C C . VAL A 1 466 ? 1.187 -12.222 22.692 1.00 98.44 466 VAL A C 1
ATOM 3722 O O . VAL A 1 466 ? 2.295 -12.394 23.204 1.00 98.44 466 VAL A O 1
ATOM 3725 N N . GLN A 1 467 ? 0.412 -11.177 22.969 1.00 98.56 467 GLN A N 1
ATOM 3726 C CA . GLN A 1 467 ? 0.725 -10.197 24.007 1.00 98.56 467 GLN A CA 1
ATOM 3727 C C . GLN A 1 467 ? 0.900 -10.867 25.372 1.00 98.56 467 GLN A C 1
ATOM 3729 O O . GLN A 1 467 ? 0.100 -11.709 25.780 1.00 98.56 467 GLN A O 1
ATOM 3734 N N . ASN A 1 468 ? 1.945 -10.480 26.103 1.00 98.31 468 ASN A N 1
ATOM 3735 C CA . ASN A 1 468 ? 2.177 -10.994 27.443 1.00 98.31 468 ASN A CA 1
ATOM 3736 C C . ASN A 1 468 ? 1.307 -10.238 28.470 1.00 98.31 468 ASN A C 1
ATOM 3738 O O . ASN A 1 468 ? 1.618 -9.080 28.778 1.00 98.31 468 ASN A O 1
ATOM 3742 N N . PRO A 1 469 ? 0.281 -10.867 29.082 1.00 98.19 469 PRO A N 1
ATOM 3743 C CA . PRO A 1 469 ? -0.567 -10.190 30.063 1.00 98.19 469 PRO A CA 1
ATOM 3744 C C . PRO A 1 469 ? 0.208 -9.701 31.291 1.00 98.19 469 PRO A C 1
ATOM 3746 O O . PRO A 1 469 ? -0.179 -8.714 31.908 1.00 98.19 469 PRO A O 1
ATOM 3749 N N . SER A 1 470 ? 1.332 -10.331 31.642 1.00 98.12 470 SER A N 1
ATOM 3750 C CA . SER A 1 470 ? 2.197 -9.848 32.721 1.00 98.12 470 SER A CA 1
ATOM 3751 C C . SER A 1 470 ? 2.930 -8.555 32.364 1.00 98.12 470 SER A C 1
ATOM 3753 O O . SER A 1 470 ? 3.113 -7.708 33.236 1.00 98.12 470 SER A O 1
ATOM 3755 N N . TYR A 1 471 ? 3.337 -8.389 31.102 1.00 98.56 471 TYR A N 1
ATOM 3756 C CA . TYR A 1 471 ? 4.029 -7.188 30.626 1.00 98.56 471 TYR A CA 1
ATOM 3757 C C . TYR A 1 471 ? 3.082 -5.986 30.621 1.00 98.56 471 TYR A C 1
ATOM 3759 O O . TYR A 1 471 ? 3.321 -4.989 31.303 1.00 98.56 471 TYR A O 1
ATOM 3767 N N . PHE A 1 472 ? 1.957 -6.119 29.917 1.00 98.31 472 PHE A N 1
ATOM 3768 C CA . PHE A 1 472 ? 0.947 -5.065 29.845 1.00 98.31 472 PHE A CA 1
ATOM 3769 C C . PHE A 1 472 ? 0.246 -4.862 31.196 1.00 98.31 472 PHE A C 1
ATOM 3771 O O . PHE A 1 472 ? -0.100 -3.740 31.547 1.00 98.31 472 PHE A O 1
ATOM 3778 N N . GLY A 1 473 ? 0.135 -5.910 32.016 1.00 98.06 473 GLY A N 1
ATOM 3779 C CA . GLY A 1 473 ? -0.303 -5.840 33.412 1.00 98.06 473 GLY A CA 1
ATOM 3780 C C . GLY A 1 473 ? 0.545 -4.926 34.269 1.00 98.06 473 GLY A C 1
ATOM 3781 O O . GLY A 1 473 ? 0.002 -4.037 34.922 1.00 98.06 473 GLY A O 1
ATOM 3782 N N . ALA A 1 474 ? 1.863 -5.112 34.239 1.00 98.19 474 ALA A N 1
ATOM 3783 C CA . ALA A 1 474 ? 2.785 -4.256 34.973 1.00 98.19 474 ALA A CA 1
ATOM 3784 C C . ALA A 1 474 ? 2.703 -2.793 34.510 1.00 98.19 474 ALA A C 1
ATOM 3786 O O . ALA A 1 474 ? 2.743 -1.890 35.343 1.00 98.19 474 ALA A O 1
ATOM 3787 N N . ALA A 1 475 ? 2.533 -2.559 33.205 1.00 97.94 475 ALA A N 1
ATOM 3788 C CA . ALA A 1 475 ? 2.401 -1.213 32.654 1.00 97.94 475 ALA A CA 1
ATOM 3789 C C . ALA A 1 475 ? 1.060 -0.546 33.012 1.00 97.94 475 ALA A C 1
ATOM 3791 O O . ALA A 1 475 ? 1.046 0.605 33.438 1.00 97.94 475 ALA A O 1
ATOM 3792 N N . TYR A 1 476 ? -0.067 -1.250 32.860 1.00 97.81 476 TYR A N 1
ATOM 3793 C CA . TYR A 1 476 ? -1.410 -0.658 32.947 1.00 97.81 476 TYR A CA 1
ATOM 3794 C C . TYR A 1 476 ? -2.004 -0.657 34.354 1.00 97.81 476 TYR A C 1
ATOM 3796 O O . TYR A 1 476 ? -2.816 0.208 34.675 1.00 97.81 476 TYR A O 1
ATOM 3804 N N . LEU A 1 477 ? -1.637 -1.624 35.197 1.00 97.94 477 LEU A N 1
ATOM 3805 C CA . LEU A 1 477 ? -2.113 -1.689 36.582 1.00 97.94 477 LEU A CA 1
ATOM 3806 C C . LEU A 1 477 ? -1.153 -1.007 37.561 1.00 97.94 477 LEU A C 1
ATOM 3808 O O . LEU A 1 477 ? -1.548 -0.748 38.699 1.00 97.94 477 LEU A O 1
ATOM 3812 N N . GLN A 1 478 ? 0.067 -0.683 37.116 1.00 96.19 478 GLN A N 1
ATOM 3813 C CA . GLN A 1 478 ? 1.092 0.018 37.891 1.00 96.19 478 GLN A CA 1
ATOM 3814 C C . GLN A 1 478 ? 1.259 -0.618 39.286 1.00 96.19 478 GLN A C 1
ATOM 3816 O O . GLN A 1 478 ? 1.429 -1.832 39.388 1.00 96.19 478 GLN A O 1
ATOM 3821 N N . ASP A 1 479 ? 1.135 0.155 40.367 1.00 95.19 479 ASP A N 1
ATOM 3822 C CA . ASP A 1 479 ? 1.281 -0.320 41.753 1.00 95.19 479 ASP A CA 1
ATOM 3823 C C . ASP A 1 479 ? 0.268 -1.406 42.163 1.00 95.19 479 ASP A C 1
ATOM 3825 O O . ASP A 1 479 ? 0.463 -2.107 43.157 1.00 95.19 479 ASP A O 1
ATOM 3829 N N . LYS A 1 480 ? -0.833 -1.566 41.414 1.00 96.50 480 LYS A N 1
ATOM 3830 C CA . LYS A 1 480 ? -1.833 -2.618 41.662 1.00 96.50 480 LYS A CA 1
ATOM 3831 C C . LYS A 1 480 ? -1.431 -3.964 41.060 1.00 96.50 480 LYS A C 1
ATOM 3833 O O . LYS A 1 480 ? -2.052 -4.972 41.393 1.00 96.50 480 LYS A O 1
ATOM 3838 N N . TYR A 1 481 ? -0.435 -3.994 40.173 1.00 97.56 481 TYR A N 1
ATOM 3839 C CA . TYR A 1 481 ? 0.030 -5.222 39.542 1.00 97.56 481 TYR A CA 1
ATOM 3840 C C . TYR A 1 481 ? 0.777 -6.112 40.537 1.00 97.56 481 TYR A C 1
ATOM 3842 O O . TYR A 1 481 ? 1.726 -5.684 41.195 1.00 97.56 481 TYR A O 1
ATOM 3850 N N . LYS A 1 482 ? 0.404 -7.392 40.592 1.00 95.81 482 LYS A N 1
ATOM 3851 C CA . LYS A 1 482 ? 1.170 -8.430 41.289 1.00 95.81 482 LYS A CA 1
ATOM 3852 C C . LYS A 1 482 ? 1.649 -9.470 40.286 1.00 95.81 482 LYS A C 1
ATOM 3854 O O . LYS A 1 482 ? 0.849 -10.052 39.555 1.00 95.81 482 LYS A O 1
ATOM 3859 N N . TYR A 1 483 ? 2.955 -9.736 40.263 1.00 96.19 483 TYR A N 1
ATOM 3860 C CA . TYR A 1 483 ? 3.505 -10.769 39.386 1.00 96.19 483 TYR A CA 1
ATOM 3861 C C . TYR A 1 483 ? 2.854 -12.131 39.676 1.00 96.19 483 TYR A C 1
ATOM 3863 O O . TYR A 1 483 ? 2.718 -12.526 40.832 1.00 96.19 483 TYR A O 1
ATOM 3871 N N . GLY A 1 484 ? 2.439 -12.832 38.618 1.00 95.62 484 GLY A N 1
ATOM 3872 C CA . GLY A 1 484 ? 1.714 -14.102 38.710 1.00 95.62 484 GLY A CA 1
ATOM 3873 C C . GLY A 1 484 ? 0.188 -13.977 38.778 1.00 95.62 484 GLY A C 1
ATOM 3874 O O . GLY A 1 484 ? -0.492 -14.991 38.666 1.00 95.62 484 GLY A O 1
ATOM 3875 N N . GLN A 1 485 ? -0.381 -12.769 38.881 1.00 96.00 485 GLN A N 1
ATOM 3876 C CA . GLN A 1 485 ? -1.842 -12.595 38.947 1.00 96.00 485 GLN A CA 1
ATOM 3877 C C . GLN A 1 485 ? -2.599 -13.014 37.674 1.00 96.00 485 GLN A C 1
ATOM 3879 O O . GLN A 1 485 ? -3.817 -13.087 37.719 1.00 96.00 485 GLN A O 1
ATOM 3884 N N . PHE A 1 486 ? -1.891 -13.249 36.561 1.00 97.56 486 PHE A N 1
ATOM 3885 C CA . PHE A 1 486 ? -2.458 -13.712 35.287 1.00 97.56 486 PHE A CA 1
ATOM 3886 C C . PHE A 1 486 ? -2.158 -15.190 34.992 1.00 97.56 486 PHE A C 1
ATOM 3888 O O . PHE A 1 486 ? -2.103 -15.601 33.832 1.00 97.56 486 PHE A O 1
ATOM 3895 N N . ALA A 1 487 ? -1.883 -15.992 36.028 1.00 97.06 487 ALA A N 1
ATOM 3896 C CA . ALA A 1 487 ? -1.500 -17.395 35.866 1.00 97.06 487 ALA A CA 1
ATOM 3897 C C . ALA A 1 487 ? -2.559 -18.199 35.097 1.00 97.06 487 ALA A C 1
ATOM 3899 O O . ALA A 1 487 ? -2.200 -18.914 34.169 1.00 97.06 487 ALA A O 1
ATOM 3900 N N . LYS A 1 488 ? -3.852 -18.008 35.396 1.00 97.62 488 LYS A N 1
ATOM 3901 C CA . LYS A 1 488 ? -4.938 -18.725 34.710 1.00 97.62 488 LYS A CA 1
ATOM 3902 C C . LYS A 1 488 ? -5.020 -18.357 33.232 1.00 97.62 488 LYS A C 1
ATOM 3904 O O . LYS A 1 488 ? -5.188 -19.230 32.386 1.00 97.62 488 LYS A O 1
ATOM 3909 N N . THR A 1 489 ? -4.863 -17.072 32.909 1.00 98.50 489 THR A N 1
ATOM 3910 C CA . THR A 1 489 ? -4.800 -16.615 31.514 1.00 98.50 489 THR A CA 1
ATOM 3911 C C . THR A 1 489 ? -3.612 -17.231 30.777 1.00 98.50 489 THR A C 1
ATOM 3913 O O . THR A 1 489 ? -3.766 -17.708 29.655 1.00 98.50 489 THR A O 1
ATOM 3916 N N . LEU A 1 490 ? -2.432 -17.266 31.401 1.00 98.44 490 LEU A N 1
ATOM 3917 C CA . LEU A 1 490 ? -1.235 -17.866 30.807 1.00 98.44 490 LEU A CA 1
ATOM 3918 C C . LEU A 1 490 ? -1.366 -19.388 30.635 1.00 98.44 490 LEU A C 1
ATOM 3920 O O . LEU A 1 490 ? -0.916 -19.911 29.618 1.00 98.44 490 LEU A O 1
ATOM 3924 N N . GLU A 1 491 ? -1.994 -20.089 31.582 1.00 98.25 491 GLU A N 1
ATOM 3925 C CA . GLU A 1 491 ? -2.272 -21.531 31.502 1.00 98.25 491 GLU A CA 1
ATOM 3926 C C . GLU A 1 491 ? -3.212 -21.841 30.334 1.00 98.25 491 GLU A C 1
ATOM 3928 O O . GLU A 1 491 ? -2.918 -22.713 29.516 1.00 98.25 491 GLU A O 1
ATOM 3933 N N . ALA A 1 492 ? -4.298 -21.075 30.198 1.00 98.50 492 ALA A N 1
ATOM 3934 C CA . ALA A 1 492 ? -5.234 -21.198 29.085 1.00 98.50 492 ALA A CA 1
ATOM 3935 C C . ALA A 1 492 ? -4.566 -20.901 27.729 1.00 98.50 492 ALA A C 1
ATOM 3937 O O . ALA A 1 492 ? -4.771 -21.632 26.757 1.00 98.50 492 ALA A O 1
ATOM 3938 N N . LEU A 1 493 ? -3.721 -19.862 27.656 1.00 98.62 493 LEU A N 1
ATOM 3939 C CA . LEU A 1 493 ? -2.927 -19.566 26.460 1.00 98.62 493 LEU A CA 1
ATOM 3940 C C . LEU A 1 493 ? -1.972 -20.714 26.128 1.00 98.62 493 LEU A C 1
ATOM 3942 O O . LEU A 1 493 ? -1.909 -21.133 24.977 1.00 98.62 493 LEU A O 1
ATOM 3946 N N . GLN A 1 494 ? -1.258 -21.258 27.117 1.00 98.12 494 GLN A N 1
ATOM 3947 C CA . GLN A 1 494 ? -0.338 -22.378 26.913 1.00 98.12 494 GLN A CA 1
ATOM 3948 C C . GLN A 1 494 ? -1.074 -23.641 26.443 1.00 98.12 494 GLN A C 1
ATOM 3950 O O . GLN A 1 494 ? -0.570 -24.353 25.577 1.00 98.12 494 GLN A O 1
ATOM 3955 N N . ALA A 1 495 ? -2.282 -23.898 26.944 1.00 98.00 495 ALA A N 1
ATOM 3956 C CA . ALA A 1 495 ? -3.108 -25.012 26.487 1.00 98.00 495 ALA A CA 1
ATOM 3957 C C . ALA A 1 495 ? -3.583 -24.837 25.029 1.00 98.00 495 ALA A C 1
ATOM 3959 O O . ALA A 1 495 ? -3.585 -25.800 24.259 1.00 98.00 495 ALA A O 1
ATOM 3960 N N . ALA A 1 496 ? -3.918 -23.611 24.611 1.00 98.19 496 ALA A N 1
ATOM 3961 C CA . ALA A 1 496 ? -4.346 -23.316 23.240 1.00 98.19 496 ALA A CA 1
ATOM 3962 C C . ALA A 1 496 ? -3.180 -23.234 22.230 1.00 98.19 496 ALA A C 1
ATOM 3964 O O . ALA A 1 496 ? -3.305 -23.644 21.069 1.00 98.19 496 ALA A O 1
ATOM 3965 N N . LEU A 1 497 ? -2.039 -22.688 22.654 1.00 97.62 497 LEU A N 1
ATOM 3966 C CA . LEU A 1 497 ? -0.896 -22.358 21.796 1.00 97.62 497 LEU A CA 1
ATOM 3967 C C . LEU A 1 497 ? 0.215 -23.414 21.825 1.00 97.62 497 LEU A C 1
ATOM 3969 O O . LEU A 1 497 ? 1.031 -23.477 20.902 1.00 97.62 497 LEU A O 1
ATOM 3973 N N . GLY A 1 498 ? 0.231 -24.259 22.854 1.00 96.69 498 GLY A N 1
ATOM 3974 C CA . GLY A 1 498 ? 1.333 -25.158 23.161 1.00 96.69 498 GLY A CA 1
ATOM 3975 C C . GLY A 1 498 ? 2.505 -24.414 23.798 1.00 96.69 498 GLY A C 1
ATOM 3976 O O . GLY A 1 498 ? 2.340 -23.447 24.540 1.00 96.69 498 GLY A O 1
ATOM 3977 N N . ASP A 1 499 ? 3.718 -24.877 23.507 1.00 96.12 499 ASP A N 1
ATOM 3978 C CA . ASP A 1 499 ? 4.932 -24.261 24.033 1.00 96.12 499 ASP A CA 1
ATOM 3979 C C . ASP A 1 499 ? 5.068 -22.804 23.568 1.00 96.12 499 ASP A C 1
ATOM 3981 O O . ASP A 1 499 ? 5.123 -22.515 22.370 1.00 96.12 499 ASP A O 1
ATOM 3985 N N . MET A 1 500 ? 5.161 -21.902 24.544 1.00 97.56 500 MET A N 1
ATOM 3986 C CA . MET A 1 500 ? 5.329 -20.465 24.355 1.00 97.56 500 MET A CA 1
ATOM 3987 C C . MET A 1 500 ? 6.743 -20.046 24.757 1.00 97.56 500 MET A C 1
ATOM 3989 O O . MET A 1 500 ? 7.244 -20.471 25.800 1.00 97.56 500 MET A O 1
ATOM 3993 N N . TYR A 1 501 ? 7.377 -19.211 23.940 1.00 97.44 501 TYR A N 1
ATOM 3994 C CA . TYR A 1 501 ? 8.774 -18.806 24.086 1.00 97.44 501 TYR A CA 1
ATOM 3995 C C . TYR A 1 501 ? 8.903 -17.289 24.152 1.00 97.44 501 TYR A C 1
ATOM 3997 O O . TYR A 1 501 ? 8.238 -16.569 23.411 1.00 97.44 501 TYR A O 1
ATOM 4005 N N . GLU A 1 502 ? 9.790 -16.804 25.011 1.00 96.94 502 GLU A N 1
ATOM 4006 C CA . GLU A 1 502 ? 10.144 -15.390 25.091 1.00 96.94 502 GLU A CA 1
ATOM 4007 C C . GLU A 1 502 ? 10.764 -14.889 23.780 1.00 96.94 502 GLU A C 1
ATOM 4009 O O . GLU A 1 502 ? 11.446 -15.615 23.048 1.00 96.94 502 GLU A O 1
ATOM 4014 N N . VAL A 1 503 ? 10.547 -13.612 23.495 1.00 95.19 503 VAL A N 1
ATOM 4015 C CA . VAL A 1 503 ? 11.084 -12.915 22.325 1.00 95.19 503 VAL A CA 1
ATOM 4016 C C . VAL A 1 503 ? 12.098 -11.848 22.739 1.00 95.19 503 VAL A C 1
ATOM 4018 O O . VAL A 1 503 ? 12.309 -11.575 23.920 1.00 95.19 503 VAL A O 1
ATOM 4021 N N . LYS A 1 504 ? 12.753 -11.231 21.750 1.00 94.31 504 LYS A N 1
ATOM 4022 C CA . LYS A 1 504 ? 13.756 -10.186 22.003 1.00 94.31 504 LYS A CA 1
ATOM 4023 C C . LYS A 1 504 ? 13.137 -8.894 22.526 1.00 94.31 504 LYS A C 1
ATOM 4025 O O . LYS A 1 504 ? 13.820 -8.157 23.232 1.00 94.31 504 LYS A O 1
ATOM 4030 N N . GLU A 1 505 ? 11.884 -8.633 22.169 1.00 95.12 505 GLU A N 1
ATOM 4031 C CA . GLU A 1 505 ? 11.097 -7.507 22.653 1.00 95.12 505 GLU A CA 1
ATOM 4032 C C . GLU A 1 505 ? 10.805 -7.737 24.141 1.00 95.12 505 GLU A C 1
ATOM 4034 O O . GLU A 1 505 ? 10.059 -8.643 24.511 1.00 95.12 505 GLU A O 1
ATOM 4039 N N . GLN A 1 506 ? 11.484 -6.986 25.005 1.00 96.50 506 GLN A N 1
ATOM 4040 C CA . GLN A 1 506 ? 11.400 -7.139 26.454 1.00 96.50 506 GLN A CA 1
ATOM 4041 C C . GLN A 1 506 ? 11.742 -5.826 27.154 1.00 96.50 506 GLN A C 1
ATOM 4043 O O . GLN A 1 506 ? 12.458 -4.989 26.601 1.00 96.50 506 GLN A O 1
ATOM 4048 N N . TYR A 1 507 ? 11.289 -5.673 28.394 1.00 96.50 507 TYR A N 1
ATOM 4049 C CA . TYR A 1 507 ? 11.567 -4.494 29.212 1.00 96.50 507 TYR A CA 1
ATOM 4050 C C . TYR A 1 507 ? 11.756 -4.865 30.684 1.00 96.50 507 TYR A C 1
ATOM 4052 O O . TYR A 1 507 ? 11.337 -5.935 31.124 1.00 96.50 507 TYR A O 1
ATOM 4060 N N . GLU A 1 508 ? 12.418 -3.995 31.443 1.00 97.00 508 GLU A N 1
ATOM 4061 C CA . GLU A 1 508 ? 12.656 -4.186 32.878 1.00 97.00 508 GLU A CA 1
ATOM 4062 C C . GLU A 1 508 ? 11.327 -4.136 33.647 1.00 97.00 508 GLU A C 1
ATOM 4064 O O . GLU A 1 508 ? 10.600 -3.143 33.586 1.00 97.00 508 GLU A O 1
ATOM 4069 N N . LEU A 1 509 ? 11.006 -5.203 34.392 1.00 97.00 509 LEU A N 1
ATOM 4070 C CA . LEU A 1 509 ? 9.730 -5.337 35.109 1.00 97.00 509 LEU A CA 1
ATOM 4071 C C . LEU A 1 509 ? 9.510 -4.183 36.098 1.00 97.00 509 LEU A C 1
ATOM 4073 O O . LEU A 1 509 ? 8.408 -3.653 36.199 1.00 97.00 509 LEU A O 1
ATOM 4077 N N . ALA A 1 510 ? 10.567 -3.777 36.803 1.00 96.38 510 ALA A N 1
ATOM 4078 C CA . ALA A 1 510 ? 10.507 -2.711 37.802 1.00 96.38 510 ALA A CA 1
ATOM 4079 C C . ALA A 1 510 ? 10.239 -1.316 37.203 1.00 96.38 510 ALA A C 1
ATOM 4081 O O . ALA A 1 510 ? 9.823 -0.412 37.928 1.00 96.38 510 ALA A O 1
ATOM 4082 N N . ASP A 1 511 ? 10.465 -1.131 35.900 1.00 96.31 511 ASP A N 1
ATOM 4083 C CA . ASP A 1 511 ? 10.298 0.160 35.230 1.00 96.31 511 ASP A CA 1
ATOM 4084 C C . ASP A 1 511 ? 8.965 0.283 34.478 1.00 96.31 511 ASP A C 1
ATOM 4086 O O . ASP A 1 511 ? 8.553 1.398 34.161 1.00 96.31 511 ASP A O 1
ATOM 4090 N N . LEU A 1 512 ? 8.249 -0.824 34.249 1.00 97.62 512 LEU A N 1
ATOM 4091 C CA . LEU A 1 512 ? 6.946 -0.824 33.572 1.00 97.62 512 LEU A CA 1
ATOM 4092 C C . LEU A 1 512 ? 5.867 0.030 34.273 1.00 97.62 512 LEU A C 1
ATOM 4094 O O . LEU A 1 512 ? 5.199 0.789 33.569 1.00 97.62 512 LEU A O 1
ATOM 4098 N N . PRO A 1 513 ? 5.711 0.014 35.617 1.00 96.94 513 PRO A N 1
ATOM 4099 C CA . PRO A 1 513 ? 4.695 0.828 36.299 1.00 96.94 513 PRO A CA 1
ATOM 4100 C C . PRO A 1 513 ? 4.822 2.336 36.056 1.00 96.94 513 PRO A C 1
ATOM 4102 O O . PRO A 1 513 ? 3.839 3.068 36.112 1.00 96.94 513 PRO A O 1
ATOM 4105 N N . LYS A 1 514 ? 6.038 2.806 35.772 1.00 94.56 514 LYS A N 1
ATOM 4106 C CA . LYS A 1 514 ? 6.384 4.215 35.532 1.00 94.56 514 LYS A CA 1
ATOM 4107 C C . LYS A 1 514 ? 6.874 4.441 34.099 1.00 94.56 514 LYS A C 1
ATOM 4109 O O . LYS A 1 514 ? 7.638 5.373 33.856 1.00 94.56 514 LYS A O 1
ATOM 4114 N N . TYR A 1 515 ? 6.492 3.560 33.172 1.00 94.56 515 TYR A N 1
ATOM 4115 C CA . TYR A 1 515 ? 7.003 3.591 31.809 1.00 94.56 515 TYR A CA 1
ATOM 4116 C C . TYR A 1 515 ? 6.728 4.943 31.143 1.00 94.56 515 TYR A C 1
ATOM 4118 O O . TYR A 1 515 ? 5.594 5.423 31.102 1.00 94.56 515 TYR A O 1
ATOM 4126 N N . GLN A 1 516 ? 7.786 5.507 30.576 1.00 88.94 516 GLN A N 1
ATOM 4127 C CA . GLN A 1 516 ? 7.768 6.649 29.681 1.00 88.94 516 GLN A CA 1
ATOM 4128 C C . GLN A 1 516 ? 8.881 6.412 28.665 1.00 88.94 516 GLN A C 1
ATOM 4130 O O . GLN A 1 516 ? 10.004 6.090 29.053 1.00 88.94 516 GLN A O 1
ATOM 4135 N N . PHE A 1 517 ? 8.587 6.560 27.375 1.00 79.50 517 PHE A N 1
ATOM 4136 C CA . PHE A 1 517 ? 9.586 6.293 26.340 1.00 79.50 517 PHE A CA 1
ATOM 4137 C C . PHE A 1 517 ? 10.762 7.276 26.405 1.00 79.50 517 PHE A C 1
ATOM 4139 O O . PHE A 1 517 ? 11.924 6.879 26.398 1.00 79.50 517 PHE A O 1
ATOM 4146 N N . MET A 1 518 ? 10.452 8.569 26.504 1.00 74.38 518 MET A N 1
ATOM 4147 C CA . MET A 1 518 ? 11.427 9.643 26.650 1.00 74.38 518 MET A CA 1
ATOM 4148 C C . MET A 1 518 ? 10.859 10.789 27.476 1.00 74.38 518 MET A C 1
ATOM 4150 O O . MET A 1 518 ? 9.644 10.979 27.547 1.00 74.38 518 MET A O 1
ATOM 4154 N N . PHE A 1 519 ? 11.753 11.599 28.042 1.00 66.81 519 PHE A N 1
ATOM 4155 C CA . PHE A 1 519 ? 11.374 12.829 28.723 1.00 66.81 519 PHE A CA 1
ATOM 4156 C C . PHE A 1 519 ? 10.496 13.712 27.819 1.00 66.81 519 PHE A C 1
ATOM 4158 O O . PHE A 1 519 ? 10.844 13.982 26.670 1.00 66.81 519 PHE A O 1
ATOM 4165 N N . GLY A 1 520 ? 9.354 14.154 28.346 1.00 66.88 520 GLY A N 1
ATOM 4166 C CA . GLY A 1 520 ? 8.378 14.967 27.615 1.00 66.88 520 GLY A CA 1
ATOM 4167 C C . GLY A 1 520 ? 7.403 14.176 26.734 1.00 66.88 520 GLY A C 1
ATOM 4168 O O . GLY A 1 520 ? 6.566 14.792 26.077 1.00 66.88 520 GLY A O 1
ATOM 4169 N N . MET A 1 521 ? 7.476 12.840 26.714 1.00 81.38 521 MET A N 1
ATOM 4170 C CA . MET A 1 521 ? 6.468 11.995 26.066 1.00 81.38 521 MET A CA 1
ATOM 4171 C C . MET A 1 521 ? 5.336 11.589 27.025 1.00 81.38 521 MET A C 1
ATOM 4173 O O . MET A 1 521 ? 5.523 11.655 28.241 1.00 81.38 521 MET A O 1
ATOM 4177 N N . PRO A 1 522 ? 4.173 11.165 26.502 1.00 88.81 522 PRO A N 1
ATOM 4178 C CA . PRO A 1 522 ? 3.011 10.826 27.322 1.00 88.81 522 PRO A CA 1
ATOM 4179 C C . PRO A 1 522 ? 3.254 9.620 28.242 1.00 88.81 522 PRO A C 1
ATOM 4181 O O . PRO A 1 522 ? 3.972 8.684 27.881 1.00 88.81 522 PRO A O 1
ATOM 4184 N N . TYR A 1 523 ? 2.615 9.635 29.409 1.00 94.00 523 TYR A N 1
ATOM 4185 C CA . TYR A 1 523 ? 2.445 8.492 30.307 1.00 94.00 523 TYR A CA 1
ATOM 4186 C C . TYR A 1 523 ? 1.127 7.755 30.021 1.00 94.00 523 TYR A C 1
ATOM 4188 O O . TYR A 1 523 ? 0.278 8.227 29.268 1.00 94.00 523 TYR A O 1
ATOM 4196 N N . LEU A 1 524 ? 0.903 6.628 30.706 1.00 96.19 524 LEU A N 1
ATOM 4197 C CA . LEU A 1 524 ? -0.340 5.848 30.631 1.00 96.19 524 LEU A CA 1
ATOM 4198 C C . LEU A 1 524 ? -1.613 6.702 30.773 1.00 96.19 524 LEU A C 1
ATOM 4200 O O . LEU A 1 524 ? -2.597 6.485 30.070 1.00 96.19 524 LEU A O 1
ATOM 4204 N N . ASN A 1 525 ? -1.597 7.654 31.709 1.00 93.88 525 ASN A N 1
ATOM 4205 C CA . ASN A 1 525 ? -2.769 8.457 32.060 1.00 93.88 525 ASN A CA 1
ATOM 4206 C C . ASN A 1 525 ? -2.946 9.700 31.171 1.00 93.88 525 ASN A C 1
ATOM 4208 O O . ASN A 1 525 ? -3.989 10.352 31.252 1.00 93.88 525 ASN A O 1
ATOM 4212 N N . ASP A 1 526 ? -1.986 10.000 30.291 1.00 94.88 526 ASP A N 1
ATOM 4213 C CA . ASP A 1 526 ? -2.048 11.111 29.335 1.00 94.88 526 ASP A CA 1
ATOM 4214 C C . ASP A 1 526 ? -2.867 10.705 28.099 1.00 94.88 526 ASP A C 1
ATOM 4216 O O . ASP A 1 526 ? -2.392 10.666 26.967 1.00 94.88 526 ASP A O 1
ATOM 4220 N N . THR A 1 527 ? -4.125 10.329 28.330 1.00 97.12 527 THR A N 1
ATOM 4221 C CA . THR A 1 527 ? -5.024 9.840 27.278 1.00 97.12 527 THR A CA 1
ATOM 4222 C C . THR A 1 527 ? -5.534 10.965 26.378 1.00 97.12 527 THR A C 1
ATOM 4224 O O . THR A 1 527 ? -5.828 12.068 26.847 1.00 97.12 527 THR A O 1
ATOM 4227 N N . ILE A 1 528 ? -5.766 10.655 25.103 1.00 97.94 528 ILE A N 1
ATOM 4228 C CA . ILE A 1 528 ? -6.411 11.562 24.149 1.00 97.94 528 ILE A CA 1
ATOM 4229 C C . ILE A 1 528 ? -7.923 11.341 24.194 1.00 97.94 528 ILE A C 1
ATOM 4231 O O . ILE A 1 528 ? -8.402 10.211 24.103 1.00 97.94 528 ILE A O 1
ATOM 4235 N N . THR A 1 529 ? -8.705 12.419 24.300 1.00 98.00 529 THR A N 1
ATOM 4236 C CA . THR A 1 529 ? -10.164 12.329 24.135 1.00 98.00 529 THR A CA 1
ATOM 4237 C C . THR A 1 529 ? -10.521 12.339 22.652 1.00 98.00 529 THR A C 1
ATOM 4239 O O . THR A 1 529 ? -10.331 13.350 21.976 1.00 98.00 529 THR A O 1
ATOM 4242 N N . VAL A 1 530 ? -11.089 11.239 22.163 1.00 97.25 530 VAL A N 1
ATOM 4243 C CA . VAL A 1 530 ? -11.479 11.080 20.752 1.00 97.25 530 VAL A CA 1
ATOM 4244 C C . VAL A 1 530 ? -12.934 11.451 20.499 1.00 97.25 530 VAL A C 1
ATOM 4246 O O . VAL A 1 530 ? -13.259 11.940 19.423 1.00 97.25 530 VAL A O 1
ATOM 4249 N N . ALA A 1 531 ? -13.800 11.322 21.505 1.00 96.75 531 ALA A N 1
ATOM 4250 C CA . ALA A 1 531 ? -15.181 11.780 21.412 1.00 96.75 531 ALA A CA 1
ATOM 4251 C C . ALA A 1 531 ? -15.744 12.194 22.774 1.00 96.75 531 ALA A C 1
ATOM 4253 O O . ALA A 1 531 ? -15.305 11.729 23.830 1.00 96.75 531 ALA A O 1
ATOM 4254 N N . LYS A 1 532 ? -16.742 13.078 22.743 1.00 96.50 532 LYS A N 1
ATOM 4255 C CA . LYS A 1 532 ? -17.538 13.489 23.903 1.00 96.50 532 LYS A CA 1
ATOM 4256 C C . LYS A 1 532 ? -18.998 13.560 23.488 1.00 96.50 532 LYS A C 1
ATOM 4258 O O . LYS A 1 532 ? -19.289 14.028 22.392 1.00 96.50 532 LYS A O 1
ATOM 4263 N N . GLY A 1 533 ? -19.894 13.157 24.375 1.00 92.56 533 GLY A N 1
ATOM 4264 C CA . GLY A 1 533 ? -21.327 13.268 24.145 1.00 92.56 533 GLY A CA 1
ATOM 4265 C C . GLY A 1 533 ? -22.112 12.144 24.794 1.00 92.56 533 GLY A C 1
ATOM 4266 O O . GLY A 1 533 ? -21.552 11.244 25.422 1.00 92.56 533 GLY A O 1
ATOM 4267 N N . ASP A 1 534 ? -23.423 12.224 24.629 1.00 88.69 534 ASP A N 1
ATOM 4268 C CA . ASP A 1 534 ? -24.333 11.131 24.937 1.00 88.69 534 ASP A CA 1
ATOM 4269 C C . ASP A 1 534 ? -24.353 10.116 23.783 1.00 88.69 534 ASP A C 1
ATOM 4271 O O . ASP A 1 534 ? -23.957 10.425 22.659 1.00 88.69 534 ASP A O 1
ATOM 4275 N N . ASN A 1 535 ? -24.789 8.887 24.066 1.00 88.50 535 ASN A N 1
ATOM 4276 C CA . ASN A 1 535 ? -24.957 7.813 23.076 1.00 88.50 535 ASN A CA 1
ATOM 4277 C C . ASN A 1 535 ? -23.679 7.372 22.332 1.00 88.50 535 ASN A C 1
ATOM 4279 O O . ASN A 1 535 ? -23.777 6.774 21.264 1.00 88.50 535 ASN A O 1
ATOM 4283 N N . LEU A 1 536 ? -22.482 7.591 22.895 1.00 94.25 536 LEU A N 1
ATOM 4284 C CA . LEU A 1 536 ? -21.221 7.143 22.275 1.00 94.25 536 LEU A CA 1
ATOM 4285 C C . LEU A 1 536 ? -21.203 5.63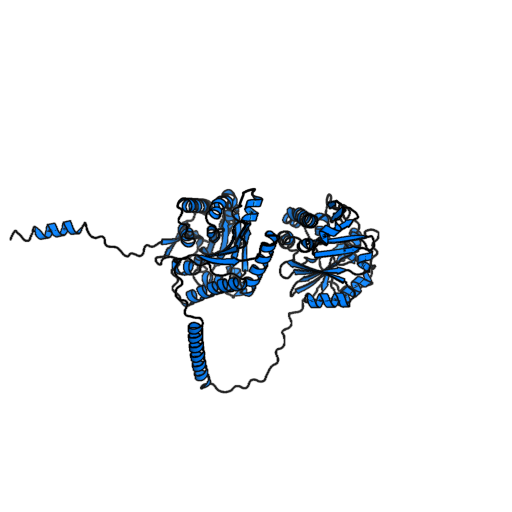7 21.986 1.00 94.25 536 LEU A C 1
ATOM 4287 O O . LEU A 1 536 ? -20.712 5.239 20.938 1.00 94.25 536 LEU A O 1
ATOM 4291 N N . ALA A 1 537 ? -21.769 4.818 22.878 1.00 93.50 537 ALA A N 1
ATOM 4292 C CA . ALA A 1 537 ? -21.859 3.373 22.676 1.00 93.50 537 ALA A CA 1
ATOM 4293 C C . ALA A 1 537 ? -22.664 3.021 21.414 1.00 93.50 537 ALA A C 1
ATOM 4295 O O . ALA A 1 537 ? -22.213 2.208 20.622 1.00 93.50 537 ALA A O 1
ATOM 4296 N N . ALA A 1 538 ? -23.797 3.692 21.176 1.00 91.50 538 ALA A N 1
ATOM 4297 C CA . ALA A 1 538 ? -24.632 3.431 20.004 1.00 91.50 538 ALA A CA 1
ATOM 4298 C C . ALA A 1 538 ? -23.894 3.717 18.686 1.00 91.50 538 ALA A C 1
ATOM 4300 O O . ALA A 1 538 ? -24.092 3.001 17.710 1.00 91.50 538 ALA A O 1
ATOM 4301 N N . LYS A 1 539 ? -22.999 4.717 18.674 1.00 91.44 539 LYS A N 1
ATOM 4302 C CA . LYS A 1 539 ? -22.187 5.053 17.495 1.00 91.44 539 LYS A CA 1
ATOM 4303 C C . LYS A 1 539 ? -21.182 3.972 17.110 1.00 91.44 539 LYS A C 1
ATOM 4305 O O . LYS A 1 539 ? -20.862 3.844 15.941 1.00 91.44 539 LYS A O 1
ATOM 4310 N N . VAL A 1 540 ? -20.687 3.211 18.086 1.00 93.25 540 VAL A N 1
ATOM 4311 C CA . VAL A 1 540 ? -19.663 2.174 17.869 1.00 93.25 540 VAL A CA 1
ATOM 4312 C C . VAL A 1 540 ? -20.229 0.754 17.837 1.00 93.25 540 VAL A C 1
ATOM 4314 O O . VAL A 1 540 ? -19.485 -0.188 17.586 1.00 93.25 540 VAL A O 1
ATOM 4317 N N . THR A 1 541 ? -21.529 0.588 18.093 1.00 90.88 541 THR A N 1
ATOM 4318 C CA . THR A 1 541 ? -22.230 -0.705 18.017 1.00 90.88 541 THR A CA 1
ATOM 4319 C C . THR A 1 541 ? -23.282 -0.766 16.909 1.00 90.88 541 THR A C 1
ATOM 4321 O O . THR A 1 541 ? -23.920 -1.803 16.755 1.00 90.88 541 THR A O 1
ATOM 4324 N N . GLY A 1 542 ? -23.534 0.337 16.196 1.00 82.19 542 GLY A N 1
ATOM 4325 C CA . GLY A 1 542 ? -24.482 0.375 15.078 1.00 82.19 542 GLY A CA 1
ATOM 4326 C C . GLY A 1 542 ? -23.991 -0.407 13.857 1.00 82.19 542 GLY A C 1
ATOM 4327 O O . GLY A 1 542 ? -22.811 -0.741 13.765 1.00 82.19 542 GLY A O 1
ATOM 4328 N N . GLU A 1 543 ? -24.884 -0.671 12.901 1.00 80.06 543 GLU A N 1
ATOM 4329 C CA . GLU A 1 543 ? -24.541 -1.379 11.654 1.00 80.06 543 GLU A CA 1
ATOM 4330 C C . GLU A 1 543 ? -23.432 -0.644 10.881 1.00 80.06 543 GLU A C 1
ATOM 4332 O O . GLU A 1 543 ? -22.416 -1.246 10.533 1.00 80.06 543 GLU A O 1
ATOM 4337 N N . ASP A 1 544 ? -23.533 0.685 10.773 1.00 77.56 544 ASP A N 1
ATOM 4338 C CA . ASP A 1 544 ? -22.514 1.540 10.144 1.00 77.56 544 ASP A CA 1
ATOM 4339 C C . ASP A 1 544 ? -21.175 1.567 10.898 1.00 77.56 544 ASP A C 1
ATOM 4341 O O . ASP A 1 544 ? -20.164 2.024 10.365 1.00 77.56 544 ASP A O 1
ATOM 4345 N N . ALA A 1 545 ? -21.135 1.112 12.155 1.00 83.94 545 ALA A N 1
ATOM 4346 C CA . ALA A 1 545 ? -19.905 1.093 12.938 1.00 83.94 545 ALA A CA 1
ATOM 4347 C C . ALA A 1 545 ? -18.972 -0.045 12.512 1.00 83.94 545 ALA A C 1
ATOM 4349 O O . ALA A 1 545 ? -17.763 0.045 12.731 1.00 83.94 545 ALA A O 1
ATOM 4350 N N . VAL A 1 546 ? -19.503 -1.104 11.887 1.00 83.69 546 VAL A N 1
ATOM 4351 C CA . VAL A 1 546 ? -18.763 -2.334 11.558 1.00 83.69 546 VAL A CA 1
ATOM 4352 C C . VAL A 1 546 ? -17.569 -2.062 10.633 1.00 83.69 546 VAL A C 1
ATOM 4354 O O . VAL A 1 546 ? -16.551 -2.753 10.733 1.00 83.69 546 VAL A O 1
ATOM 4357 N N . LYS A 1 547 ? -17.623 -1.024 9.789 1.00 84.75 547 LYS A N 1
ATOM 4358 C CA . LYS A 1 547 ? -16.483 -0.590 8.956 1.00 84.75 547 LYS A CA 1
ATOM 4359 C C . LYS A 1 547 ? -15.316 -0.005 9.752 1.00 84.75 547 LYS A C 1
ATOM 4361 O O . LYS A 1 547 ? -14.160 -0.156 9.368 1.00 84.75 547 LYS A O 1
ATOM 4366 N N . TYR A 1 548 ? -15.582 0.617 10.899 1.00 92.62 548 TYR A N 1
ATOM 4367 C CA . TYR A 1 548 ? -14.556 1.276 11.716 1.00 92.62 548 TYR A CA 1
ATOM 4368 C C . TYR A 1 548 ? -14.200 0.498 12.982 1.00 92.62 548 TYR A C 1
ATOM 4370 O O . TYR A 1 548 ? -13.122 0.688 13.544 1.00 92.62 548 TYR A O 1
ATOM 4378 N N . VAL A 1 549 ? -15.079 -0.394 13.430 1.00 96.44 549 VAL A N 1
ATOM 4379 C CA . VAL A 1 549 ? -14.971 -1.098 14.705 1.00 96.44 549 VAL A CA 1
ATOM 4380 C C . VAL A 1 549 ? -14.777 -2.590 14.448 1.00 96.44 549 VAL A C 1
ATOM 4382 O O . VAL A 1 549 ? -15.564 -3.240 13.767 1.00 96.44 549 VAL A O 1
ATOM 4385 N N . ALA A 1 550 ? -13.694 -3.140 14.989 1.00 96.69 550 ALA A N 1
ATOM 4386 C CA . ALA A 1 550 ? -13.411 -4.569 14.970 1.00 96.69 550 ALA A CA 1
ATOM 4387 C C . ALA A 1 550 ? -14.230 -5.307 16.033 1.00 96.69 550 ALA A C 1
ATOM 4389 O O . ALA A 1 550 ? -14.741 -6.392 15.772 1.00 96.69 550 ALA A O 1
ATOM 4390 N N . TYR A 1 551 ? -14.352 -4.719 17.225 1.00 97.94 551 TYR A N 1
ATOM 4391 C CA . TYR A 1 551 ? -15.151 -5.264 18.315 1.00 97.94 551 TYR A CA 1
ATOM 4392 C C . TYR A 1 551 ? -15.483 -4.197 19.360 1.00 97.94 551 TYR A C 1
ATOM 4394 O O . TYR A 1 551 ? -14.802 -3.175 19.481 1.00 97.94 551 TYR A O 1
ATOM 4402 N N . THR A 1 552 ? -16.479 -4.502 20.188 1.00 97.88 552 THR A N 1
ATOM 4403 C CA . THR A 1 552 ? -16.754 -3.789 21.439 1.00 97.88 552 THR A CA 1
ATOM 4404 C C . THR A 1 552 ? -16.812 -4.770 22.604 1.00 97.88 552 THR A C 1
ATOM 4406 O O . THR A 1 552 ? -17.349 -5.866 22.451 1.00 97.88 552 THR A O 1
ATOM 4409 N N . LEU A 1 553 ? -16.317 -4.377 23.776 1.00 98.19 553 LEU A N 1
ATOM 4410 C CA . LEU A 1 553 ? -16.368 -5.174 25.003 1.00 98.19 553 LEU A CA 1
ATOM 4411 C C . LEU A 1 553 ? -16.840 -4.310 26.172 1.00 98.19 553 LEU A C 1
ATOM 4413 O O . LEU A 1 553 ? -16.163 -3.360 26.558 1.00 98.19 553 LEU A O 1
ATOM 4417 N N . LYS A 1 554 ? -17.982 -4.661 26.770 1.00 97.75 554 LYS A N 1
ATOM 4418 C CA . LYS A 1 554 ? -18.462 -4.026 28.003 1.00 97.75 554 LYS A CA 1
ATOM 4419 C C . LYS A 1 554 ? -17.758 -4.638 29.215 1.00 97.75 554 LYS A C 1
ATOM 4421 O O . LYS A 1 554 ? -17.765 -5.854 29.382 1.00 97.75 554 LYS A O 1
ATOM 4426 N N . LEU A 1 555 ? -17.175 -3.792 30.057 1.00 97.88 555 LEU A N 1
ATOM 4427 C CA . LEU A 1 555 ? -16.416 -4.180 31.240 1.00 97.88 555 LEU A CA 1
ATOM 4428 C C . LEU A 1 555 ? -17.301 -4.243 32.499 1.00 97.88 555 LEU A C 1
ATOM 4430 O O . LEU A 1 555 ? -18.350 -3.592 32.552 1.00 97.88 555 LEU A O 1
ATOM 4434 N N . PRO A 1 556 ? -16.878 -4.981 33.547 1.00 97.81 556 PRO A N 1
ATOM 4435 C CA . PRO A 1 556 ? -17.621 -5.093 34.804 1.00 97.81 556 PRO A CA 1
ATOM 4436 C C . PRO A 1 556 ? -17.926 -3.757 35.497 1.00 97.81 556 PRO A C 1
ATOM 4438 O O . PRO A 1 556 ? -18.964 -3.630 36.141 1.00 97.81 556 PRO A O 1
ATOM 4441 N N . ASN A 1 557 ? -17.051 -2.754 35.369 1.00 96.69 557 ASN A N 1
ATOM 4442 C CA . ASN A 1 557 ? -17.270 -1.416 35.932 1.00 96.69 557 ASN A CA 1
ATOM 4443 C C . ASN A 1 557 ? -18.235 -0.537 35.109 1.00 96.69 557 ASN A C 1
ATOM 4445 O O . ASN A 1 557 ? -18.521 0.587 35.516 1.00 96.69 557 ASN A O 1
ATOM 4449 N N . GLY A 1 558 ? -18.727 -1.031 33.969 1.00 96.50 558 GLY A N 1
ATOM 4450 C CA . GLY A 1 558 ? -19.625 -0.314 33.067 1.00 96.50 558 GLY A CA 1
ATOM 4451 C C . GLY A 1 558 ? -18.937 0.435 31.922 1.00 96.50 558 GLY A C 1
ATOM 4452 O O . GLY A 1 558 ? -19.644 0.872 31.014 1.00 96.50 558 GLY A O 1
ATOM 4453 N N . ASP A 1 559 ? -17.604 0.544 31.921 1.00 97.56 559 ASP A N 1
ATOM 4454 C CA . ASP A 1 559 ? -16.853 1.095 30.789 1.00 97.56 559 ASP A CA 1
ATOM 4455 C C . ASP A 1 559 ? -16.937 0.153 29.575 1.00 97.56 559 ASP A C 1
ATOM 4457 O O . ASP A 1 559 ? -17.267 -1.029 29.696 1.00 97.56 559 ASP A O 1
ATOM 4461 N N . MET A 1 560 ? -16.635 0.661 28.381 1.00 98.06 560 MET A N 1
ATOM 4462 C CA . MET A 1 560 ? -16.637 -0.139 27.153 1.00 98.06 560 MET A CA 1
ATOM 4463 C C . MET A 1 560 ? -15.340 0.052 26.375 1.00 98.06 560 MET A C 1
ATOM 4465 O O . MET A 1 560 ? -14.992 1.181 26.040 1.00 98.06 560 MET A O 1
ATOM 4469 N N . ILE A 1 561 ? -14.647 -1.039 26.057 1.00 98.31 561 ILE A N 1
ATOM 4470 C CA . ILE A 1 561 ? -13.527 -1.042 25.112 1.00 98.31 561 ILE A CA 1
ATOM 4471 C C . ILE A 1 561 ? -14.075 -1.140 23.696 1.00 98.31 561 ILE A C 1
ATOM 4473 O O . ILE A 1 561 ? -15.028 -1.874 23.438 1.00 98.31 561 ILE A O 1
ATOM 4477 N N . VAL A 1 562 ? -13.452 -0.404 22.787 1.00 98.50 562 VAL A N 1
ATOM 4478 C CA . VAL A 1 562 ? -13.737 -0.412 21.355 1.00 98.50 562 VAL A CA 1
ATOM 4479 C C . VAL A 1 562 ? -12.412 -0.620 20.634 1.00 98.50 562 VAL A C 1
ATOM 4481 O O . VAL A 1 562 ? -11.508 0.209 20.779 1.00 98.50 562 VAL A O 1
ATOM 4484 N N . GLY A 1 563 ? -12.298 -1.714 19.884 1.00 98.38 563 GLY A N 1
ATOM 4485 C CA . GLY A 1 563 ? -11.170 -1.967 18.991 1.00 98.38 563 GLY A CA 1
ATOM 4486 C C . GLY A 1 563 ? -11.439 -1.365 17.619 1.00 98.38 563 GLY A C 1
ATOM 4487 O O . GLY A 1 563 ? -12.441 -1.694 16.990 1.00 98.38 563 GLY A O 1
ATOM 4488 N N . HIS A 1 564 ? -10.551 -0.497 17.146 1.00 98.06 564 HIS A N 1
ATOM 4489 C CA . HIS A 1 564 ? -10.709 0.278 15.917 1.00 98.06 564 HIS A CA 1
ATOM 4490 C C . HIS A 1 564 ? -9.910 -0.322 14.769 1.00 98.06 564 HIS A C 1
ATOM 4492 O O . HIS A 1 564 ? -8.698 -0.542 14.877 1.00 98.06 564 HIS A O 1
ATOM 4498 N N . LYS A 1 565 ? -10.592 -0.526 13.642 1.00 94.81 565 LYS A N 1
ATOM 4499 C CA . LYS A 1 565 ? -9.972 -0.815 12.352 1.00 94.81 565 LYS A CA 1
ATOM 4500 C C . LYS A 1 565 ? -9.320 0.468 11.853 1.00 94.81 565 LYS A C 1
ATOM 4502 O O . LYS A 1 565 ? -9.989 1.434 11.484 1.00 94.81 565 LYS A O 1
ATOM 4507 N N . LEU A 1 566 ? -7.995 0.486 11.879 1.00 94.81 566 LEU A N 1
ATOM 4508 C CA . LEU A 1 566 ? -7.234 1.544 11.233 1.00 94.81 566 LEU A CA 1
ATOM 4509 C C . LEU A 1 566 ? -7.248 1.331 9.722 1.00 94.81 566 LEU A C 1
ATOM 4511 O O . LEU A 1 566 ? -7.307 0.192 9.255 1.00 94.81 566 LEU A O 1
ATOM 4515 N N . ARG A 1 567 ? -7.129 2.418 8.958 1.00 88.06 567 ARG A N 1
ATOM 4516 C CA . ARG A 1 567 ? -6.979 2.311 7.504 1.00 88.06 567 ARG A CA 1
ATOM 4517 C C . ARG A 1 567 ? -5.703 1.562 7.155 1.00 88.06 567 ARG A C 1
ATOM 4519 O O . ARG A 1 567 ? -4.670 1.725 7.813 1.00 88.06 567 ARG A O 1
ATOM 4526 N N . ASN A 1 568 ? -5.722 0.847 6.036 1.00 80.94 568 ASN A N 1
ATOM 4527 C CA . ASN A 1 568 ? -4.549 0.129 5.537 1.00 80.94 568 ASN A CA 1
ATOM 4528 C C . ASN A 1 568 ? -3.330 1.050 5.370 1.00 80.94 568 ASN A C 1
ATOM 4530 O O . ASN A 1 568 ? -2.206 0.686 5.722 1.00 80.94 568 ASN A O 1
ATOM 4534 N N . ARG A 1 569 ? -3.544 2.288 4.899 1.00 80.81 569 ARG A N 1
ATOM 4535 C CA . ARG A 1 569 ? -2.485 3.306 4.788 1.00 80.81 569 ARG A CA 1
ATOM 4536 C C . ARG A 1 569 ? -1.876 3.682 6.141 1.00 80.81 569 ARG A C 1
ATOM 4538 O O . ARG A 1 569 ? -0.668 3.899 6.215 1.00 80.81 569 ARG A O 1
ATOM 4545 N N . THR A 1 570 ? -2.691 3.720 7.195 1.00 89.94 570 THR A N 1
ATOM 4546 C CA . THR A 1 570 ? -2.246 3.981 8.563 1.00 89.94 570 THR A CA 1
ATOM 4547 C C . THR A 1 570 ? -1.386 2.807 9.027 1.00 89.94 570 THR A C 1
ATOM 4549 O O . THR A 1 570 ? -0.243 3.027 9.417 1.00 89.94 570 THR A O 1
ATOM 4552 N N . ASN A 1 571 ? -1.835 1.560 8.832 1.00 90.44 571 ASN A N 1
ATOM 4553 C CA . ASN A 1 571 ? -1.099 0.340 9.212 1.00 90.44 571 ASN A CA 1
ATOM 4554 C C . ASN A 1 571 ? 0.309 0.234 8.597 1.00 90.44 571 ASN A C 1
ATOM 4556 O O . ASN A 1 571 ? 1.192 -0.398 9.184 1.00 90.44 571 ASN A O 1
ATOM 4560 N N . LYS A 1 572 ? 0.574 0.890 7.454 1.00 87.56 572 LYS A N 1
ATOM 4561 C CA . LYS A 1 572 ? 1.903 0.907 6.810 1.00 87.56 572 LYS A CA 1
ATOM 4562 C C . LYS A 1 572 ? 3.015 1.468 7.707 1.00 87.56 572 LYS A C 1
ATOM 4564 O O . LYS A 1 572 ? 4.185 1.237 7.397 1.00 87.56 572 LYS A O 1
ATOM 4569 N N . PHE A 1 573 ? 2.710 2.151 8.819 1.00 91.75 573 PHE A N 1
ATOM 4570 C CA . PHE A 1 573 ? 3.740 2.541 9.793 1.00 91.75 573 PHE A CA 1
ATOM 4571 C C . PHE A 1 573 ? 4.547 1.328 10.289 1.00 91.75 573 PHE A C 1
ATOM 4573 O O . PHE A 1 573 ? 5.764 1.439 10.423 1.00 91.75 573 PHE A O 1
ATOM 4580 N N . LEU A 1 574 ? 3.911 0.159 10.452 1.00 93.44 574 LEU A N 1
ATOM 4581 C CA . LEU A 1 574 ? 4.570 -1.089 10.853 1.00 93.44 574 LEU A CA 1
ATOM 4582 C C . LEU A 1 574 ? 5.636 -1.531 9.842 1.00 93.44 574 LEU A C 1
ATOM 4584 O O . LEU A 1 574 ? 6.687 -2.035 10.229 1.00 93.44 574 LEU A O 1
ATOM 4588 N N . LEU A 1 575 ? 5.401 -1.315 8.545 1.00 89.69 575 LEU A N 1
ATOM 4589 C CA . LEU A 1 575 ? 6.372 -1.624 7.491 1.00 89.69 575 LEU A CA 1
ATOM 4590 C C . LEU A 1 575 ? 7.544 -0.634 7.511 1.00 89.69 575 LEU A C 1
ATOM 4592 O O . LEU A 1 575 ? 8.696 -1.045 7.399 1.00 89.69 575 LEU A O 1
ATOM 4596 N N . LYS A 1 576 ? 7.265 0.660 7.728 1.00 85.75 576 LYS A N 1
ATOM 4597 C CA . LYS A 1 576 ? 8.283 1.729 7.759 1.00 85.75 576 LYS A CA 1
ATOM 4598 C C . LYS A 1 576 ? 9.330 1.543 8.861 1.00 85.75 576 LYS A C 1
ATOM 4600 O O . LYS A 1 576 ? 10.476 1.954 8.681 1.00 85.75 576 LYS A O 1
ATOM 4605 N N . VAL A 1 577 ? 8.947 0.931 9.982 1.00 86.94 577 VAL A N 1
ATOM 4606 C CA . VAL A 1 577 ? 9.844 0.651 11.121 1.00 86.94 577 VAL A CA 1
ATOM 4607 C C . VAL A 1 577 ? 10.212 -0.828 11.249 1.00 86.94 577 VAL A C 1
ATOM 4609 O O . VAL A 1 577 ? 10.776 -1.232 12.259 1.00 86.94 577 VAL A O 1
ATOM 4612 N N . ASN A 1 578 ? 9.914 -1.642 10.229 1.00 88.62 578 ASN A N 1
ATOM 4613 C CA . ASN A 1 578 ? 10.191 -3.082 10.216 1.00 88.62 578 ASN A CA 1
ATOM 4614 C C . ASN A 1 578 ? 9.597 -3.848 11.425 1.00 88.62 578 ASN A C 1
ATOM 4616 O O . ASN A 1 578 ? 10.171 -4.822 11.907 1.00 88.62 578 ASN A O 1
ATOM 4620 N N . ALA A 1 579 ? 8.428 -3.414 11.899 1.00 93.81 579 ALA A N 1
ATOM 4621 C CA . ALA A 1 579 ? 7.681 -3.998 13.014 1.00 93.81 579 ALA A CA 1
ATOM 4622 C C . ALA A 1 579 ? 6.456 -4.810 12.558 1.00 93.81 579 ALA A C 1
ATOM 4624 O O . ALA A 1 579 ? 5.626 -5.194 13.372 1.00 93.81 579 ALA A O 1
ATOM 4625 N N . ALA A 1 580 ? 6.326 -5.129 11.265 1.00 91.69 580 ALA A N 1
ATOM 4626 C CA . ALA A 1 580 ? 5.202 -5.925 10.753 1.00 91.69 580 ALA A CA 1
ATOM 4627 C C . ALA A 1 580 ? 5.093 -7.329 11.376 1.00 91.69 580 ALA A C 1
ATOM 4629 O O . ALA A 1 580 ? 4.039 -7.955 11.306 1.00 91.69 580 ALA A O 1
ATOM 4630 N N . ARG A 1 581 ? 6.175 -7.831 11.983 1.00 93.38 581 ARG A N 1
ATOM 4631 C CA . ARG A 1 581 ? 6.177 -9.082 12.751 1.00 93.38 581 ARG A CA 1
ATOM 4632 C C . ARG A 1 581 ? 5.399 -8.972 14.069 1.00 93.38 581 ARG A C 1
ATOM 4634 O O . ARG A 1 581 ? 4.961 -10.011 14.553 1.00 93.38 581 ARG A O 1
ATOM 4641 N N . ASP A 1 582 ? 5.209 -7.757 14.578 1.00 95.38 582 ASP A N 1
ATOM 4642 C CA . ASP A 1 582 ? 4.590 -7.412 15.865 1.00 95.38 582 ASP A CA 1
ATOM 4643 C C . ASP A 1 582 ? 3.296 -6.604 15.625 1.00 95.38 582 ASP A C 1
ATOM 4645 O O . ASP A 1 582 ? 3.005 -5.592 16.259 1.00 95.38 582 ASP A O 1
ATOM 4649 N N . ALA A 1 583 ? 2.521 -7.024 14.620 1.00 96.94 583 ALA A N 1
ATOM 4650 C CA . ALA A 1 583 ? 1.244 -6.410 14.255 1.00 96.94 583 ALA A CA 1
ATOM 4651 C C . ALA A 1 583 ? 0.116 -6.660 15.283 1.00 96.94 583 ALA A C 1
ATOM 4653 O O . ALA A 1 583 ? -0.960 -6.087 15.143 1.00 96.94 583 ALA A O 1
ATOM 4654 N N . ASP A 1 584 ? 0.359 -7.455 16.334 1.00 95.75 584 ASP A N 1
ATOM 4655 C CA . ASP A 1 584 ? -0.510 -7.649 17.509 1.00 95.75 584 ASP A CA 1
ATOM 4656 C C . ASP A 1 584 ? -0.657 -6.392 18.382 1.00 95.75 584 ASP A C 1
ATOM 4658 O O . ASP A 1 584 ? -1.325 -6.414 19.412 1.00 95.75 584 ASP A O 1
ATOM 4662 N N . ILE A 1 585 ? -0.090 -5.259 17.978 1.00 96.88 585 ILE A N 1
ATOM 4663 C CA . ILE A 1 585 ? -0.419 -3.949 18.559 1.00 96.88 585 ILE A CA 1
ATOM 4664 C C . ILE A 1 585 ? -1.698 -3.342 17.972 1.00 96.88 585 ILE A C 1
ATOM 4666 O O . ILE A 1 585 ? -2.100 -2.253 18.358 1.00 96.88 585 ILE A O 1
ATOM 4670 N N . LEU A 1 586 ? -2.327 -4.014 17.010 1.00 97.88 586 LEU A N 1
ATOM 4671 C CA . LEU A 1 586 ? -3.591 -3.609 16.404 1.00 97.88 586 LEU A CA 1
ATOM 4672 C C . LEU A 1 586 ? -4.617 -4.745 16.535 1.00 97.88 586 LEU A C 1
ATOM 4674 O O . LEU A 1 586 ? -4.193 -5.898 16.609 1.00 97.88 586 LEU A O 1
ATOM 4678 N N . PRO A 1 587 ? -5.940 -4.482 16.527 1.00 97.81 587 PRO A N 1
ATOM 4679 C CA . PRO A 1 587 ? -6.624 -3.185 16.377 1.00 97.81 587 PRO A CA 1
ATOM 4680 C C . PRO A 1 587 ? -6.270 -2.154 17.457 1.00 97.81 587 PRO A C 1
ATOM 4682 O O . PRO A 1 587 ? -5.949 -2.528 18.579 1.00 97.81 587 PRO A O 1
ATOM 4685 N N . TYR A 1 588 ? -6.313 -0.857 17.140 1.00 98.19 588 TYR A N 1
ATOM 4686 C CA . TYR A 1 588 ? -6.026 0.174 18.146 1.00 98.19 588 TYR A CA 1
ATOM 4687 C C . TYR A 1 588 ? -7.233 0.361 19.065 1.00 98.19 588 TYR A C 1
ATOM 4689 O O . TYR A 1 588 ? -8.364 0.369 18.591 1.00 98.19 588 TYR A O 1
ATOM 4697 N N . GLU A 1 589 ? -7.030 0.552 20.364 1.00 98.38 589 GLU A N 1
ATOM 4698 C CA . GLU A 1 589 ? -8.136 0.565 21.323 1.00 98.38 589 GLU A CA 1
ATOM 4699 C C . GLU A 1 589 ? -8.473 1.964 21.849 1.00 98.38 589 GLU A C 1
ATOM 4701 O O . GLU A 1 589 ? -7.614 2.813 22.102 1.00 98.38 589 GLU A O 1
ATOM 4706 N N . SER A 1 590 ? -9.764 2.181 22.086 1.00 98.50 590 SER A N 1
ATOM 4707 C CA . SER A 1 590 ? -10.276 3.285 22.898 1.00 98.50 590 SER A CA 1
ATOM 4708 C C . SER A 1 590 ? -11.224 2.746 23.967 1.00 98.50 590 SER A C 1
ATOM 4710 O O . SER A 1 590 ? -11.771 1.657 23.817 1.00 98.50 590 SER A O 1
ATOM 4712 N N . MET A 1 591 ? -11.482 3.532 25.004 1.00 98.38 591 MET A N 1
ATOM 4713 C CA . MET A 1 591 ? -12.386 3.199 26.091 1.00 98.38 591 MET A CA 1
ATOM 4714 C C . MET A 1 591 ? -13.420 4.304 26.296 1.00 98.38 591 MET A C 1
ATOM 4716 O O . MET A 1 591 ? -13.076 5.473 26.487 1.00 98.38 591 MET A O 1
ATOM 4720 N N . ILE A 1 592 ? -14.693 3.927 26.293 1.00 98.19 592 ILE A N 1
ATOM 4721 C CA . ILE A 1 592 ? -15.810 4.790 26.659 1.00 98.19 592 ILE A CA 1
ATOM 4722 C C . ILE A 1 592 ? -15.964 4.752 28.178 1.00 98.19 592 ILE A C 1
ATOM 4724 O O . ILE A 1 592 ? -16.219 3.697 28.755 1.00 98.19 592 ILE A O 1
ATOM 4728 N N . LYS A 1 593 ? -15.823 5.923 28.801 1.00 95.69 593 LYS A N 1
ATOM 4729 C CA . LYS A 1 593 ? -15.977 6.181 30.235 1.00 95.69 593 LYS A CA 1
ATOM 4730 C C . LYS A 1 593 ? -17.052 7.243 30.436 1.00 95.69 593 LYS A C 1
ATOM 4732 O O . LYS A 1 593 ? -16.812 8.443 30.257 1.00 95.69 593 LYS A O 1
ATOM 4737 N N . GLY A 1 594 ? -18.266 6.807 30.763 1.00 92.31 594 GLY A N 1
ATOM 4738 C CA . GLY A 1 594 ? -19.435 7.688 30.826 1.00 92.31 594 GLY A CA 1
ATOM 4739 C C . GLY A 1 594 ? -19.677 8.410 29.493 1.00 92.31 594 GLY A C 1
ATOM 4740 O O . GLY A 1 594 ? -19.903 7.772 28.471 1.00 92.31 594 GLY A O 1
ATOM 4741 N N . LYS A 1 595 ? -19.605 9.748 29.490 1.00 95.06 595 LYS A N 1
ATOM 4742 C CA . LYS A 1 595 ? -19.844 10.598 28.301 1.00 95.06 595 LYS A CA 1
ATOM 4743 C C . LYS A 1 595 ? -18.584 10.926 27.483 1.00 95.06 595 LYS A C 1
ATOM 4745 O O . LYS A 1 595 ? -18.576 11.894 26.717 1.00 95.06 595 LYS A O 1
ATOM 4750 N N . LYS A 1 596 ? -17.478 10.207 27.695 1.00 97.44 596 LYS A N 1
ATOM 4751 C CA . LYS A 1 596 ? -16.199 10.442 27.004 1.00 97.44 596 LYS A CA 1
ATOM 4752 C C . LYS A 1 596 ? -15.641 9.142 26.448 1.00 97.44 596 LYS A C 1
ATOM 4754 O O . LYS A 1 596 ? -15.603 8.153 27.166 1.00 97.44 596 LYS A O 1
ATOM 4759 N N . ALA A 1 597 ? -15.137 9.177 25.221 1.00 98.06 597 ALA A N 1
ATOM 4760 C CA . ALA A 1 597 ? -14.275 8.135 24.680 1.00 98.06 597 ALA A CA 1
ATOM 4761 C C . ALA A 1 597 ? -12.823 8.619 24.713 1.00 98.06 597 ALA A C 1
ATOM 4763 O O . ALA A 1 597 ? -12.518 9.712 24.222 1.00 98.06 597 ALA A O 1
ATOM 4764 N N . VAL A 1 598 ? -11.938 7.819 25.301 1.00 98.38 598 VAL A N 1
ATOM 4765 C CA . VAL A 1 598 ? -10.510 8.122 25.442 1.00 98.38 598 VAL A CA 1
ATOM 4766 C C . VAL A 1 598 ? -9.658 7.006 24.857 1.00 98.38 598 VAL A C 1
ATOM 4768 O O . VAL A 1 598 ? -10.025 5.842 24.941 1.00 98.38 598 VAL A O 1
ATOM 4771 N N . MET A 1 599 ? -8.509 7.339 24.288 1.00 98.44 599 MET A N 1
ATOM 4772 C CA . MET A 1 599 ? -7.520 6.372 23.807 1.00 98.44 599 MET A CA 1
ATOM 4773 C C . MET A 1 599 ? -6.181 6.625 24.497 1.00 98.44 599 MET A C 1
ATOM 4775 O O . MET A 1 599 ? -5.895 7.762 24.887 1.00 98.44 599 MET A O 1
ATOM 4779 N N . LEU A 1 600 ? -5.352 5.590 24.637 1.00 98.31 600 LEU A N 1
ATOM 4780 C CA . LEU A 1 600 ? -3.943 5.808 24.969 1.00 98.31 600 LEU A CA 1
ATOM 4781 C C . LEU A 1 600 ? -3.315 6.676 23.877 1.00 98.31 600 LEU A C 1
ATOM 4783 O O . LEU A 1 600 ? -3.632 6.489 22.701 1.00 98.31 600 LEU A O 1
ATOM 4787 N N . ASP A 1 601 ? -2.444 7.617 24.242 1.00 97.94 601 ASP A N 1
ATOM 4788 C CA . ASP A 1 601 ? -1.701 8.377 23.236 1.00 97.94 601 ASP A CA 1
ATOM 4789 C C . ASP A 1 601 ? -0.848 7.400 22.400 1.00 97.94 601 ASP A C 1
ATOM 4791 O O . ASP A 1 601 ? -0.103 6.598 22.982 1.00 97.94 601 ASP A O 1
ATOM 4795 N N . PRO A 1 602 ? -0.923 7.434 21.054 1.00 97.31 602 PRO A N 1
ATOM 4796 C CA . PRO A 1 602 ? -0.149 6.524 20.216 1.00 97.31 602 PRO A CA 1
ATOM 4797 C C . PRO A 1 602 ? 1.355 6.588 20.461 1.00 97.31 602 PRO A C 1
ATOM 4799 O O . PRO A 1 602 ? 2.030 5.575 20.318 1.00 97.31 602 PRO A O 1
ATOM 4802 N N . LYS A 1 603 ? 1.908 7.730 20.886 1.00 92.88 603 LYS A N 1
ATOM 4803 C CA . LYS A 1 603 ? 3.331 7.821 21.241 1.00 92.88 603 LYS A CA 1
ATOM 4804 C C . LYS A 1 603 ? 3.673 6.931 22.435 1.00 92.88 603 LYS A C 1
ATOM 4806 O O . LYS A 1 603 ? 4.712 6.281 22.416 1.00 92.88 603 LYS A O 1
ATOM 4811 N N . TYR A 1 604 ? 2.799 6.872 23.442 1.00 96.56 604 TYR A N 1
ATOM 4812 C CA . TYR A 1 604 ? 2.964 5.976 24.587 1.00 96.56 604 TYR A CA 1
ATOM 4813 C C . TYR A 1 604 ? 2.752 4.518 24.176 1.00 96.56 604 TYR A C 1
ATOM 4815 O O . TYR A 1 604 ? 3.618 3.674 24.407 1.00 96.56 604 TYR A O 1
ATOM 4823 N N . TYR A 1 605 ? 1.618 4.220 23.536 1.00 97.94 605 TYR A N 1
ATOM 4824 C CA . TYR A 1 605 ? 1.226 2.843 23.248 1.00 97.94 605 TYR A CA 1
ATOM 4825 C C . TYR A 1 605 ? 2.164 2.154 22.251 1.00 97.94 605 TYR A C 1
ATOM 4827 O O . TYR A 1 605 ? 2.565 1.011 22.480 1.00 97.94 605 TYR A O 1
ATOM 4835 N N . LEU A 1 606 ? 2.562 2.845 21.176 1.00 96.62 606 LEU A N 1
ATOM 4836 C CA . LEU A 1 606 ? 3.486 2.286 20.189 1.00 96.62 606 LEU A CA 1
ATOM 4837 C C . LEU A 1 606 ? 4.871 2.042 20.798 1.00 96.62 606 LEU A C 1
ATOM 4839 O O . LEU A 1 606 ? 5.470 1.009 20.521 1.00 96.62 606 LEU A O 1
ATOM 4843 N N . ALA A 1 607 ? 5.365 2.944 21.651 1.00 94.62 607 ALA A N 1
ATOM 4844 C CA . ALA A 1 607 ? 6.666 2.780 22.299 1.00 94.62 607 ALA A CA 1
ATOM 4845 C C . ALA A 1 607 ? 6.677 1.618 23.297 1.00 94.62 607 ALA A C 1
ATOM 4847 O O . ALA A 1 607 ? 7.613 0.819 23.311 1.00 94.62 607 ALA A O 1
ATOM 4848 N N . LEU A 1 608 ? 5.619 1.513 24.107 1.00 97.44 608 LEU A N 1
ATOM 4849 C CA . LEU A 1 608 ? 5.452 0.424 25.064 1.00 97.44 608 LEU A CA 1
ATOM 4850 C C . LEU A 1 608 ? 5.367 -0.928 24.349 1.00 97.44 608 LEU A C 1
ATOM 4852 O O . LEU A 1 608 ? 5.968 -1.906 24.785 1.00 97.44 608 LEU A O 1
ATOM 4856 N N . SER A 1 609 ? 4.618 -0.982 23.251 1.00 97.75 609 SER A N 1
ATOM 4857 C CA . SER A 1 609 ? 4.364 -2.237 22.546 1.00 97.75 609 SER A CA 1
ATOM 4858 C C . SER A 1 609 ? 5.524 -2.641 21.630 1.00 97.75 609 SER A C 1
ATOM 4860 O O . SER A 1 609 ? 5.782 -3.823 21.441 1.00 97.75 609 SER A O 1
ATOM 4862 N N . LEU A 1 610 ? 6.295 -1.679 21.118 1.00 96.31 610 LEU A N 1
ATOM 4863 C CA . LEU A 1 610 ? 7.481 -1.921 20.297 1.00 96.31 610 LEU A CA 1
ATOM 4864 C C . LEU A 1 610 ? 8.741 -1.416 21.027 1.00 96.31 610 LEU A C 1
ATOM 4866 O O . LEU A 1 610 ? 9.350 -0.427 20.612 1.00 96.31 610 LEU A O 1
ATOM 4870 N N . PRO A 1 611 ? 9.191 -2.099 22.100 1.00 94.12 611 PRO A N 1
ATOM 4871 C CA . PRO A 1 611 ? 10.242 -1.595 22.993 1.00 94.12 611 PRO A CA 1
ATOM 4872 C C . PRO A 1 611 ? 11.632 -1.513 22.346 1.00 94.12 611 PRO A C 1
ATOM 4874 O O . PRO A 1 611 ? 12.566 -0.995 22.954 1.00 94.12 611 PRO A O 1
ATOM 4877 N N . LEU A 1 612 ? 11.794 -2.059 21.136 1.00 90.50 612 LEU A N 1
ATOM 4878 C CA . LEU A 1 612 ? 13.035 -1.996 20.363 1.00 90.50 612 LEU A CA 1
ATOM 4879 C C . LEU A 1 612 ? 13.078 -0.807 19.392 1.00 90.50 612 LEU A C 1
ATOM 4881 O O . LEU A 1 612 ? 14.088 -0.638 18.708 1.00 90.50 612 LEU A O 1
ATOM 4885 N N . LEU A 1 613 ? 12.017 0.007 19.311 1.00 84.69 613 LEU A N 1
ATOM 4886 C CA . LEU A 1 613 ? 12.020 1.198 18.467 1.00 84.69 613 LEU A CA 1
ATOM 4887 C C . LEU A 1 613 ? 13.059 2.205 18.947 1.00 84.69 613 LEU A C 1
ATOM 4889 O O . LEU A 1 613 ? 13.091 2.608 20.111 1.00 84.69 613 LEU A O 1
ATOM 4893 N N . SER A 1 614 ? 13.878 2.666 18.008 1.00 79.94 614 SER A N 1
ATOM 4894 C CA . SER A 1 614 ? 14.771 3.790 18.239 1.00 79.94 614 SER A CA 1
ATOM 4895 C C . SER A 1 614 ? 14.053 5.122 18.011 1.00 79.94 614 SER A C 1
ATOM 4897 O O . SER A 1 614 ? 13.009 5.199 17.359 1.00 79.94 614 SER A O 1
ATOM 4899 N N . MET A 1 615 ? 14.668 6.219 18.457 1.00 69.56 615 MET A N 1
ATOM 4900 C CA . MET A 1 615 ? 14.200 7.560 18.091 1.00 69.56 615 MET A CA 1
ATOM 4901 C C . MET A 1 615 ? 14.198 7.803 16.582 1.00 69.56 615 MET A C 1
ATOM 4903 O O . MET A 1 615 ? 13.318 8.494 16.074 1.00 69.56 615 MET A O 1
ATOM 4907 N N . SER A 1 616 ? 15.151 7.214 15.852 1.00 69.31 616 SER A N 1
ATOM 4908 C CA . SER A 1 616 ? 15.166 7.296 14.389 1.00 69.31 616 SER A CA 1
ATOM 4909 C C . SER A 1 616 ? 13.920 6.646 13.790 1.00 69.31 616 SER A C 1
ATOM 4911 O O . SER A 1 616 ? 13.332 7.197 12.862 1.00 69.31 616 SER A O 1
ATOM 4913 N N . ASP A 1 617 ? 13.475 5.522 14.348 1.00 78.00 617 ASP A N 1
ATOM 4914 C CA . ASP A 1 617 ? 12.277 4.839 13.872 1.00 78.00 617 ASP A CA 1
ATOM 4915 C C . ASP A 1 617 ? 11.014 5.646 14.170 1.00 78.00 617 ASP A C 1
ATOM 4917 O O . ASP A 1 617 ? 10.197 5.822 13.271 1.00 78.00 617 ASP A O 1
ATOM 4921 N N . PHE A 1 618 ? 10.905 6.251 15.358 1.00 75.50 618 PHE A N 1
ATOM 4922 C CA . PHE A 1 618 ? 9.812 7.180 15.669 1.00 75.50 618 PHE A CA 1
ATOM 4923 C C . PHE A 1 618 ? 9.742 8.365 14.700 1.00 75.50 618 PHE A C 1
ATOM 4925 O O . PHE A 1 618 ? 8.651 8.732 14.265 1.00 75.50 618 PHE A O 1
ATOM 4932 N N . MET A 1 619 ? 10.886 8.926 14.298 1.00 65.75 619 MET A N 1
ATOM 4933 C CA . MET A 1 619 ? 10.920 10.004 13.303 1.00 65.75 619 MET A CA 1
ATOM 4934 C C . MET A 1 619 ? 10.420 9.550 11.922 1.00 65.75 619 MET A C 1
ATOM 4936 O O . MET A 1 619 ? 9.731 10.316 11.250 1.00 65.75 619 MET A O 1
ATOM 4940 N N . LYS A 1 620 ? 10.686 8.300 11.506 1.00 75.56 620 LYS A N 1
ATOM 4941 C CA . LYS A 1 620 ? 10.159 7.742 10.239 1.00 75.56 620 LYS A CA 1
ATOM 4942 C C . LYS A 1 620 ? 8.631 7.631 10.227 1.00 75.56 620 LYS A C 1
ATOM 4944 O O . LYS A 1 620 ? 8.026 7.621 9.154 1.00 75.56 620 LYS A O 1
ATOM 4949 N N . ILE A 1 621 ? 8.011 7.530 11.403 1.00 84.06 621 ILE A N 1
ATOM 4950 C CA . ILE A 1 621 ? 6.558 7.402 11.578 1.00 84.06 621 ILE A CA 1
ATOM 4951 C C . ILE A 1 621 ? 5.951 8.593 12.322 1.00 84.06 621 ILE A C 1
ATOM 4953 O O . ILE A 1 621 ? 4.904 8.452 12.945 1.00 84.06 621 ILE A O 1
ATOM 4957 N N . ALA A 1 622 ? 6.563 9.777 12.232 1.00 75.06 622 ALA A N 1
ATOM 4958 C CA . ALA A 1 622 ? 6.116 10.965 12.963 1.00 75.06 622 ALA A CA 1
ATOM 4959 C C . ALA A 1 622 ? 4.642 11.343 12.699 1.00 75.06 622 ALA A C 1
ATOM 4961 O O . ALA A 1 622 ? 3.990 11.907 13.576 1.00 75.06 622 ALA A O 1
ATOM 4962 N N . SER A 1 623 ? 4.100 11.004 11.522 1.00 82.94 623 SER A N 1
ATOM 4963 C CA . SER A 1 623 ? 2.686 11.213 11.188 1.00 82.94 623 SER A CA 1
ATOM 4964 C C . SER A 1 623 ? 1.741 10.131 11.724 1.00 82.94 623 SER A C 1
ATOM 4966 O O . SER A 1 623 ? 0.550 10.397 11.876 1.00 82.94 623 SER A O 1
ATOM 4968 N N . ALA A 1 624 ? 2.237 8.929 12.041 1.00 91.56 624 ALA A N 1
ATOM 4969 C CA . ALA A 1 624 ? 1.396 7.791 12.412 1.00 91.56 624 ALA A CA 1
ATOM 4970 C C . ALA A 1 624 ? 0.517 8.057 13.648 1.00 91.56 624 ALA A C 1
ATOM 4972 O O . ALA A 1 624 ? -0.667 7.742 13.572 1.00 91.56 624 ALA A O 1
ATOM 4973 N N . PRO A 1 625 ? 0.999 8.697 14.737 1.00 92.62 625 PRO A N 1
ATOM 4974 C CA . PRO A 1 625 ? 0.137 9.053 15.864 1.00 92.62 625 PRO A CA 1
ATOM 4975 C C . PRO A 1 625 ? -1.092 9.882 15.473 1.00 92.62 625 PRO A C 1
ATOM 4977 O O . PRO A 1 625 ? -2.200 9.582 15.910 1.00 92.62 625 PRO A O 1
ATOM 4980 N N . GLY A 1 626 ? -0.910 10.891 14.614 1.00 88.50 626 GLY A N 1
ATOM 4981 C CA . GLY A 1 626 ? -2.005 11.750 14.166 1.00 88.50 626 GLY A CA 1
ATOM 4982 C C . GLY A 1 626 ? -3.000 11.018 13.265 1.00 88.50 626 GLY A C 1
ATOM 4983 O O . GLY A 1 626 ? -4.204 11.231 13.381 1.00 88.50 626 GLY A O 1
ATOM 4984 N N . GLU A 1 627 ? -2.522 10.126 12.395 1.00 92.06 627 GLU A N 1
ATOM 4985 C CA . GLU A 1 627 ? -3.399 9.315 11.540 1.00 92.06 627 GLU A CA 1
ATOM 4986 C C . GLU A 1 627 ? -4.179 8.261 12.340 1.00 92.06 627 GLU A C 1
ATOM 4988 O O . GLU A 1 627 ? -5.375 8.096 12.111 1.00 92.06 627 GLU A O 1
ATOM 4993 N N . ILE A 1 628 ? -3.555 7.626 13.342 1.00 98.12 628 ILE A N 1
ATOM 4994 C CA . ILE A 1 628 ? -4.244 6.719 14.275 1.00 98.12 628 ILE A CA 1
ATOM 4995 C C . ILE A 1 628 ? -5.361 7.468 15.010 1.00 98.12 628 ILE A C 1
ATOM 4997 O O . ILE A 1 628 ? -6.493 6.995 15.063 1.00 98.12 628 ILE A O 1
ATOM 5001 N N . GLU A 1 629 ? -5.072 8.657 15.546 1.00 97.56 629 GLU A N 1
ATOM 5002 C CA . GLU A 1 629 ? -6.077 9.467 16.239 1.00 97.56 629 GLU A CA 1
ATOM 5003 C C . GLU A 1 629 ? -7.251 9.835 15.316 1.00 97.56 629 GLU A C 1
ATOM 5005 O O . GLU A 1 629 ? -8.412 9.752 15.725 1.00 97.56 629 GLU A O 1
ATOM 5010 N N . LYS A 1 630 ? -6.975 10.216 14.061 1.00 94.88 630 LYS A N 1
ATOM 5011 C CA . LYS A 1 630 ? -8.014 10.514 13.061 1.00 94.88 630 LYS A CA 1
ATOM 5012 C C . LYS A 1 630 ? -8.891 9.297 12.766 1.00 94.88 630 LYS A C 1
ATOM 5014 O O . LYS A 1 630 ? -10.112 9.450 12.702 1.00 94.88 630 LYS A O 1
ATOM 5019 N N . ASP A 1 631 ? -8.289 8.122 12.604 1.00 94.94 631 ASP A N 1
ATOM 5020 C CA . ASP A 1 631 ? -9.009 6.879 12.318 1.00 94.94 631 ASP A CA 1
ATOM 5021 C C . ASP A 1 631 ? -9.916 6.485 13.491 1.00 94.94 631 ASP A C 1
ATOM 5023 O O . ASP A 1 631 ? -11.102 6.232 13.286 1.00 94.94 631 ASP A O 1
ATOM 5027 N N . VAL A 1 632 ? -9.410 6.554 14.728 1.00 97.44 632 VAL A N 1
ATOM 5028 C CA . VAL A 1 632 ? -10.210 6.291 15.937 1.00 97.44 632 VAL A CA 1
ATOM 5029 C C . VAL A 1 632 ? -11.350 7.306 16.080 1.00 97.44 632 VAL A C 1
ATOM 5031 O O . VAL A 1 632 ? -12.478 6.939 16.401 1.00 97.44 632 VAL A O 1
ATOM 5034 N N . LYS A 1 633 ? -11.102 8.596 15.813 1.00 94.88 633 LYS A N 1
ATOM 5035 C CA . LYS A 1 633 ? -12.144 9.641 15.860 1.00 94.88 633 LYS A CA 1
ATOM 5036 C C . LYS A 1 633 ? -13.267 9.406 14.854 1.00 94.88 633 LYS A C 1
ATOM 5038 O O . LYS A 1 633 ? -14.404 9.788 15.128 1.00 94.88 633 LYS A O 1
ATOM 5043 N N . ARG A 1 634 ? -12.967 8.812 13.697 1.00 90.44 634 ARG A N 1
ATOM 5044 C CA . ARG A 1 634 ? -13.952 8.549 12.640 1.00 90.44 634 ARG A CA 1
ATOM 5045 C C . ARG A 1 634 ? -15.047 7.586 13.099 1.00 90.44 634 ARG A C 1
ATOM 5047 O O . ARG A 1 634 ? -16.197 7.832 12.771 1.00 90.44 634 ARG A O 1
ATOM 5054 N N . ALA A 1 635 ? -14.719 6.597 13.931 1.00 91.12 635 ALA A N 1
ATOM 5055 C CA . ALA A 1 635 ? -15.687 5.642 14.482 1.00 91.12 635 ALA A CA 1
ATOM 5056 C C . ALA A 1 635 ? -16.758 6.276 15.396 1.00 91.12 635 ALA A C 1
ATOM 5058 O O . ALA A 1 635 ? -17.748 5.634 15.728 1.00 91.12 635 ALA A O 1
ATOM 5059 N N . TYR A 1 636 ? -16.553 7.521 15.838 1.00 91.19 636 TYR A N 1
ATOM 5060 C CA . TYR A 1 636 ? -17.459 8.240 16.740 1.00 91.19 636 TYR A CA 1
ATOM 5061 C C . TYR A 1 636 ? -18.181 9.422 16.086 1.00 91.19 636 TYR A C 1
ATOM 5063 O O . TYR A 1 636 ? -18.870 10.185 16.783 1.00 91.19 636 TYR A O 1
ATOM 5071 N N . LYS A 1 637 ? -17.988 9.629 14.784 1.00 83.19 637 LYS A N 1
ATOM 5072 C CA . LYS A 1 637 ? -18.760 10.609 14.020 1.00 83.19 637 LYS A CA 1
ATOM 5073 C C . LYS A 1 637 ? -20.105 9.987 13.713 1.00 83.19 637 LYS A C 1
ATOM 5075 O O . LYS A 1 637 ? -21.094 10.567 14.227 1.00 83.19 637 LYS A O 1
#

Foldseek 3Di:
DPPPVVVVVVVVVVVPPPPPPPPPPLPKAFFWKKFKDFADCVVLVVVLLVCVVVVQKHWQFKAWFLLVVCCVPVVARFWPIKIKTFMDNLVLCQVLCLVPVLCLQVRPFIWIWTGGPPCVVPRIIITTATDLVLSCVLSVPDPVVSSVSSNVRVVSSVVSCCVRVVGPDMDTFIFSFDADPNQKFKKKFFDDDDPDPVVVVLVLVVLLQVLVVVVQKHFRGKDWSCVVCVVVVHDNQQFPTKMKTQIDHSVLCCVACSVPHVVLCSSDRQIKMWTHGHPGRMIMIMTGQCSSSCRRNVDDDVVNVVVSVVVRVSVVVSVVVVRIDTPPPPDDDPPPPDPVRVVVVVVVVVVVVVVVVVVVVVDDDDDDDDDDDDDDPDQPWDDDPFDWDDQPDPDDQKDFQKWKFTADDPVLLCVLLVVLAKDFFFWADLDVQKIKTKIAHPLQLVLVWPSRIKIWIHNHSHIIMIGDSLLVQCQTVQVNRDPNSCRSVVVSCCRSRPTIGGDPRMDGSNCNSVDDLDPPGDGQPNWDWLFFAPPQVVLCPDPVNVQFFRGWDQGPVRKIKTQTDARNVLSCLCVQLVNSVQSRLDSAIWMHDPRIIIGGQCNRSVCSSRVPDDPVSCVSCVCSSVSNSVSNSVSRD

Secondary structure (DSSP, 8-state):
--SHHHHHHHTTTGGGS-----------EEEEEEEEEES--HHHHHHHHHHGGGGT-EEEEEE--HHHHHHHHHS---EEEEEEEEEE-HHHHHHHHHH-GGGGGGSSEEEEEEEES-TTT--EEEEEEE-HHHHHHHHT---HHHHHHHHHHHHHHHHHHHHHH--SEEEEEEESSPPPSS-EEEEEEE-PPPS-HHHHHHHHHHHHHHHHHHTTEEEEEEEEHHHHHHHTT---TTEEEEEEEEEEEHHHHIIIIITT-GGGGGG-SEEEEEEEETT--EEEEEEE-HHHHHHHTT---HHHHHHHHHHHHHHHHHHHHTT-EE---SS-------HHHHHHHHHHHHHHHHHHHHHHTTS----PPPP------PPPPPPP-SPBP-TTPPPPSEEESEEEEE---HHHHHHHHHHTTPEEEEEEEEETTEEEEEEE-HHHHTT-SGGG-EEEEEETTTEEEEE-HHHHHHHHHGGG--TTTTHHHHHHHHHHH-S-EE-S-EEEGGGGGG--SSTTS--TT--EEEEESS-HHHHHHSGGGTTTEEEEEE-TTS-EEEEE---HHHHTHHHHTT-GGGGGG-SEEEEEETTEEEE--HHHHHHHH-TT--HHHHHHTTTHHHHHHHHHHHTT-

Solvent-accessible surface area (backbone atoms only — not comparable to full-atom values): 35080 Å² total; per-residue (Å²): 142,83,70,77,69,62,61,62,60,54,62,66,63,63,64,75,78,76,70,85,68,78,69,82,63,64,72,71,41,62,34,24,48,29,37,24,38,77,42,88,48,62,75,56,51,54,54,48,65,71,47,37,54,82,78,54,28,46,75,61,27,76,51,64,51,49,36,58,52,32,34,71,75,73,72,41,72,60,37,66,36,34,30,41,36,27,33,38,39,63,77,77,44,48,67,43,43,73,75,38,63,59,52,29,41,54,53,44,33,21,41,23,35,36,24,55,58,54,52,86,86,41,48,36,27,36,35,34,29,50,26,61,67,41,55,37,55,37,59,62,67,75,58,64,68,56,52,51,52,52,43,55,56,53,46,60,50,50,55,48,50,49,70,74,65,58,56,82,42,74,49,78,41,59,18,56,53,72,63,51,97,67,22,50,50,48,30,40,24,78,55,77,85,62,98,45,66,68,58,52,51,54,54,46,51,52,51,52,55,54,54,41,44,77,70,63,30,44,77,70,30,63,50,49,53,46,59,53,30,54,77,67,79,38,89,58,74,71,34,76,38,33,36,26,39,22,48,42,40,65,69,59,48,39,60,43,34,39,68,73,41,52,75,60,45,27,66,32,53,47,20,36,17,36,38,20,46,52,96,46,54,40,44,36,36,34,26,67,41,59,60,39,56,39,24,34,67,60,67,77,58,62,70,58,52,53,51,48,51,50,54,51,48,50,54,53,52,56,40,41,78,73,56,35,41,75,56,86,68,94,62,81,78,70,82,70,71,47,75,67,54,50,50,50,51,51,51,51,50,51,52,52,50,50,53,51,51,56,60,53,65,76,70,71,84,91,77,91,80,80,92,74,80,88,74,82,81,76,76,84,79,76,82,81,86,42,60,67,74,62,85,89,57,79,84,60,70,56,36,35,47,32,32,39,25,65,55,60,56,70,67,64,44,51,54,32,36,45,77,44,65,33,48,78,61,34,78,44,80,63,50,94,63,30,35,20,39,32,30,32,38,73,77,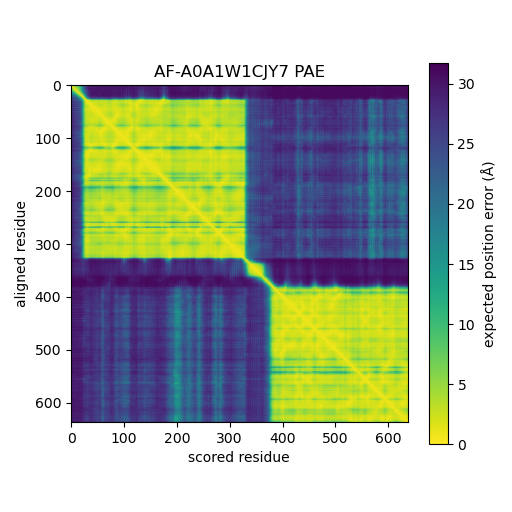30,29,71,64,69,48,88,61,26,49,44,26,34,21,30,38,64,99,55,27,26,38,32,58,26,66,68,40,52,34,28,41,75,45,24,93,74,45,57,89,69,78,54,48,68,60,51,50,31,46,36,71,44,51,42,73,38,21,38,50,90,45,46,46,52,48,87,49,28,48,73,49,53,88,47,93,94,51,48,42,80,84,50,49,42,75,58,43,75,47,82,68,61,67,56,43,52,68,36,82,83,14,57,81,30,32,58,35,74,46,80,31,87,86,69,36,31,42,36,28,24,46,64,51,66,78,54,49,45,46,32,59,78,58,71,38,60,92,60,54,41,72,40,63,47,60,34,37,36,54,88,54,33,29,34,23,64,34,48,71,35,51,51,40,69,71,42,60,78,65,47,74,70,42,50,62,76,37,66,60,45,46,61,48,52,52,53,40,55,30,56,40,64,112